Protein AF-0000000080187054 (afdb_homodimer)

Foldseek 3Di:
DKEKEFALALLSLLLLLLCLVLVDDYDYDYQQVQQPSLLAPVNCVQPVVSHDIKMWDCQDPPGGIDIDGDSLRSQVRSCVVRVPQADPPPVLNVLLVVLSVVCSVQLVPLLVQLVCCVPPDDPPVVSNCVSLVSNVVVLVVQLVQLVQAVANSHPDGHSSLSSRQSSCPCVVVSVDDCVVRVSSVNNNVVQCPDPSNVVSVVVNVVSVVVSVVVCPPHDTDDSPPVVVVVVSSCVSPVD/DKEKEFALALLSLLLLLLCLVLVDDYDYDYQQVQQPSLLAPVNCVQPVVSHDIKMWDCQDPPGGIDIDGDSLRSQVRSCVVRVPQADPPPVLNVLLVVLSVVCSVQLVPLLVQLVCCVPPDDPPVVSNVVSLVSNVVVLVVQLVCLVQAVANSHPDGHSSLSSRQSSCPCVVVSVDDCVVRVSSVSSNVVQCPDPSNVVSVVVNVVSVVVSVVVCPPHDTDDSPPVVVVVVSSCVSPVD

Nearest PDB structures (foldseek):
  4ikh-assembly1_A-2  TM=9.564E-01  e=9.716E-20  Pseudomonas protegens Pf-5
  4mf6-assembly1_A  TM=9.585E-01  e=7.654E-19  Paraburkholderia graminis C4D1M
  4nax-assembly1_B  TM=9.360E-01  e=1.854E-18  Pseudomonas putida F1
  4nhz-assembly2_D  TM=9.329E-01  e=2.370E-18  Bradyrhizobium sp. BTAi1
  4nhz-assembly4_H  TM=9.316E-01  e=6.652E-18  Bradyrhizobium sp. BTAi1

pLDDT: mean 96.65, std 4.58, range [63.12, 99.0]

Solvent-accessible surface area (backbone atoms only — not comparable to full-atom values): 24738 Å² total; per-residue (Å²): 86,34,40,36,38,23,44,74,45,45,54,25,41,26,52,48,28,50,39,53,66,70,64,58,57,65,46,81,38,85,38,53,54,51,62,47,44,32,55,36,68,77,41,30,74,54,22,70,79,44,57,67,24,27,35,40,28,55,66,21,80,94,69,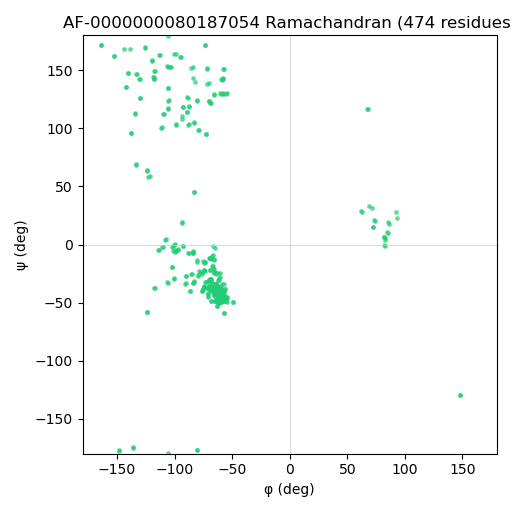35,70,38,71,39,29,42,51,69,33,40,51,52,50,52,21,65,74,70,66,44,49,53,57,83,52,62,63,54,28,52,40,28,44,25,43,35,41,43,33,44,45,42,52,52,49,39,46,51,50,25,54,45,36,71,72,67,50,75,92,40,62,68,60,30,49,42,25,47,32,42,43,52,37,51,51,48,39,49,19,61,50,26,66,79,21,75,25,77,47,29,86,50,81,34,53,30,46,48,59,40,48,51,70,49,72,60,35,62,84,72,71,51,40,58,89,83,30,47,38,37,42,52,42,52,51,55,50,59,67,35,67,36,45,46,49,37,55,52,48,36,52,51,50,48,53,52,51,52,59,70,43,60,95,54,76,69,54,66,82,78,41,31,63,60,51,32,52,47,49,50,64,60,61,69,115,87,35,40,38,40,24,44,74,46,46,55,25,41,27,52,48,28,50,40,52,66,70,62,58,58,65,48,81,40,84,38,53,54,50,62,47,45,33,54,36,67,77,40,31,74,54,21,71,78,44,57,68,24,24,35,40,29,55,66,22,80,95,69,36,71,37,71,38,28,41,50,69,33,38,50,54,50,52,22,64,74,68,66,44,51,53,56,84,54,62,63,56,27,52,40,27,43,26,44,35,40,42,32,43,46,42,53,52,47,38,47,52,50,27,53,46,34,72,71,66,48,74,93,42,61,68,60,32,50,43,25,48,32,44,42,53,35,50,51,47,40,47,19,60,51,27,66,82,23,76,23,76,46,28,86,51,81,33,54,30,45,47,59,41,49,51,70,50,72,58,34,62,86,72,71,50,40,60,89,81,32,46,39,36,42,52,42,51,52,55,49,59,68,33,67,36,45,47,51,36,56,52,49,35,52,52,50,49,52,53,52,52,60,71,43,60,97,55,77,69,56,66,80,77,39,33,63,59,53,32,51,47,49,49,64,58,61,69,115

Structure (mmCIF, N/CA/C/O backbone):
data_AF-0000000080187054-model_v1
#
loop_
_entity.id
_entity.type
_entity.pdbx_description
1 polymer 'GST-like protein'
#
loop_
_atom_site.group_PDB
_atom_site.id
_atom_site.type_symbol
_atom_site.label_atom_id
_atom_site.label_alt_id
_atom_site.label_comp_id
_atom_site.label_asym_id
_atom_site.label_entity_id
_atom_site.label_seq_id
_atom_site.pdbx_PDB_ins_code
_atom_site.Cartn_x
_atom_site.Cartn_y
_atom_site.Cartn_z
_atom_site.occupancy
_atom_site.B_iso_or_equiv
_atom_site.auth_seq_id
_atom_site.auth_comp_id
_atom_site.auth_asym_id
_atom_site.auth_atom_id
_atom_site.pdbx_PDB_model_num
ATOM 1 N N . MET A 1 1 ? 10.812 -12.461 -22.078 1 96.81 1 MET A N 1
ATOM 2 C CA . MET A 1 1 ? 9.828 -13.328 -21.438 1 96.81 1 MET A CA 1
ATOM 3 C C . MET A 1 1 ? 9.727 -13.031 -19.938 1 96.81 1 MET A C 1
ATOM 5 O O . MET A 1 1 ? 10.734 -12.727 -19.297 1 96.81 1 MET A O 1
ATOM 9 N N . ILE A 1 2 ? 8.492 -13.102 -19.375 1 98.88 2 ILE A N 1
ATOM 10 C CA . ILE A 1 2 ? 8.266 -12.867 -17.953 1 98.88 2 ILE A CA 1
ATOM 11 C C . ILE A 1 2 ? 8.023 -14.195 -17.25 1 98.88 2 ILE A C 1
ATOM 13 O O . ILE A 1 2 ? 7.16 -14.977 -17.656 1 98.88 2 ILE A O 1
ATOM 17 N N . GLU A 1 3 ? 8.836 -14.484 -16.203 1 98.88 3 GLU A N 1
ATOM 18 C CA . GLU A 1 3 ? 8.516 -15.523 -15.242 1 98.88 3 GLU A CA 1
ATOM 19 C C . GLU A 1 3 ? 7.766 -14.953 -14.047 1 98.88 3 GLU A C 1
ATOM 21 O O . GLU A 1 3 ? 8.273 -14.078 -13.344 1 98.88 3 GLU A O 1
ATOM 26 N N . LEU A 1 4 ? 6.562 -15.422 -13.859 1 98.94 4 LEU A N 1
ATOM 27 C CA . LEU A 1 4 ? 5.773 -15.008 -12.711 1 98.94 4 LEU A CA 1
ATOM 28 C C . LEU A 1 4 ? 5.836 -16.047 -11.602 1 98.94 4 LEU A C 1
ATOM 30 O O . LEU A 1 4 ? 5.211 -17.109 -11.695 1 98.94 4 LEU A O 1
ATOM 34 N N . HIS A 1 5 ? 6.609 -15.797 -10.531 1 98.94 5 HIS A N 1
ATOM 35 C CA . HIS A 1 5 ? 6.656 -16.609 -9.328 1 98.94 5 HIS A CA 1
ATOM 36 C C . HIS A 1 5 ? 5.527 -16.25 -8.375 1 98.94 5 HIS A C 1
ATOM 38 O O . HIS A 1 5 ? 5.543 -15.188 -7.758 1 98.94 5 HIS A O 1
ATOM 44 N N . SER A 1 6 ? 4.5 -17.172 -8.336 1 98.75 6 SER A N 1
ATOM 45 C CA . SER A 1 6 ? 3.293 -16.703 -7.664 1 98.75 6 SER A CA 1
ATOM 46 C C . SER A 1 6 ? 2.363 -17.859 -7.316 1 98.75 6 SER A C 1
ATOM 48 O O . SER A 1 6 ? 2.725 -19.031 -7.492 1 98.75 6 SER A O 1
ATOM 50 N N . SER A 1 7 ? 1.367 -17.641 -6.609 1 98.56 7 SER A N 1
ATOM 51 C CA . SER A 1 7 ? 0.156 -18.406 -6.359 1 98.56 7 SER A CA 1
ATOM 52 C C . SER A 1 7 ? -1.089 -17.641 -6.789 1 98.56 7 SER A C 1
ATOM 54 O O . SER A 1 7 ? -1.056 -16.422 -6.918 1 98.56 7 SER A O 1
ATOM 56 N N . PRO A 1 8 ? -2.166 -18.359 -7.027 1 98.06 8 PRO A N 1
ATOM 57 C CA . PRO A 1 8 ? -3.328 -17.656 -7.582 1 98.06 8 PRO A CA 1
ATOM 58 C C . PRO A 1 8 ? -4.168 -16.969 -6.508 1 98.06 8 PRO A C 1
ATOM 60 O O . PRO A 1 8 ? -5.395 -17.094 -6.496 1 98.06 8 PRO A O 1
ATOM 63 N N . THR A 1 9 ? -3.512 -16.297 -5.602 1 98.06 9 THR A N 1
ATOM 64 C CA . THR A 1 9 ? -4.148 -15.367 -4.668 1 98.06 9 THR A CA 1
ATOM 65 C C . THR A 1 9 ? -4.566 -14.086 -5.379 1 98.06 9 THR A C 1
ATOM 67 O O . THR A 1 9 ? -4.23 -13.875 -6.547 1 98.06 9 THR A O 1
ATOM 70 N N . PRO A 1 10 ? -5.301 -13.219 -4.738 1 98.69 10 PRO A N 1
ATOM 71 C CA . PRO A 1 10 ? -5.695 -11.969 -5.395 1 98.69 10 PRO A CA 1
ATOM 72 C C . PRO A 1 10 ? -4.496 -11.164 -5.902 1 98.69 10 PRO A C 1
ATOM 74 O O . PRO A 1 10 ? -4.543 -10.602 -7 1 98.69 10 PRO A O 1
ATOM 77 N N . ASN A 1 11 ? -3.391 -11.141 -5.137 1 98.81 11 ASN A N 1
ATOM 78 C CA . ASN A 1 11 ? -2.217 -10.383 -5.555 1 98.81 11 ASN A CA 1
ATOM 79 C C . ASN A 1 11 ? -1.54 -11.023 -6.766 1 98.81 11 ASN A C 1
ATOM 81 O O . ASN A 1 11 ? -1.003 -10.32 -7.625 1 98.81 11 ASN A O 1
ATOM 85 N N . GLY A 1 12 ? -1.508 -12.359 -6.797 1 98.88 12 GLY A N 1
ATOM 86 C CA . GLY A 1 12 ? -0.998 -13.031 -7.98 1 98.88 12 GLY A CA 1
ATOM 87 C C . GLY A 1 12 ? -1.844 -12.781 -9.219 1 98.88 12 GLY A C 1
ATOM 88 O O . GLY A 1 12 ? -1.312 -12.586 -10.312 1 98.88 12 GLY A O 1
ATOM 89 N N . GLN A 1 13 ? -3.098 -12.766 -9.016 1 98.94 13 GLN A N 1
ATOM 90 C CA . GLN A 1 13 ? -4.031 -12.625 -10.133 1 98.94 13 GLN A CA 1
ATOM 91 C C . GLN A 1 13 ? -3.951 -11.234 -10.742 1 98.94 13 GLN A C 1
ATOM 93 O O . GLN A 1 13 ? -4.168 -11.062 -11.945 1 98.94 13 GLN A O 1
ATOM 98 N N . LYS A 1 14 ? -3.602 -10.156 -9.953 1 98.94 14 LYS A N 1
ATOM 99 C CA . LYS A 1 14 ? -3.332 -8.844 -10.531 1 98.94 14 LYS A CA 1
ATOM 100 C C . LYS A 1 14 ? -2.363 -8.953 -11.703 1 98.94 14 LYS A C 1
ATOM 102 O O . LYS A 1 14 ? -2.621 -8.406 -12.781 1 98.94 14 LYS A O 1
ATOM 107 N N . VAL A 1 15 ? -1.315 -9.656 -11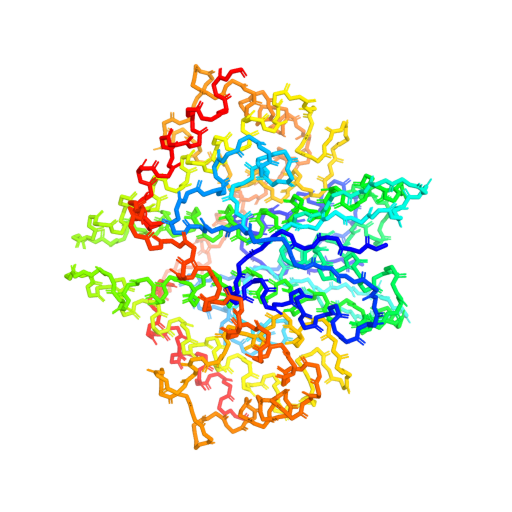.422 1 98.94 15 VAL A N 1
ATOM 108 C CA . VAL A 1 15 ? -0.205 -9.703 -12.367 1 98.94 15 VAL A CA 1
ATOM 109 C C . VAL A 1 15 ? -0.568 -10.602 -13.547 1 98.94 15 VAL A C 1
ATOM 111 O O . VAL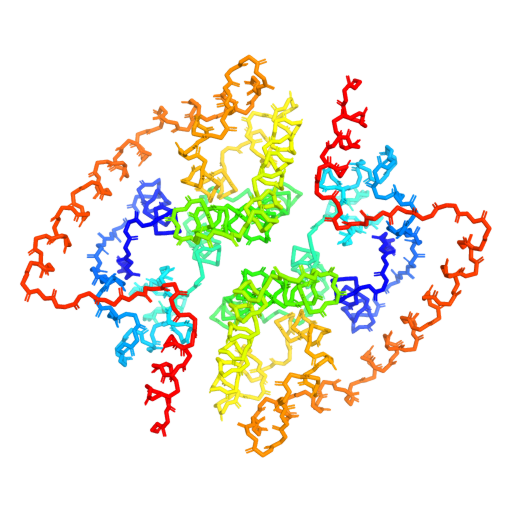 A 1 15 ? -0.251 -10.289 -14.695 1 98.94 15 VAL A O 1
ATOM 114 N N . MET A 1 16 ? -1.262 -11.695 -13.266 1 98.94 16 MET A N 1
ATOM 115 C CA . MET A 1 16 ? -1.705 -12.578 -14.336 1 98.94 16 MET A CA 1
ATOM 116 C C . MET A 1 16 ? -2.621 -11.836 -15.305 1 98.94 16 MET A C 1
ATOM 118 O O . MET A 1 16 ? -2.463 -11.945 -16.516 1 98.94 16 MET A O 1
ATOM 122 N N . ILE A 1 17 ? -3.58 -11.078 -14.789 1 99 17 ILE A N 1
ATOM 123 C CA . ILE A 1 17 ? -4.484 -10.305 -15.633 1 99 17 ILE A CA 1
ATOM 124 C C . ILE A 1 17 ? -3.682 -9.312 -16.469 1 99 17 ILE A C 1
ATOM 126 O O . ILE A 1 17 ? -3.906 -9.188 -17.688 1 99 17 ILE A O 1
ATOM 130 N N . MET A 1 18 ? -2.738 -8.609 -15.852 1 99 18 MET A N 1
ATOM 131 C CA . MET A 1 18 ? -1.904 -7.637 -16.562 1 99 18 MET A CA 1
ATOM 132 C C . MET A 1 18 ? -1.145 -8.305 -17.703 1 99 18 MET A C 1
ATOM 134 O O . MET A 1 18 ? -1.076 -7.758 -18.812 1 99 18 MET A O 1
ATOM 138 N N . LEU A 1 19 ? -0.577 -9.461 -17.406 1 98.94 19 LEU A N 1
ATOM 139 C CA . LEU A 1 19 ? 0.205 -10.164 -18.422 1 98.94 19 LEU A CA 1
ATOM 140 C C . LEU A 1 19 ? -0.68 -10.609 -19.578 1 98.94 19 LEU A C 1
ATOM 142 O O . LEU A 1 19 ? -0.286 -10.508 -20.75 1 98.94 19 LEU A O 1
ATOM 146 N N . GLU A 1 20 ? -1.865 -11.07 -19.266 1 98.88 20 GLU A N 1
ATOM 147 C CA . GLU A 1 20 ? -2.822 -11.43 -20.312 1 98.88 20 GLU A CA 1
ATOM 148 C C . GLU A 1 20 ? -3.242 -10.203 -21.109 1 98.88 20 GLU A C 1
ATOM 150 O O . GLU A 1 20 ? -3.389 -10.273 -22.328 1 98.88 20 GLU A O 1
ATOM 155 N N . GLU A 1 21 ? -3.465 -9.07 -20.453 1 98.88 21 GLU A N 1
ATOM 156 C CA . GLU A 1 21 ? -3.871 -7.836 -21.125 1 98.88 21 GLU A CA 1
ATOM 157 C C . GLU A 1 21 ? -2.791 -7.344 -22.078 1 98.88 21 GLU A C 1
ATOM 159 O O . GLU A 1 21 ? -3.098 -6.848 -23.172 1 98.88 21 GLU A O 1
ATOM 164 N N . THR A 1 22 ? -1.528 -7.453 -21.719 1 98.69 22 THR A N 1
ATOM 165 C CA . THR A 1 22 ? -0.436 -6.836 -22.453 1 98.69 22 THR A CA 1
ATOM 166 C C . THR A 1 22 ? 0.014 -7.73 -23.609 1 98.69 22 THR A C 1
ATOM 168 O O . THR A 1 22 ? 0.664 -7.266 -24.547 1 98.69 22 THR A O 1
ATOM 171 N N . GLY A 1 23 ? -0.211 -9.008 -23.484 1 98 23 GLY A N 1
ATOM 172 C CA . GLY A 1 23 ? 0.21 -9.945 -24.516 1 98 23 GLY A CA 1
ATOM 173 C C . GLY A 1 23 ? 1.674 -10.328 -24.406 1 98 23 GLY A C 1
ATOM 174 O O . GLY A 1 23 ? 2.209 -11 -25.297 1 98 23 GLY A O 1
ATOM 175 N N . LEU A 1 24 ? 2.363 -9.93 -23.391 1 98.44 24 LEU A N 1
ATOM 176 C CA . LEU A 1 24 ? 3.742 -10.352 -23.141 1 98.44 24 LEU A CA 1
ATOM 177 C C . LEU A 1 24 ? 3.834 -11.867 -23.016 1 98.44 24 LEU A C 1
ATOM 179 O O . LEU A 1 24 ? 2.943 -12.492 -22.438 1 98.44 24 LEU A O 1
ATOM 183 N N . GLU A 1 25 ? 4.887 -12.406 -23.547 1 98.62 25 GLU A N 1
ATOM 184 C CA . GLU A 1 25 ? 5.164 -1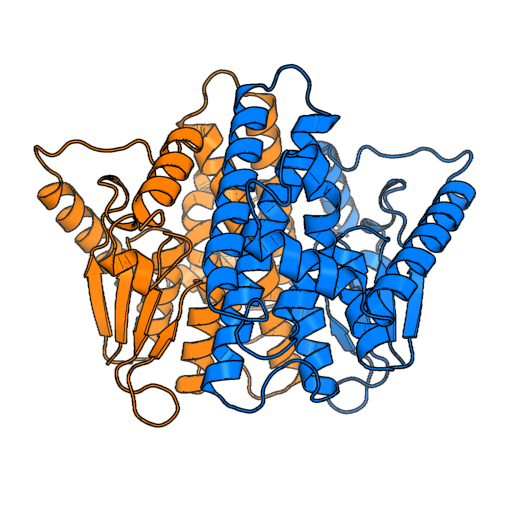3.812 -23.266 1 98.62 25 GLU A CA 1
ATOM 185 C C . GLU A 1 25 ? 5.488 -14.031 -21.781 1 98.62 25 GLU A C 1
ATOM 187 O O . GLU A 1 25 ? 6.305 -13.305 -21.219 1 98.62 25 GLU A O 1
ATOM 192 N N . TRP A 1 26 ? 4.777 -15.016 -21.219 1 98.81 26 TRP A N 1
ATOM 193 C CA . TRP A 1 26 ? 5.012 -15.25 -19.797 1 98.81 26 TRP A CA 1
ATOM 194 C C . TRP A 1 26 ? 4.719 -16.703 -19.422 1 98.81 26 TRP A C 1
ATOM 196 O O . TRP A 1 26 ? 4.113 -17.438 -20.203 1 98.81 26 TRP A O 1
ATOM 206 N N . ARG A 1 27 ? 5.242 -17.125 -18.266 1 98.44 27 ARG A N 1
ATOM 207 C CA . ARG A 1 27 ? 4.91 -18.406 -17.656 1 98.44 27 ARG A CA 1
ATOM 208 C C . ARG A 1 27 ? 4.785 -18.281 -16.141 1 98.44 27 ARG A C 1
ATOM 210 O O . ARG A 1 27 ? 5.457 -17.453 -15.523 1 98.44 27 ARG A O 1
ATOM 217 N N . HIS A 1 28 ? 3.941 -19.062 -15.648 1 98.69 28 HIS A N 1
ATOM 218 C CA . HIS A 1 28 ? 3.744 -19.125 -14.203 1 98.69 28 HIS A CA 1
ATOM 219 C C . HIS A 1 28 ? 4.688 -20.125 -13.562 1 98.69 28 HIS A C 1
ATOM 221 O O . HIS A 1 28 ? 4.801 -21.266 -14.031 1 98.69 28 HIS A O 1
ATOM 227 N N . ILE A 1 29 ? 5.422 -19.719 -12.602 1 98.75 29 ILE A N 1
ATOM 228 C CA . ILE A 1 29 ? 6.211 -20.594 -11.742 1 98.75 29 ILE A CA 1
ATOM 229 C C . ILE A 1 29 ? 5.547 -20.719 -10.375 1 98.75 29 ILE A C 1
ATOM 231 O O . ILE A 1 29 ? 5.48 -19.734 -9.625 1 98.75 29 ILE A O 1
ATOM 235 N N . ASP A 1 30 ? 5.145 -21.922 -10.047 1 98.56 30 ASP A N 1
ATOM 236 C CA . ASP A 1 30 ? 4.34 -22.141 -8.844 1 98.56 30 ASP A CA 1
ATOM 237 C C . ASP A 1 30 ? 5.168 -21.922 -7.582 1 98.56 30 ASP A C 1
ATOM 239 O O . ASP A 1 30 ? 6.242 -22.5 -7.426 1 98.56 30 ASP A O 1
ATOM 243 N N . VAL A 1 31 ? 4.723 -21.047 -6.73 1 98.5 31 VAL A N 1
ATOM 244 C CA . VAL A 1 31 ? 5.18 -20.906 -5.352 1 98.5 31 VAL A CA 1
ATOM 245 C C . VAL A 1 31 ? 4.062 -21.312 -4.395 1 98.5 31 VAL A C 1
ATOM 247 O O . VAL A 1 31 ? 3.143 -20.547 -4.137 1 98.5 31 VAL A O 1
ATOM 250 N N . ASN A 1 32 ? 4.133 -22.531 -3.871 1 97.81 32 ASN A N 1
ATOM 251 C CA . ASN A 1 32 ? 3.094 -23.031 -2.977 1 97.81 32 ASN A CA 1
ATOM 252 C C . ASN A 1 32 ? 3.26 -22.469 -1.562 1 97.81 32 ASN A C 1
ATOM 254 O O . ASN A 1 32 ? 3.969 -23.062 -0.743 1 97.81 32 ASN A O 1
ATOM 258 N N . ILE A 1 33 ? 2.514 -21.453 -1.263 1 96.44 33 ILE A N 1
ATOM 259 C CA . ILE A 1 33 ? 2.697 -20.75 0.002 1 96.44 33 ILE A CA 1
ATOM 260 C C . ILE A 1 33 ? 2.135 -21.594 1.146 1 96.44 33 ILE A C 1
ATOM 262 O O . ILE A 1 33 ? 2.553 -21.453 2.297 1 96.44 33 ILE A O 1
ATOM 266 N N . ALA A 1 34 ? 1.241 -22.5 0.838 1 95.19 34 ALA A N 1
ATOM 267 C CA . ALA A 1 34 ? 0.699 -23.391 1.855 1 95.19 34 ALA A CA 1
ATOM 268 C C . ALA A 1 34 ? 1.757 -24.375 2.334 1 95.19 34 ALA A C 1
ATOM 270 O O . ALA A 1 34 ? 1.635 -24.953 3.42 1 95.19 34 ALA A O 1
ATOM 271 N N . LEU A 1 35 ? 2.742 -24.578 1.523 1 96.44 35 LEU A N 1
ATOM 272 C CA . LEU A 1 35 ? 3.814 -25.5 1.874 1 96.44 35 LEU A CA 1
ATOM 273 C C . LEU A 1 35 ? 5.047 -24.75 2.357 1 96.44 35 LEU A C 1
ATOM 275 O O . LEU A 1 35 ? 6.074 -25.359 2.67 1 96.44 35 LEU A O 1
ATOM 279 N N . GLY A 1 36 ? 5.043 -23.438 2.381 1 95.62 36 GLY A N 1
ATOM 280 C CA . GLY A 1 36 ? 6.133 -22.625 2.896 1 95.62 36 GLY A CA 1
ATOM 281 C C . GLY A 1 36 ? 7.215 -22.344 1.867 1 95.62 36 GLY A C 1
ATOM 282 O O . GLY A 1 36 ? 8.336 -21.969 2.219 1 95.62 36 GLY A O 1
ATOM 283 N N . GLU A 1 37 ? 6.938 -22.516 0.611 1 96.88 37 GLU A N 1
ATOM 284 C CA . GLU A 1 37 ? 7.941 -22.359 -0.437 1 96.88 37 GLU A CA 1
ATOM 285 C C . GLU A 1 37 ? 8.422 -20.906 -0.527 1 96.88 37 GLU A C 1
ATOM 287 O O . GLU A 1 37 ? 9.523 -20.641 -1.014 1 96.88 37 GLU A O 1
ATOM 292 N N . GLN A 1 38 ? 7.645 -19.938 -0.03 1 96.25 38 GLN A N 1
ATOM 293 C CA . GLN A 1 38 ? 8.016 -18.531 -0.052 1 96.25 38 GLN A CA 1
ATOM 294 C C . GLN A 1 38 ? 9.18 -18.25 0.89 1 96.25 38 GLN A C 1
ATOM 296 O O . GLN A 1 38 ? 9.797 -17.188 0.833 1 96.25 38 GLN A O 1
ATOM 301 N N . PHE A 1 39 ? 9.523 -19.203 1.749 1 95.31 39 PHE A N 1
ATOM 302 C CA . PHE A 1 39 ? 10.594 -18.984 2.717 1 95.31 39 PHE A CA 1
ATOM 303 C C . PHE A 1 39 ? 11.898 -19.625 2.229 1 95.31 39 PHE A C 1
ATOM 305 O O . PHE A 1 39 ? 12.938 -19.484 2.873 1 95.31 39 PHE A O 1
ATOM 312 N N . GLN A 1 40 ? 11.875 -20.312 1.152 1 95.25 40 GLN A N 1
ATOM 313 C CA . GLN A 1 40 ? 13.07 -20.953 0.611 1 95.25 40 GLN A CA 1
ATOM 314 C C . GLN A 1 40 ? 14.039 -19.938 0.037 1 95.25 40 GLN A C 1
ATOM 316 O O . GLN A 1 40 ? 13.617 -18.891 -0.467 1 95.25 40 GLN A O 1
ATOM 321 N N . PRO A 1 41 ? 15.32 -20.234 0.05 1 94.75 41 PRO A N 1
ATOM 322 C CA . PRO A 1 41 ? 16.344 -19.281 -0.385 1 94.75 41 PRO A CA 1
ATOM 323 C C . PRO A 1 41 ? 16.125 -18.797 -1.817 1 94.75 41 PRO A C 1
ATOM 325 O O . PRO A 1 41 ? 16.328 -17.609 -2.109 1 94.75 41 PRO A O 1
ATOM 328 N N . ASP A 1 42 ? 15.75 -19.656 -2.674 1 95.69 42 ASP A N 1
ATOM 329 C CA . ASP A 1 42 ? 15.578 -19.281 -4.074 1 95.69 42 ASP A CA 1
ATOM 330 C C . ASP A 1 42 ? 14.484 -18.234 -4.234 1 95.69 42 ASP A C 1
ATOM 332 O O . ASP A 1 42 ? 14.594 -17.328 -5.07 1 95.69 42 ASP A O 1
ATOM 336 N N . HIS A 1 43 ? 13.391 -18.406 -3.451 1 97.69 43 HIS A N 1
ATOM 337 C CA . HIS A 1 43 ? 12.336 -17.406 -3.529 1 97.69 43 HIS A CA 1
ATOM 338 C C . HIS A 1 43 ? 12.742 -16.125 -2.83 1 97.69 43 HIS A C 1
ATOM 340 O O . HIS A 1 43 ? 12.414 -15.023 -3.295 1 97.69 43 HIS A O 1
ATOM 346 N N . LEU A 1 44 ? 13.461 -16.25 -1.758 1 96.75 44 LEU A N 1
ATOM 347 C CA . LEU A 1 44 ? 13.867 -15.078 -0.98 1 96.75 44 LEU A CA 1
ATOM 348 C C . LEU A 1 44 ? 14.82 -14.203 -1.781 1 96.75 44 LEU A C 1
ATOM 350 O O . LEU A 1 44 ? 14.898 -12.992 -1.556 1 96.75 44 LEU A O 1
ATOM 354 N N . LYS A 1 45 ? 15.5 -14.758 -2.738 1 96.56 45 LYS A N 1
ATOM 355 C CA . LYS A 1 45 ? 16.344 -13.984 -3.639 1 96.56 45 LYS A CA 1
ATOM 356 C C . LYS A 1 45 ? 15.508 -13.086 -4.543 1 96.56 45 LYS A C 1
ATOM 358 O O . LYS A 1 45 ? 15.961 -12.016 -4.957 1 96.56 45 LYS A O 1
ATOM 363 N N . LEU A 1 46 ? 14.312 -13.531 -4.852 1 98.12 46 LEU A N 1
ATOM 364 C CA . LEU A 1 46 ? 13.406 -12.797 -5.727 1 98.12 46 LEU A CA 1
ATOM 365 C C . LEU A 1 46 ? 12.586 -11.781 -4.93 1 98.12 46 LEU A C 1
ATOM 367 O O . LEU A 1 46 ? 12.359 -10.664 -5.391 1 98.12 46 LEU A O 1
ATOM 371 N N . ASN A 1 47 ? 12.164 -12.219 -3.752 1 98.31 47 ASN A N 1
ATOM 372 C CA . ASN A 1 47 ? 11.336 -11.414 -2.861 1 98.31 47 ASN A CA 1
ATOM 373 C C . ASN A 1 47 ? 11.789 -11.547 -1.407 1 98.31 47 ASN A C 1
ATOM 375 O O . ASN A 1 47 ? 11.266 -12.383 -0.668 1 98.31 47 ASN A O 1
ATOM 379 N N . PRO A 1 48 ? 12.578 -10.633 -0.959 1 97.38 48 PRO A N 1
ATOM 380 C CA . PRO A 1 48 ? 13.117 -10.727 0.4 1 97.38 48 PRO A CA 1
ATOM 381 C C . PRO A 1 48 ? 12.047 -10.57 1.473 1 97.38 48 PRO A C 1
ATOM 383 O O . PRO A 1 48 ? 12.305 -10.805 2.654 1 97.38 48 PRO A O 1
ATOM 386 N N . ASN A 1 49 ? 10.836 -10.18 1.086 1 97.69 49 ASN A N 1
ATOM 387 C CA . ASN A 1 49 ? 9.703 -10.062 2 1 97.69 49 ASN A CA 1
ATOM 388 C C . ASN A 1 49 ? 9.008 -11.406 2.209 1 97.69 49 ASN A C 1
ATOM 390 O O . ASN A 1 49 ? 8.086 -11.516 3.018 1 97.69 49 ASN A O 1
ATOM 394 N N . ASN A 1 50 ? 9.461 -12.438 1.442 1 96.69 50 ASN A N 1
ATOM 395 C CA . ASN A 1 50 ? 8.93 -13.797 1.503 1 96.69 50 ASN A CA 1
ATOM 396 C C . ASN A 1 50 ? 7.453 -13.844 1.122 1 96.69 50 ASN A C 1
ATOM 398 O O . ASN A 1 50 ? 6.676 -14.594 1.718 1 96.69 50 ASN A O 1
ATOM 402 N N . LYS A 1 51 ? 7.012 -12.93 0.292 1 97.69 51 LYS A N 1
ATOM 403 C CA . LYS A 1 51 ? 5.645 -12.906 -0.221 1 97.69 51 LYS A CA 1
ATOM 404 C C . LYS A 1 51 ? 5.617 -13.172 -1.723 1 97.69 51 LYS A C 1
ATOM 406 O O . LYS A 1 51 ? 6.668 -13.281 -2.359 1 97.69 51 LYS A O 1
ATOM 411 N N . ILE A 1 52 ? 4.5 -13.5 -2.236 1 98.38 52 ILE A N 1
ATOM 412 C CA . ILE A 1 52 ? 4.238 -13.516 -3.67 1 98.38 52 ILE A CA 1
ATOM 413 C C . ILE A 1 52 ? 3.354 -12.328 -4.047 1 98.38 52 ILE A C 1
ATOM 415 O O . ILE A 1 52 ? 2.646 -11.773 -3.197 1 98.38 52 ILE A O 1
ATOM 419 N N . PRO A 1 53 ? 3.422 -11.828 -5.289 1 98.81 53 PRO A N 1
ATOM 420 C CA . PRO A 1 53 ? 4.176 -12.328 -6.438 1 98.81 53 PRO A CA 1
ATOM 421 C C . PRO A 1 53 ? 5.539 -11.656 -6.59 1 98.81 53 PRO A C 1
ATOM 423 O O . PRO A 1 53 ? 5.801 -10.633 -5.961 1 98.81 53 PRO A O 1
ATOM 426 N N . ALA A 1 54 ? 6.441 -12.258 -7.336 1 98.94 54 ALA A N 1
ATOM 427 C CA . ALA A 1 54 ? 7.633 -11.656 -7.926 1 98.94 54 ALA A CA 1
ATOM 428 C C . ALA A 1 54 ? 7.773 -12.047 -9.391 1 98.94 54 ALA A C 1
ATOM 430 O O . ALA A 1 54 ? 7.375 -13.141 -9.789 1 98.94 54 ALA A O 1
ATOM 431 N N . ILE A 1 55 ? 8.32 -11.125 -10.211 1 98.94 55 ILE A N 1
ATOM 432 C CA . ILE A 1 55 ? 8.57 -11.508 -11.594 1 98.94 55 ILE A CA 1
ATOM 433 C C . ILE A 1 55 ? 10.07 -11.438 -11.875 1 98.94 55 ILE A C 1
ATOM 435 O O . ILE A 1 55 ? 10.797 -10.664 -11.25 1 98.94 55 ILE A O 1
ATOM 439 N N . VAL A 1 56 ? 10.516 -12.281 -12.75 1 98.88 56 VAL A N 1
ATOM 440 C CA . VAL A 1 56 ? 11.797 -12.141 -13.438 1 98.88 56 VAL A CA 1
ATOM 441 C C . VAL A 1 56 ? 11.562 -11.789 -14.906 1 98.88 56 VAL A C 1
ATOM 443 O O . VAL A 1 56 ? 10.945 -12.555 -15.648 1 98.88 56 VAL A O 1
ATOM 446 N N . ASP A 1 57 ? 11.922 -10.609 -15.297 1 98.88 57 ASP A N 1
ATOM 447 C CA . ASP A 1 57 ? 11.922 -10.195 -16.703 1 98.88 57 ASP A CA 1
ATOM 448 C C . ASP A 1 57 ? 13.266 -10.516 -17.359 1 98.88 57 ASP A C 1
ATOM 450 O O . ASP A 1 57 ? 14.281 -9.914 -17.031 1 98.88 57 ASP A O 1
ATOM 454 N N . THR A 1 58 ? 13.273 -11.383 -18.281 1 98.12 58 THR A N 1
ATOM 455 C CA . THR A 1 58 ? 14.531 -11.805 -18.906 1 98.12 58 THR A CA 1
ATOM 456 C C . THR A 1 58 ? 15.078 -10.719 -19.828 1 98.12 58 THR A C 1
ATOM 458 O O . THR A 1 58 ? 16.234 -10.766 -20.219 1 98.12 58 THR A O 1
ATOM 461 N N . ASP A 1 59 ? 14.312 -9.781 -20.172 1 97.5 59 ASP A N 1
ATOM 462 C CA . ASP A 1 59 ? 14.688 -8.625 -20.984 1 97.5 59 ASP A CA 1
ATOM 463 C C . ASP A 1 59 ? 14.367 -7.32 -20.266 1 97.5 59 ASP A C 1
ATOM 465 O O . ASP A 1 59 ? 13.555 -6.523 -20.734 1 97.5 59 ASP A O 1
ATOM 469 N N . GLY A 1 60 ? 15.07 -7.16 -19.141 1 97.75 60 GLY A N 1
ATOM 470 C CA . GLY A 1 60 ? 14.82 -6.004 -18.297 1 97.75 60 GLY A CA 1
ATOM 471 C C . GLY A 1 60 ? 15.5 -4.742 -18.797 1 97.75 60 GLY A C 1
ATOM 472 O O . GLY A 1 60 ? 16.062 -4.723 -19.891 1 97.75 60 GLY A O 1
ATOM 473 N N . PRO A 1 61 ? 15.336 -3.66 -18 1 97.19 61 PRO A N 1
ATOM 474 C CA . PRO A 1 61 ? 15.977 -2.402 -18.391 1 97.19 61 PRO A CA 1
ATOM 475 C C . PRO A 1 61 ? 17.484 -2.549 -18.609 1 97.19 61 PRO A C 1
ATOM 477 O O . PRO A 1 61 ? 18.172 -3.143 -17.781 1 97.19 61 PRO A O 1
ATOM 480 N N . GLY A 1 62 ? 18.016 -2.08 -19.734 1 94.19 62 GLY A N 1
ATOM 481 C CA . GLY A 1 62 ? 19.438 -2.174 -20.047 1 94.19 62 GLY A CA 1
ATOM 482 C C . GLY A 1 62 ? 19.828 -3.518 -20.625 1 94.19 62 GLY A C 1
ATOM 483 O O . GLY A 1 62 ? 21 -3.75 -20.922 1 94.19 62 GLY A O 1
ATOM 484 N N . GLY A 1 63 ? 18.953 -4.445 -20.922 1 91.69 63 GLY A N 1
ATOM 485 C CA . GLY A 1 63 ? 19.172 -5.672 -21.656 1 91.69 63 GLY A CA 1
ATOM 486 C C . GLY A 1 63 ? 19.5 -6.855 -20.781 1 91.69 63 GLY A C 1
ATOM 487 O O . GLY A 1 63 ? 19.953 -7.891 -21.266 1 91.69 63 GLY A O 1
ATOM 488 N N . GLY A 1 64 ? 19.188 -7.086 -19.625 1 95.31 64 GLY A N 1
ATOM 489 C CA . GLY A 1 64 ? 19.453 -8.211 -18.734 1 95.31 64 GLY A CA 1
ATOM 490 C C . GLY A 1 64 ? 18.297 -8.523 -17.812 1 95.31 64 GLY A C 1
ATOM 491 O O . GLY A 1 64 ? 17.312 -7.789 -17.766 1 95.31 64 GLY A O 1
ATOM 492 N N . PRO A 1 65 ? 18.438 -9.695 -17.188 1 98.25 65 PRO A N 1
ATOM 493 C CA . PRO A 1 65 ? 17.359 -10.078 -16.281 1 98.25 65 PRO A CA 1
ATOM 494 C C . PRO A 1 65 ? 17.125 -9.055 -15.164 1 98.25 65 PRO A C 1
ATOM 496 O O . PRO A 1 65 ? 18.094 -8.445 -14.68 1 98.25 65 PRO A O 1
ATOM 499 N N . TYR A 1 66 ? 15.914 -8.883 -14.836 1 98.62 66 TYR A N 1
ATOM 500 C CA . TYR A 1 66 ? 15.531 -7.941 -13.789 1 98.62 66 TYR A CA 1
ATOM 501 C C . TYR A 1 66 ? 14.375 -8.484 -12.961 1 98.62 66 TYR A C 1
ATOM 503 O O . TYR A 1 66 ? 13.43 -9.07 -13.508 1 98.62 66 TYR A O 1
ATOM 511 N N . VAL A 1 67 ? 14.484 -8.344 -11.664 1 98.81 67 VAL A N 1
ATOM 512 C CA . VAL A 1 67 ? 13.5 -8.883 -10.727 1 98.81 67 VAL A CA 1
ATOM 513 C C . VAL A 1 67 ? 12.648 -7.754 -10.156 1 98.81 67 VAL A C 1
ATOM 515 O O . VAL A 1 67 ? 13.172 -6.691 -9.805 1 98.81 67 VAL A O 1
ATOM 518 N N . VAL A 1 68 ? 11.352 -7.953 -10.117 1 98.81 68 VAL A N 1
ATOM 519 C CA . VAL A 1 68 ? 10.445 -7 -9.484 1 98.81 68 VAL A CA 1
ATOM 520 C C . VAL A 1 68 ? 9.516 -7.734 -8.516 1 98.81 68 VAL A C 1
ATOM 522 O O . VAL A 1 68 ? 8.875 -8.719 -8.891 1 98.81 68 VAL A O 1
ATOM 525 N N . MET A 1 69 ? 9.492 -7.266 -7.273 1 98.62 69 MET A N 1
ATOM 526 C CA . MET A 1 69 ? 8.5 -7.711 -6.301 1 98.62 69 MET A CA 1
ATOM 527 C C . MET A 1 69 ? 7.445 -6.633 -6.066 1 98.62 69 MET A C 1
ATOM 529 O O . MET A 1 69 ? 7.488 -5.57 -6.688 1 98.62 69 MET A O 1
ATOM 533 N N . GLU A 1 70 ? 6.445 -7.008 -5.145 1 98.75 70 GLU A N 1
ATOM 534 C CA . GLU A 1 70 ? 5.309 -6.137 -4.855 1 98.75 70 GLU A CA 1
ATOM 535 C C . GLU A 1 70 ? 4.387 -6.02 -6.066 1 98.75 70 GLU A C 1
ATOM 537 O O . GLU A 1 70 ? 4.77 -5.445 -7.09 1 98.75 70 GLU A O 1
ATOM 542 N N . SER A 1 71 ? 3.16 -6.488 -5.926 1 98.88 71 SER A N 1
ATOM 543 C CA . SER A 1 71 ? 2.242 -6.594 -7.055 1 98.88 71 SER A CA 1
ATOM 544 C C . SER A 1 71 ? 1.949 -5.227 -7.66 1 98.88 71 SER A C 1
ATOM 546 O O . SER A 1 71 ? 1.836 -5.094 -8.883 1 98.88 71 SER A O 1
ATOM 548 N N . GLY A 1 72 ? 1.839 -4.141 -6.797 1 98.94 72 GLY A N 1
ATOM 549 C CA . GLY A 1 72 ? 1.655 -2.803 -7.336 1 98.94 72 GLY A CA 1
ATOM 550 C C . GLY A 1 72 ? 2.83 -2.328 -8.172 1 98.94 72 GLY A C 1
ATOM 551 O O . GLY A 1 72 ? 2.643 -1.76 -9.25 1 98.94 72 GLY A O 1
ATOM 552 N N . ALA A 1 73 ? 4.051 -2.564 -7.699 1 98.94 73 ALA A N 1
ATOM 553 C CA . ALA A 1 73 ? 5.262 -2.205 -8.43 1 98.94 73 ALA A CA 1
ATOM 554 C C . ALA A 1 73 ? 5.371 -2.986 -9.734 1 98.94 73 ALA A C 1
ATOM 556 O O . ALA A 1 73 ? 5.797 -2.443 -10.758 1 98.94 73 ALA A O 1
ATOM 557 N N . ILE A 1 74 ? 4.992 -4.273 -9.703 1 98.94 74 ILE A N 1
ATOM 558 C CA . ILE A 1 74 ? 5.039 -5.117 -10.891 1 98.94 74 ILE A CA 1
ATOM 559 C C . ILE A 1 74 ? 4.105 -4.551 -11.961 1 98.94 74 ILE A C 1
ATOM 561 O O . ILE A 1 74 ? 4.48 -4.457 -13.133 1 98.94 74 ILE A O 1
ATOM 565 N N . LEU A 1 75 ? 2.881 -4.168 -11.531 1 99 75 LEU A N 1
ATOM 566 C CA . LEU A 1 75 ? 1.937 -3.6 -12.484 1 99 75 LEU A CA 1
ATOM 567 C C . LEU A 1 75 ? 2.488 -2.314 -13.094 1 99 75 LEU A C 1
ATOM 569 O O . LEU A 1 75 ? 2.391 -2.105 -14.305 1 99 75 LEU A O 1
ATOM 573 N N . PHE A 1 76 ? 3.039 -1.461 -12.266 1 98.94 76 PHE A N 1
ATOM 574 C CA . PHE A 1 76 ? 3.631 -0.221 -12.758 1 98.94 76 PHE A CA 1
ATOM 575 C C . PHE A 1 76 ? 4.758 -0.51 -13.742 1 98.94 76 PHE A C 1
ATOM 577 O O . PHE A 1 76 ? 4.816 0.087 -14.82 1 98.94 76 PHE A O 1
ATOM 584 N N . TYR A 1 77 ? 5.621 -1.436 -13.422 1 98.94 77 TYR A N 1
ATOM 585 C CA . TYR A 1 77 ? 6.758 -1.817 -14.25 1 98.94 77 TYR A CA 1
ATOM 586 C C . TYR A 1 77 ? 6.297 -2.318 -15.609 1 98.94 77 TYR A C 1
ATOM 588 O O . TYR A 1 77 ? 6.785 -1.86 -16.641 1 98.94 77 TYR A O 1
ATOM 596 N N . LEU A 1 78 ? 5.367 -3.195 -15.609 1 98.94 78 LEU A N 1
ATOM 597 C CA . LEU A 1 78 ? 4.887 -3.789 -16.859 1 98.94 78 LEU A CA 1
ATOM 598 C C . LEU A 1 78 ? 4.16 -2.754 -17.703 1 98.94 78 LEU A C 1
ATOM 600 O O . LEU A 1 78 ? 4.223 -2.801 -18.938 1 98.94 78 LEU A O 1
ATOM 604 N N . ALA A 1 79 ? 3.424 -1.861 -17.078 1 98.94 79 ALA A N 1
ATOM 605 C CA . ALA A 1 79 ? 2.758 -0.785 -17.797 1 98.94 79 ALA A CA 1
ATOM 606 C C . ALA A 1 7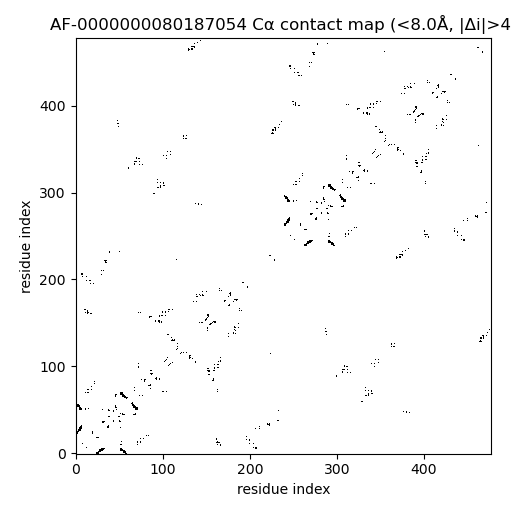9 ? 3.771 0.101 -18.516 1 98.94 79 ALA A C 1
ATOM 608 O O . ALA A 1 79 ? 3.588 0.439 -19.688 1 98.94 79 ALA A O 1
ATOM 609 N N . GLU A 1 80 ? 4.82 0.463 -17.812 1 98.5 80 GLU A N 1
ATOM 610 C CA . GLU A 1 80 ? 5.848 1.295 -18.422 1 98.5 80 GLU A CA 1
ATOM 611 C C . GLU A 1 80 ? 6.59 0.536 -19.531 1 98.5 80 GLU A C 1
ATOM 613 O O . GLU A 1 80 ? 6.875 1.092 -20.594 1 98.5 80 GLU A O 1
ATOM 618 N N . LYS A 1 81 ? 6.863 -0.71 -19.281 1 98.25 81 LYS A N 1
ATOM 619 C CA . LYS A 1 81 ? 7.57 -1.539 -20.25 1 98.25 81 LYS A CA 1
ATOM 620 C C . LYS A 1 81 ? 6.793 -1.635 -21.562 1 98.25 81 LYS A C 1
ATOM 622 O O . LYS A 1 81 ? 7.379 -1.589 -22.641 1 98.25 81 LYS A O 1
ATOM 627 N N . THR A 1 82 ? 5.48 -1.702 -21.484 1 98.56 82 THR A N 1
ATOM 628 C CA . THR A 1 82 ? 4.668 -1.984 -22.672 1 98.56 82 THR A CA 1
ATOM 629 C C . THR A 1 82 ? 4.035 -0.705 -23.203 1 98.56 82 THR A C 1
ATOM 631 O O . THR A 1 82 ? 3.551 -0.676 -24.344 1 98.56 82 THR A O 1
ATOM 634 N N . GLY A 1 83 ? 3.955 0.327 -22.375 1 98.38 83 GLY A N 1
ATOM 635 C CA . GLY A 1 83 ? 3.248 1.544 -22.734 1 98.38 83 GLY A CA 1
ATOM 636 C C . GLY A 1 83 ? 1.739 1.389 -22.719 1 98.38 83 GLY A C 1
ATOM 637 O O . GLY A 1 83 ? 1.019 2.162 -23.344 1 98.38 83 GLY A O 1
ATOM 638 N N . LYS A 1 84 ? 1.243 0.35 -21.969 1 98.75 84 LYS A N 1
ATOM 639 C CA . LYS A 1 84 ? -0.186 0.05 -21.938 1 98.75 84 LYS A CA 1
ATOM 640 C C . LYS A 1 84 ? -0.75 0.203 -20.531 1 98.75 84 LYS A C 1
ATOM 642 O O . LYS A 1 84 ? -0.042 -0.018 -19.547 1 98.75 84 LYS A O 1
ATOM 647 N N . PHE A 1 85 ? -2 0.716 -20.375 1 98.88 85 PHE A N 1
ATOM 648 C CA . PHE A 1 85 ? -2.834 0.71 -19.188 1 98.88 85 PHE A CA 1
ATOM 649 C C . PHE A 1 85 ? -2.301 1.69 -18.141 1 98.88 85 PHE A C 1
ATOM 651 O O . PHE A 1 85 ? -2.557 1.538 -16.953 1 98.88 85 PHE A O 1
ATOM 658 N N . LEU A 1 86 ? -1.491 2.527 -18.469 1 98.81 86 LEU A N 1
ATOM 659 C CA . LEU A 1 86 ? -1.054 3.727 -17.766 1 98.81 86 LEU A CA 1
ATOM 660 C C . LEU A 1 86 ? -1.003 4.926 -18.703 1 98.81 86 LEU A C 1
ATOM 662 O O . LEU A 1 86 ? -0.181 4.965 -19.625 1 98.81 86 LEU A O 1
ATOM 666 N N . PRO A 1 87 ? -1.899 5.895 -18.469 1 98.56 87 PRO A N 1
ATOM 667 C CA . PRO A 1 87 ? -2.025 7 -19.406 1 98.56 87 PRO A CA 1
ATOM 668 C C . PRO A 1 87 ? -0.711 7.754 -19.625 1 98.56 87 PRO A C 1
ATOM 670 O O . PRO A 1 87 ? 0.085 7.883 -18.688 1 98.56 87 PRO A O 1
ATOM 673 N N . ARG A 1 88 ? -0.561 8.352 -20.891 1 96.75 88 ARG A N 1
ATOM 674 C CA . ARG A 1 88 ? 0.59 9.195 -21.203 1 96.75 88 ARG A CA 1
ATOM 675 C C . ARG A 1 88 ? 0.374 10.625 -20.719 1 96.75 88 ARG A C 1
ATOM 677 O O . ARG A 1 88 ? 1.327 11.305 -20.328 1 96.75 88 ARG A O 1
ATOM 684 N N . ASP A 1 89 ? -0.976 10.992 -20.766 1 97.38 89 ASP A N 1
A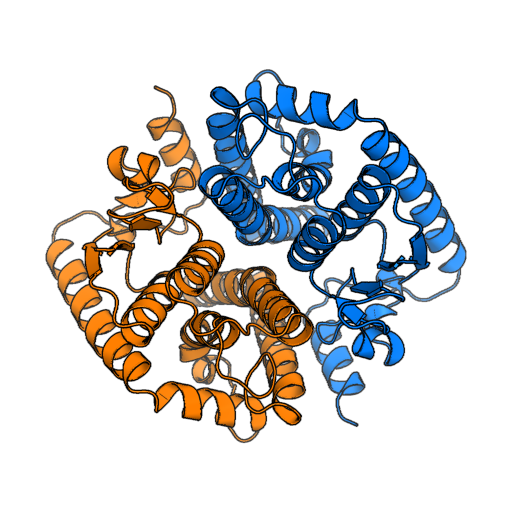TOM 685 C CA . ASP A 1 89 ? -1.313 12.289 -20.188 1 97.38 89 ASP A CA 1
ATOM 686 C C . ASP A 1 89 ? -0.906 12.367 -18.719 1 97.38 89 ASP A C 1
ATOM 688 O O . ASP A 1 89 ? -1.258 11.484 -17.922 1 97.38 89 ASP A O 1
ATOM 692 N N . ALA A 1 90 ? -0.228 13.383 -18.375 1 97.69 90 ALA A N 1
ATOM 693 C CA . ALA A 1 90 ? 0.393 13.461 -17.047 1 97.69 90 ALA A CA 1
ATOM 694 C C . ALA A 1 90 ? -0.658 13.414 -15.945 1 97.69 90 ALA A C 1
ATOM 696 O O . ALA A 1 90 ? -0.521 12.648 -14.984 1 97.69 90 ALA A O 1
ATOM 697 N N . ARG A 1 91 ? -1.684 14.234 -16.031 1 98.06 91 ARG A N 1
ATOM 698 C CA . ARG A 1 91 ? -2.705 14.266 -14.984 1 98.06 91 ARG A CA 1
ATOM 699 C C . ARG A 1 91 ? -3.4 12.922 -14.852 1 98.06 91 ARG A C 1
ATOM 701 O O . ARG A 1 91 ? -3.576 12.414 -13.742 1 98.06 91 ARG A O 1
ATOM 708 N N . LYS A 1 92 ? -3.787 12.297 -15.977 1 98.38 92 LYS A N 1
ATOM 709 C CA . LYS A 1 92 ? -4.445 10.992 -15.953 1 98.38 92 LYS A CA 1
ATOM 710 C C . LYS A 1 92 ? -3.52 9.914 -15.398 1 98.38 92 LYS A C 1
ATOM 712 O O . LYS A 1 92 ? -3.975 8.984 -14.734 1 98.38 92 LYS A O 1
ATOM 717 N N . ARG A 1 93 ? -2.229 10.07 -15.719 1 98.62 93 ARG A N 1
ATOM 718 C CA . ARG A 1 93 ? -1.22 9.148 -15.203 1 98.62 93 ARG A CA 1
ATOM 719 C C . ARG A 1 93 ? -1.155 9.203 -13.68 1 98.62 93 ARG A C 1
ATOM 721 O O . ARG A 1 93 ? -1.212 8.164 -13.016 1 98.62 93 ARG A O 1
ATOM 728 N N . TYR A 1 94 ? -1.099 10.359 -13.109 1 98.75 94 TYR A N 1
ATOM 729 C CA . TYR A 1 94 ? -1.017 10.508 -11.664 1 98.75 94 TYR A CA 1
ATOM 730 C C . TYR A 1 94 ? -2.33 10.109 -11 1 98.75 94 TYR A C 1
ATOM 732 O O . TYR A 1 94 ? -2.332 9.555 -9.898 1 98.75 94 TYR A O 1
ATOM 740 N N . ASP A 1 95 ? -3.482 10.414 -11.672 1 98.62 95 ASP A N 1
ATOM 741 C CA . ASP A 1 95 ? -4.762 9.93 -11.164 1 98.62 95 ASP A CA 1
ATOM 742 C C . ASP A 1 95 ? -4.758 8.406 -11.039 1 98.62 95 ASP A C 1
ATOM 744 O O . ASP A 1 95 ? -5.207 7.863 -10.031 1 98.62 95 ASP A O 1
ATOM 748 N N . THR A 1 96 ? -4.246 7.75 -12.055 1 98.94 96 THR A N 1
ATOM 749 C CA . THR A 1 96 ? -4.156 6.297 -12.039 1 98.94 96 THR A CA 1
ATOM 750 C C . THR A 1 96 ? -3.291 5.82 -10.875 1 98.94 96 THR A C 1
ATOM 752 O O . THR A 1 96 ? -3.67 4.895 -10.156 1 98.94 96 THR A O 1
ATOM 755 N N . LEU A 1 97 ? -2.178 6.48 -10.641 1 98.88 97 LEU A N 1
ATOM 756 C CA . LEU A 1 97 ? -1.241 6.055 -9.609 1 98.88 97 LEU A CA 1
ATOM 757 C C . LEU A 1 97 ? -1.821 6.301 -8.219 1 98.88 97 LEU A C 1
ATOM 759 O O . LEU A 1 97 ? -1.601 5.504 -7.301 1 98.88 97 LEU A O 1
ATOM 763 N N . GLN A 1 98 ? -2.639 7.32 -8.039 1 98.62 98 GLN A N 1
ATOM 764 C CA . GLN A 1 98 ? -3.332 7.555 -6.777 1 98.62 98 GLN A CA 1
ATOM 765 C C . GLN A 1 98 ? -4.234 6.375 -6.418 1 98.62 98 GLN A C 1
ATOM 767 O O . GLN A 1 98 ? -4.199 5.879 -5.289 1 98.62 98 GLN A O 1
ATOM 772 N N . TRP A 1 99 ? -4.906 5.957 -7.375 1 98.94 99 TRP A N 1
ATOM 773 C CA . TRP A 1 99 ? -5.887 4.91 -7.117 1 98.94 99 TRP A CA 1
ATOM 774 C C . TRP A 1 99 ? -5.219 3.541 -7.039 1 98.94 99 TRP A C 1
ATOM 776 O O . TRP A 1 99 ? -5.707 2.643 -6.348 1 98.94 99 TRP A O 1
ATOM 786 N N . LEU A 1 100 ? -4.031 3.365 -7.73 1 98.94 100 LEU A N 1
ATOM 787 C CA . LEU A 1 100 ? -3.221 2.172 -7.508 1 98.94 100 LEU A CA 1
ATOM 788 C C . LEU A 1 100 ? -2.711 2.123 -6.07 1 98.94 100 LEU A C 1
ATOM 790 O O . LEU A 1 100 ? -2.801 1.085 -5.41 1 98.94 100 LEU A O 1
ATOM 794 N N . PHE A 1 101 ? -2.221 3.25 -5.574 1 98.94 101 PHE A N 1
ATOM 795 C CA . PHE A 1 101 ? -1.73 3.316 -4.203 1 98.94 101 PHE A CA 1
ATOM 796 C C . PHE A 1 101 ? -2.873 3.129 -3.213 1 98.94 101 PHE A C 1
ATOM 798 O O . PHE A 1 101 ? -2.688 2.523 -2.154 1 98.94 101 PHE A O 1
ATOM 805 N N . PHE A 1 102 ? -4.102 3.627 -3.557 1 98.94 102 PHE A N 1
ATOM 806 C CA . PHE A 1 102 ? -5.289 3.381 -2.744 1 98.94 102 PHE A CA 1
ATOM 807 C C . PHE A 1 102 ? -5.551 1.886 -2.607 1 98.94 102 PHE A C 1
ATOM 809 O O . PHE A 1 102 ? -5.785 1.39 -1.503 1 98.94 102 PHE A O 1
ATOM 816 N N . GLN A 1 103 ? -5.504 1.228 -3.754 1 98.94 103 GLN A N 1
ATOM 817 C CA . GLN A 1 103 ? -5.703 -0.218 -3.736 1 98.94 103 GLN A CA 1
ATOM 818 C C . GLN A 1 103 ? -4.672 -0.905 -2.846 1 98.94 103 GLN A C 1
ATOM 820 O O . GLN A 1 103 ? -5.02 -1.745 -2.014 1 98.94 103 GLN A O 1
ATOM 825 N N . VAL A 1 104 ? -3.391 -0.554 -2.957 1 98.94 104 VAL A N 1
ATOM 826 C CA . VAL A 1 104 ? -2.271 -1.229 -2.307 1 98.94 104 VAL A CA 1
ATOM 827 C C . VAL A 1 104 ? -2.279 -0.917 -0.811 1 98.94 104 VAL A C 1
ATOM 829 O O . VAL A 1 104 ? -1.943 -1.774 0.009 1 98.94 104 VAL A O 1
ATOM 832 N N . ALA A 1 105 ? -2.721 0.257 -0.459 1 98.81 105 ALA A N 1
ATOM 833 C CA . ALA A 1 105 ? -2.639 0.725 0.922 1 98.81 105 ALA A CA 1
ATOM 834 C C . ALA A 1 105 ? -3.889 0.336 1.707 1 98.81 105 ALA A C 1
ATOM 836 O O . ALA A 1 105 ? -3.846 0.218 2.934 1 98.81 105 ALA A O 1
ATOM 837 N N . HIS A 1 106 ? -5.047 0.172 1.008 1 98.75 106 HIS A N 1
ATOM 838 C CA . HIS A 1 106 ? -6.305 0.051 1.738 1 98.75 106 HIS A CA 1
ATOM 839 C C . HIS A 1 106 ? -7.035 -1.235 1.368 1 98.75 106 HIS A C 1
ATOM 841 O O . HIS A 1 106 ? -7.219 -2.115 2.213 1 98.75 106 HIS A O 1
ATOM 847 N N . ILE A 1 107 ? -7.336 -1.399 0.096 1 98.81 107 ILE A N 1
ATOM 848 C CA . ILE A 1 107 ? -8.148 -2.535 -0.332 1 98.81 107 ILE A CA 1
ATOM 849 C C . ILE A 1 107 ? -7.414 -3.838 -0.023 1 98.81 107 ILE A C 1
ATOM 851 O O . ILE A 1 107 ? -7.93 -4.695 0.7 1 98.81 107 ILE A O 1
ATOM 855 N N . GLY A 1 108 ? -6.152 -3.971 -0.482 1 98.62 108 GLY A N 1
ATOM 856 C CA . GLY A 1 108 ? -5.395 -5.195 -0.29 1 98.62 108 GLY A CA 1
ATOM 857 C C . GLY A 1 108 ? -5.254 -5.59 1.169 1 98.62 108 GLY A C 1
ATOM 858 O O . GLY A 1 108 ? -5.762 -6.629 1.588 1 98.62 108 GLY A O 1
ATOM 859 N N . PRO A 1 109 ? -4.676 -4.711 1.96 1 98.62 109 PRO A N 1
ATOM 860 C CA . PRO A 1 109 ? -4.406 -5.059 3.355 1 98.62 109 PRO A CA 1
ATOM 861 C C . PRO A 1 109 ? -5.68 -5.273 4.168 1 98.62 109 PRO A C 1
ATOM 863 O O . PRO A 1 109 ? -5.781 -6.25 4.918 1 98.62 109 PRO A O 1
ATOM 866 N N . MET A 1 110 ? -6.711 -4.465 4.012 1 98.31 110 MET A N 1
ATOM 867 C CA . MET A 1 110 ? -7.891 -4.555 4.867 1 98.31 110 MET A CA 1
ATOM 868 C C . MET A 1 110 ? -8.766 -5.742 4.477 1 98.31 110 MET A C 1
ATOM 870 O O . MET A 1 110 ? -9.32 -6.422 5.34 1 98.31 110 MET A O 1
ATOM 874 N N . PHE A 1 111 ? -8.898 -5.949 3.17 1 98.5 111 PHE A N 1
ATOM 875 C CA . PHE A 1 111 ? -9.656 -7.121 2.738 1 98.5 111 PHE A CA 1
ATOM 876 C C . PHE A 1 111 ? -8.938 -8.406 3.137 1 98.5 111 PHE A C 1
ATOM 878 O O . PHE A 1 111 ? -9.578 -9.398 3.477 1 98.5 111 PHE A O 1
ATOM 885 N N . GLY A 1 112 ? -7.555 -8.367 3.055 1 97.25 112 GLY A N 1
ATOM 886 C CA . GLY A 1 112 ? -6.785 -9.5 3.539 1 97.25 112 GLY A CA 1
ATOM 887 C C . GLY A 1 112 ? -7.031 -9.812 5.004 1 97.25 112 GLY A C 1
ATOM 888 O O . GLY A 1 112 ? -7.184 -10.969 5.387 1 97.25 112 GLY A O 1
ATOM 889 N N . GLN A 1 113 ? -7.082 -8.797 5.828 1 97.12 113 GLN A N 1
ATOM 890 C CA . GLN A 1 113 ? -7.375 -8.984 7.246 1 97.12 113 GLN A CA 1
ATOM 891 C C . GLN A 1 113 ? -8.797 -9.492 7.449 1 97.12 113 GLN A C 1
ATOM 893 O O . GLN A 1 113 ? -9.031 -10.367 8.289 1 97.12 113 GLN A O 1
ATOM 898 N N . ALA A 1 114 ? -9.742 -8.93 6.734 1 96.75 114 ALA A N 1
ATOM 899 C CA . ALA A 1 114 ? -11.125 -9.398 6.828 1 96.75 114 ALA A CA 1
ATOM 900 C C . ALA A 1 114 ? -11.219 -10.891 6.516 1 96.75 114 ALA A C 1
ATOM 902 O O . ALA A 1 114 ? -11.891 -11.641 7.23 1 96.75 114 ALA A O 1
ATOM 903 N N . ASN A 1 115 ? -10.547 -11.289 5.441 1 95.19 115 ASN A N 1
ATOM 904 C CA . ASN A 1 115 ? -10.539 -12.695 5.078 1 95.19 115 ASN A CA 1
ATOM 905 C C . ASN A 1 115 ? -9.984 -13.562 6.203 1 95.19 115 ASN A C 1
ATOM 907 O O . ASN A 1 115 ? -10.547 -14.609 6.527 1 95.19 115 ASN A O 1
ATOM 911 N N . HIS A 1 116 ? -8.914 -13.125 6.793 1 95.12 116 HIS A N 1
ATOM 912 C CA . HIS A 1 116 ? -8.266 -13.875 7.867 1 95.12 116 HIS A CA 1
ATOM 913 C C . HIS A 1 116 ? -9.188 -14.023 9.07 1 95.12 116 HIS A C 1
ATOM 915 O O . HIS A 1 116 ? -9.414 -15.133 9.555 1 95.12 116 HIS A O 1
ATOM 921 N N . PHE A 1 117 ? -9.75 -12.969 9.531 1 95.31 117 PHE A N 1
ATOM 922 C CA . PHE A 1 117 ? -10.5 -12.992 10.781 1 95.31 117 PHE A CA 1
ATOM 923 C C . PHE A 1 117 ? -11.883 -13.609 10.578 1 95.31 117 PHE A C 1
ATOM 925 O O . PHE A 1 117 ? -12.477 -14.141 11.516 1 95.31 117 PHE A O 1
ATOM 932 N N . ASN A 1 118 ? -12.383 -13.586 9.414 1 93.75 118 ASN A N 1
ATOM 933 C CA . ASN A 1 118 ? -13.656 -14.258 9.133 1 93.75 118 ASN A CA 1
ATOM 934 C C . ASN A 1 118 ? -13.477 -15.766 9.039 1 93.75 118 ASN A C 1
ATOM 936 O O . ASN A 1 118 ? -14.406 -16.516 9.336 1 93.75 118 ASN A O 1
ATOM 940 N N . ARG A 1 119 ? -12.32 -16.266 8.703 1 87.69 119 ARG A N 1
ATOM 941 C CA . ARG A 1 119 ? -12.133 -17.703 8.461 1 87.69 119 ARG A CA 1
ATOM 942 C C . ARG A 1 119 ? -11.391 -18.359 9.617 1 87.69 119 ARG A C 1
ATOM 944 O O . ARG A 1 119 ? -11.578 -19.547 9.883 1 87.69 119 ARG A O 1
ATOM 951 N N . GLN A 1 120 ? -10.516 -17.75 10.281 1 75 120 GLN A N 1
ATOM 952 C CA . GLN A 1 120 ? -9.539 -18.438 11.109 1 75 120 GLN A CA 1
ATOM 953 C C . GLN A 1 120 ? -9.703 -18.078 12.578 1 75 120 GLN A C 1
ATOM 955 O O . GLN A 1 120 ? -9.414 -18.906 13.461 1 75 120 GLN A O 1
ATOM 960 N N . ALA A 1 121 ? -10 -16.938 12.805 1 65.56 121 ALA A N 1
ATOM 961 C CA . ALA A 1 121 ? -9.867 -16.516 14.195 1 65.56 121 ALA A CA 1
ATOM 962 C C . ALA A 1 121 ? -11.195 -16.672 14.938 1 65.56 121 ALA A C 1
ATOM 964 O O . ALA A 1 121 ? -12.227 -16.172 14.492 1 65.56 121 ALA A O 1
ATOM 965 N N . ARG A 1 122 ? -11.086 -17.641 15.812 1 74.75 122 ARG A N 1
ATOM 966 C CA . ARG A 1 122 ? -12.234 -17.781 16.688 1 74.75 122 ARG A CA 1
ATOM 967 C C . ARG A 1 122 ? -12.141 -16.812 17.875 1 74.75 122 ARG A C 1
ATOM 969 O O . ARG A 1 122 ? -11.047 -16.406 18.266 1 74.75 122 ARG A O 1
ATOM 976 N N . ASN A 1 123 ? -13.203 -16.297 18.266 1 77.44 123 ASN A N 1
ATOM 977 C CA . ASN A 1 123 ? -13.32 -15.461 19.453 1 77.44 123 ASN A CA 1
ATOM 978 C C . ASN A 1 123 ? -12.609 -14.125 19.281 1 77.44 123 ASN A C 1
ATOM 980 O O . ASN A 1 123 ? -11.898 -13.672 20.172 1 77.44 123 ASN A O 1
ATOM 984 N N . ASN A 1 124 ? -12.602 -13.617 18.109 1 88.31 124 ASN A N 1
ATOM 985 C CA . ASN A 1 124 ? -12.039 -12.297 17.844 1 88.31 124 ASN A CA 1
ATOM 986 C C . ASN A 1 124 ? -13.07 -11.367 17.203 1 88.31 124 ASN A C 1
ATOM 988 O O . ASN A 1 124 ? -12.82 -10.781 16.141 1 88.31 124 ASN A O 1
ATOM 992 N N . GLU A 1 125 ? -14.078 -11.219 17.891 1 90.44 125 GLU A N 1
ATOM 993 C CA . GLU A 1 125 ? -15.234 -10.5 17.359 1 90.44 125 GLU A CA 1
ATOM 994 C C . GLU A 1 125 ? -14.883 -9.055 17.016 1 90.44 125 GLU A C 1
ATOM 996 O O . GLU A 1 125 ? -15.297 -8.539 15.977 1 90.44 125 GLU A O 1
ATOM 1001 N N . TYR A 1 126 ? -14.141 -8.422 17.922 1 92.56 126 TYR A N 1
ATOM 1002 C CA . TYR A 1 126 ? -13.797 -7.023 17.688 1 92.56 126 TYR A CA 1
ATOM 1003 C C . TYR A 1 126 ? -13.023 -6.863 16.375 1 92.56 126 TYR A C 1
ATOM 1005 O O . TYR A 1 126 ? -13.344 -6 15.562 1 92.56 126 TYR A O 1
ATOM 1013 N N . ALA A 1 127 ? -12.047 -7.676 16.219 1 94.69 127 ALA A N 1
ATOM 1014 C CA . ALA A 1 127 ? -11.234 -7.617 15.008 1 94.69 127 ALA A CA 1
ATOM 1015 C C . ALA A 1 127 ? -12.07 -7.949 13.773 1 94.69 127 ALA A C 1
ATOM 1017 O O . ALA A 1 127 ? -11.938 -7.293 12.734 1 94.69 127 ALA A O 1
ATOM 1018 N N . ARG A 1 128 ? -12.859 -8.984 13.867 1 94.56 128 ARG A N 1
ATOM 1019 C CA . ARG A 1 128 ? -13.734 -9.352 12.766 1 94.56 128 ARG A CA 1
ATOM 1020 C C . ARG A 1 128 ? -14.609 -8.18 12.344 1 94.56 128 ARG A C 1
ATOM 1022 O O . ARG A 1 128 ? -14.688 -7.844 11.156 1 94.56 128 ARG A O 1
ATOM 1029 N N . ASP A 1 129 ? -15.258 -7.555 13.32 1 94.75 129 ASP A N 1
ATOM 1030 C CA . ASP A 1 129 ? -16.125 -6.418 13.031 1 94.75 129 ASP A CA 1
ATOM 1031 C C . ASP A 1 129 ? -15.336 -5.25 12.445 1 94.75 129 ASP A C 1
ATOM 1033 O O . ASP A 1 129 ? -15.797 -4.59 11.516 1 94.75 129 ASP A O 1
ATOM 1037 N N . ARG A 1 130 ? -14.188 -4.988 12.992 1 95.88 130 ARG A N 1
ATOM 1038 C CA . ARG A 1 130 ? -13.336 -3.893 12.539 1 95.88 130 ARG A CA 1
ATOM 1039 C C . ARG A 1 130 ? -13.047 -4.012 11.047 1 95.88 130 ARG A C 1
ATOM 1041 O O . ARG A 1 130 ? -13.25 -3.061 10.289 1 95.88 130 ARG A O 1
ATOM 1048 N N . TYR A 1 131 ? -12.695 -5.172 10.633 1 97.06 131 TYR A N 1
ATOM 1049 C CA . TYR A 1 131 ? -12.234 -5.316 9.25 1 97.06 131 TYR A CA 1
ATOM 1050 C C . TYR A 1 131 ? -13.406 -5.473 8.297 1 97.06 131 TYR A C 1
ATOM 1052 O O . TYR A 1 131 ? -13.352 -5.031 7.148 1 97.06 131 TYR A O 1
ATOM 1060 N N . ASN A 1 132 ? -14.461 -6.102 8.727 1 96.62 132 ASN A N 1
ATOM 1061 C CA . ASN A 1 132 ? -15.656 -6.145 7.891 1 96.62 132 ASN A CA 1
ATOM 1062 C C . ASN A 1 132 ? -16.234 -4.746 7.668 1 96.62 132 ASN A C 1
ATOM 1064 O O . ASN A 1 132 ? -16.609 -4.398 6.547 1 96.62 132 ASN A O 1
ATOM 1068 N N . ASN A 1 133 ? -16.312 -3.939 8.75 1 97.25 133 ASN A N 1
ATOM 1069 C CA . ASN A 1 133 ? -16.797 -2.566 8.625 1 97.25 133 ASN A CA 1
ATOM 1070 C C . ASN A 1 133 ? -15.883 -1.741 7.715 1 97.25 133 ASN A C 1
ATOM 1072 O O . ASN A 1 133 ? -16.359 -0.964 6.891 1 97.25 133 ASN A O 1
ATOM 1076 N N . GLU A 1 134 ? -14.594 -1.895 7.895 1 97.75 134 GLU A N 1
ATOM 1077 C CA . GLU A 1 134 ? -13.656 -1.158 7.047 1 97.75 134 GLU A CA 1
ATOM 1078 C C . GLU A 1 134 ? -13.773 -1.592 5.59 1 97.75 134 GLU A C 1
ATOM 1080 O O . GLU A 1 134 ? -13.672 -0.766 4.68 1 97.75 134 GLU A O 1
ATOM 1085 N N . SER A 1 135 ? -13.922 -2.898 5.324 1 97.88 135 SER A N 1
ATOM 1086 C CA . SER A 1 135 ? -14.117 -3.377 3.959 1 97.88 135 SER A CA 1
ATOM 1087 C C . SER A 1 135 ? -15.352 -2.746 3.324 1 97.88 135 SER A C 1
ATOM 1089 O O . SER A 1 135 ? -15.305 -2.293 2.18 1 97.88 135 SER A O 1
ATOM 1091 N N . LEU A 1 136 ? -16.422 -2.65 4.082 1 97.44 136 LEU A N 1
ATOM 1092 C CA . LEU A 1 136 ? -17.656 -2.041 3.57 1 97.44 136 LEU A CA 1
ATOM 1093 C C . LEU A 1 136 ? -17.438 -0.562 3.268 1 97.44 136 LEU A C 1
ATOM 1095 O O . LEU A 1 136 ? -17.938 -0.05 2.264 1 97.44 136 LEU A O 1
ATOM 1099 N N . ARG A 1 137 ? -16.75 0.112 4.125 1 97.56 137 ARG A N 1
ATOM 1100 C CA . ARG A 1 137 ? -16.406 1.513 3.893 1 97.56 137 ARG A CA 1
ATOM 1101 C C . ARG A 1 137 ? -15.625 1.68 2.598 1 97.56 137 ARG A C 1
ATOM 1103 O O . ARG A 1 137 ? -15.883 2.6 1.82 1 97.56 137 ARG A O 1
ATOM 1110 N N . LEU 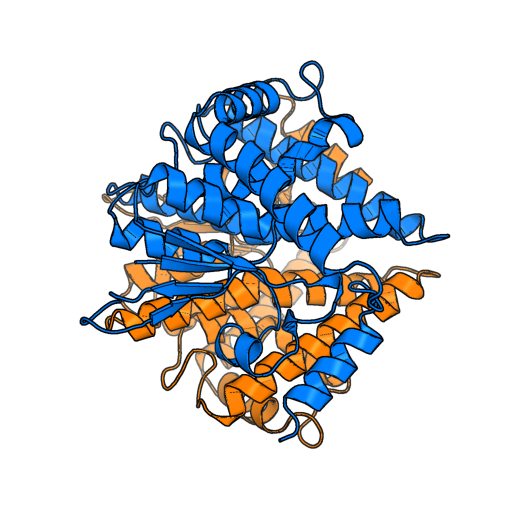A 1 138 ? -14.711 0.803 2.342 1 98.62 138 LEU A N 1
ATOM 1111 C CA . LEU A 1 138 ? -13.875 0.884 1.147 1 98.62 138 LEU A CA 1
ATOM 1112 C C . LEU A 1 138 ? -14.695 0.583 -0.107 1 98.62 138 LEU A C 1
ATOM 1114 O O . LEU A 1 138 ? -14.469 1.188 -1.158 1 98.62 138 LEU A O 1
ATOM 1118 N N . TYR A 1 139 ? -15.641 -0.33 -0.012 1 98.44 139 TYR A N 1
ATOM 1119 C CA . TYR A 1 139 ? -16.578 -0.527 -1.112 1 98.44 139 TYR A CA 1
ATOM 1120 C C . TYR A 1 139 ? -17.375 0.744 -1.386 1 98.44 139 TYR A C 1
ATOM 1122 O O . TYR A 1 139 ? -17.672 1.056 -2.539 1 98.44 139 TYR A O 1
ATOM 1130 N N . GLN A 1 140 ? -17.719 1.447 -0.329 1 97.88 140 GLN A N 1
ATOM 1131 C CA . GLN A 1 140 ? -18.438 2.707 -0.496 1 97.88 140 GLN A CA 1
ATOM 1132 C C . GLN A 1 140 ? -17.578 3.746 -1.201 1 97.88 140 GLN A C 1
ATOM 1134 O O . GLN A 1 140 ? -18.062 4.496 -2.051 1 97.88 140 GLN A O 1
ATOM 1139 N N . VAL A 1 141 ? -16.281 3.812 -0.862 1 98.56 141 VAL A N 1
ATOM 1140 C CA . VAL A 1 141 ? -15.367 4.711 -1.553 1 98.56 141 VAL A CA 1
ATOM 1141 C C . VAL A 1 141 ? -15.359 4.395 -3.047 1 98.56 141 VAL A C 1
ATOM 1143 O O . VAL A 1 141 ? -15.453 5.301 -3.879 1 98.56 141 VAL A O 1
ATOM 1146 N N . LEU A 1 142 ? -15.25 3.113 -3.391 1 98.81 142 LEU A N 1
ATOM 1147 C CA . LEU A 1 142 ? -15.227 2.693 -4.785 1 98.81 142 LEU A CA 1
ATOM 1148 C C . LEU A 1 142 ? -16.531 3.049 -5.48 1 98.81 142 LEU A C 1
ATOM 1150 O O . LEU A 1 142 ? -16.531 3.553 -6.605 1 98.81 142 LEU A O 1
ATOM 1154 N N . ASP A 1 143 ? -17.641 2.795 -4.809 1 98.56 143 ASP A N 1
ATOM 1155 C CA . ASP A 1 143 ? -18.938 3.086 -5.406 1 98.56 143 ASP A CA 1
ATOM 1156 C C . ASP A 1 143 ? -19.094 4.578 -5.676 1 98.56 143 ASP A C 1
ATOM 1158 O O . ASP A 1 143 ? -19.578 4.977 -6.742 1 98.56 143 ASP A O 1
ATOM 1162 N N . ASN A 1 144 ? -18.734 5.398 -4.707 1 97.94 144 ASN A N 1
ATOM 1163 C CA . ASN A 1 144 ? -18.781 6.848 -4.879 1 97.94 144 ASN A CA 1
ATOM 1164 C C . ASN A 1 144 ? -17.922 7.305 -6.051 1 97.94 144 ASN A C 1
ATOM 1166 O O . ASN A 1 144 ? -18.359 8.133 -6.859 1 97.94 144 ASN A O 1
ATOM 1170 N N . ARG A 1 145 ? -16.719 6.754 -6.164 1 98.06 145 ARG A N 1
ATOM 1171 C CA . ARG A 1 145 ? -15.789 7.09 -7.238 1 98.06 145 ARG A CA 1
ATOM 1172 C C . ARG A 1 145 ? -16.375 6.711 -8.602 1 98.06 145 ARG A C 1
ATOM 1174 O O . ARG A 1 145 ? -16.297 7.488 -9.555 1 98.06 145 ARG A O 1
ATOM 1181 N N . LEU A 1 146 ? -16.969 5.609 -8.664 1 98.62 146 LEU A N 1
ATOM 1182 C CA . LEU A 1 146 ? -17.406 5.016 -9.922 1 98.62 146 LEU A CA 1
ATOM 1183 C C . LEU A 1 146 ? -18.766 5.578 -10.336 1 98.62 146 LEU A C 1
ATOM 1185 O O . LEU A 1 146 ? -19.25 5.281 -11.43 1 98.62 146 LEU A O 1
ATOM 1189 N N . ARG A 1 147 ? -19.359 6.363 -9.445 1 97.06 147 ARG A N 1
ATOM 1190 C CA . ARG A 1 147 ? -20.547 7.109 -9.828 1 97.06 147 ARG A CA 1
ATOM 1191 C C . ARG A 1 147 ? -20.25 8.07 -10.977 1 97.06 147 ARG A C 1
ATOM 1193 O O . ARG A 1 147 ? -21.078 8.266 -11.867 1 97.06 147 ARG A O 1
ATOM 1200 N N . GLY A 1 148 ? -19.094 8.641 -10.961 1 95.31 148 GLY A N 1
ATOM 1201 C CA . GLY A 1 148 ? -18.766 9.672 -11.93 1 95.31 148 GLY A CA 1
ATOM 1202 C C . GLY A 1 148 ? -17.734 9.227 -12.945 1 95.31 148 GLY A C 1
ATOM 1203 O O . GLY A 1 148 ? -17.375 9.992 -13.852 1 95.31 148 GLY A O 1
ATOM 1204 N N . CYS A 1 149 ? -17.234 8.062 -12.836 1 97.38 149 CYS A N 1
ATOM 1205 C CA . CYS A 1 149 ? -16.172 7.57 -13.695 1 97.38 149 CYS A CA 1
ATOM 1206 C C . CYS A 1 149 ? -16.5 6.191 -14.25 1 97.38 149 CYS A C 1
ATOM 1208 O O . CYS A 1 149 ? -17.062 5.352 -13.539 1 97.38 149 CYS A O 1
ATOM 1210 N N . ALA A 1 150 ? -16.141 5.934 -15.484 1 98.38 150 ALA A N 1
ATOM 1211 C CA . ALA A 1 150 ? -16.344 4.613 -16.078 1 98.38 150 ALA A CA 1
ATOM 1212 C C . ALA A 1 150 ? -15.422 3.58 -15.43 1 98.38 150 ALA A C 1
ATOM 1214 O O . ALA A 1 150 ? -15.797 2.418 -15.266 1 98.38 150 ALA A O 1
ATOM 1215 N N . TRP A 1 151 ? -14.25 3.986 -15.156 1 98.94 151 TRP A N 1
ATOM 1216 C CA . TRP A 1 151 ? -13.234 3.172 -14.508 1 98.94 151 TRP A CA 1
ATOM 1217 C C . TRP A 1 151 ? -12.695 3.867 -13.258 1 98.94 151 TRP A C 1
ATOM 1219 O O . TRP A 1 151 ? -12.992 5.039 -13.016 1 98.94 151 TRP A O 1
ATOM 1229 N N . ILE A 1 152 ? -11.93 3.211 -12.461 1 98.88 152 ILE A N 1
ATOM 1230 C CA . ILE A 1 152 ? -11.57 3.676 -11.125 1 98.88 152 ILE A CA 1
ATOM 1231 C C . ILE A 1 152 ? -10.789 4.984 -11.227 1 98.88 152 ILE A C 1
ATOM 1233 O O . ILE A 1 152 ? -11.039 5.926 -10.477 1 98.88 152 ILE A O 1
ATOM 1237 N N . ALA A 1 153 ? -9.875 5.051 -12.18 1 98.56 153 ALA A N 1
ATOM 1238 C CA . ALA A 1 153 ? -9.016 6.23 -12.258 1 98.56 153 ALA A CA 1
ATOM 1239 C C . ALA A 1 153 ? -9.602 7.273 -13.203 1 98.56 153 ALA A C 1
ATOM 1241 O O . ALA A 1 153 ? -8.992 8.328 -13.43 1 98.56 153 ALA A O 1
ATOM 1242 N N . GLY A 1 154 ? -10.719 7.012 -13.828 1 97.88 154 GLY A N 1
ATOM 1243 C CA . GLY A 1 154 ? -11.32 7.965 -14.75 1 97.88 154 GLY A CA 1
ATOM 1244 C C . GLY A 1 154 ? -12.062 7.297 -15.891 1 97.88 154 GLY A C 1
ATOM 1245 O O . GLY A 1 154 ? -12.906 6.426 -15.672 1 97.88 154 GLY A O 1
ATOM 1246 N N . ASP A 1 155 ? -11.727 7.754 -17.094 1 97.69 155 ASP A N 1
ATOM 1247 C CA . ASP A 1 155 ? -12.492 7.316 -18.25 1 97.69 155 ASP A CA 1
ATOM 1248 C C . ASP A 1 155 ? -11.797 6.16 -18.969 1 97.69 155 ASP A C 1
ATOM 1250 O O . ASP A 1 155 ? -12.344 5.578 -19.906 1 97.69 155 ASP A O 1
ATOM 1254 N N . GLU A 1 156 ? -10.633 5.816 -18.5 1 97.88 156 GLU A N 1
ATOM 1255 C CA . GLU A 1 156 ? -9.859 4.758 -19.141 1 97.88 156 GLU A CA 1
ATOM 1256 C C . GLU A 1 156 ? -9.625 3.586 -18.188 1 97.88 156 GLU A C 1
ATOM 1258 O O . GLU A 1 156 ? -9.453 3.783 -16.984 1 97.88 156 GLU A O 1
ATOM 1263 N N . TYR A 1 157 ? -9.648 2.365 -18.812 1 98.81 157 TYR A N 1
ATOM 1264 C CA . TYR A 1 157 ? -9.227 1.151 -18.125 1 98.81 157 TYR A CA 1
ATOM 1265 C C . TYR A 1 157 ? -7.719 1.163 -17.891 1 98.81 157 TYR A C 1
ATOM 1267 O O . TYR A 1 157 ? -6.934 1.351 -18.812 1 98.81 157 TYR A O 1
ATOM 1275 N N . THR A 1 158 ? -7.293 1.053 -16.594 1 98.94 158 THR A N 1
ATOM 1276 C CA . THR A 1 158 ? -5.879 1.195 -16.266 1 98.94 158 THR A CA 1
ATOM 1277 C C . THR A 1 158 ? -5.445 0.122 -15.266 1 98.94 158 THR A C 1
ATOM 1279 O O . THR A 1 158 ? -6.238 -0.746 -14.898 1 98.94 158 THR A O 1
ATOM 1282 N N . ILE A 1 159 ? -4.211 0.197 -14.781 1 98.94 159 ILE A N 1
ATOM 1283 C CA . ILE A 1 159 ? -3.646 -0.72 -13.797 1 98.94 159 ILE A CA 1
ATOM 1284 C C . ILE A 1 159 ? -4.355 -0.541 -12.461 1 98.94 159 ILE A C 1
ATOM 1286 O O . ILE A 1 159 ? -4.285 -1.412 -11.594 1 98.94 159 ILE A O 1
ATOM 1290 N N . ALA A 1 160 ? -5.059 0.575 -12.234 1 99 160 ALA A N 1
ATOM 1291 C CA . ALA A 1 160 ? -5.848 0.724 -11.016 1 99 160 ALA A CA 1
ATOM 1292 C C . ALA A 1 160 ? -7.008 -0.267 -10.984 1 99 160 ALA A C 1
ATOM 1294 O O . ALA A 1 160 ? -7.336 -0.82 -9.938 1 99 160 ALA A O 1
ATOM 1295 N N . ASP A 1 161 ? -7.629 -0.51 -12.117 1 99 161 ASP A N 1
ATOM 1296 C CA . ASP A 1 161 ? -8.719 -1.472 -12.227 1 99 161 ASP A CA 1
ATOM 1297 C C . ASP A 1 161 ? -8.203 -2.904 -12.086 1 99 161 ASP A C 1
ATOM 1299 O O . ASP A 1 161 ? -8.781 -3.707 -11.352 1 99 161 ASP A O 1
ATOM 1303 N N . ILE A 1 162 ? -7.121 -3.145 -12.781 1 99 162 ILE A N 1
ATOM 1304 C CA . ILE A 1 162 ? -6.516 -4.473 -12.789 1 99 162 ILE A CA 1
ATOM 1305 C C . ILE A 1 162 ? -6.133 -4.871 -11.359 1 99 162 ILE A C 1
ATOM 1307 O O . ILE A 1 162 ? -6.363 -6.008 -10.945 1 99 162 ILE A O 1
ATOM 1311 N N . ALA A 1 163 ? -5.598 -3.945 -10.641 1 99 163 ALA A N 1
ATOM 1312 C CA . ALA A 1 163 ? -5.109 -4.195 -9.281 1 99 163 ALA A CA 1
ATOM 1313 C C . ALA A 1 163 ? -6.266 -4.473 -8.328 1 99 163 ALA A C 1
ATOM 1315 O O . ALA A 1 163 ? -6.117 -5.234 -7.367 1 99 163 ALA A O 1
ATOM 1316 N N . THR A 1 164 ? -7.387 -3.896 -8.562 1 99 164 THR A N 1
ATOM 1317 C CA . THR A 1 164 ? -8.461 -3.859 -7.582 1 99 164 THR A CA 1
ATOM 1318 C C . THR A 1 164 ? -9.391 -5.055 -7.75 1 99 164 THR A C 1
ATOM 1320 O O . THR A 1 164 ? -9.844 -5.645 -6.766 1 99 164 THR A O 1
ATOM 1323 N N . TYR A 1 165 ? -9.602 -5.523 -8.922 1 98.94 165 TYR A N 1
ATOM 1324 C CA . TYR A 1 165 ? -10.641 -6.473 -9.297 1 98.94 165 TYR A CA 1
ATOM 1325 C C . TYR A 1 165 ? -10.492 -7.777 -8.523 1 98.94 165 TYR A C 1
ATOM 1327 O O . TYR A 1 165 ? -11.453 -8.266 -7.93 1 98.94 165 TYR A O 1
ATOM 1335 N N . PRO A 1 166 ? -9.305 -8.352 -8.484 1 98.88 166 PRO A N 1
ATOM 1336 C CA . PRO A 1 166 ? -9.227 -9.672 -7.871 1 98.88 166 PRO A CA 1
ATOM 1337 C C . PRO A 1 166 ? -9.633 -9.664 -6.398 1 98.88 166 PRO A C 1
ATOM 1339 O O . PRO A 1 166 ? -10.172 -10.656 -5.898 1 98.88 166 PRO A O 1
ATOM 1342 N N . TRP A 1 167 ? -9.414 -8.586 -5.719 1 98.81 167 TRP A N 1
ATOM 1343 C CA . TRP A 1 167 ? -9.742 -8.484 -4.301 1 98.81 167 TRP A CA 1
ATOM 1344 C C . TRP A 1 167 ? -11.25 -8.344 -4.098 1 98.81 167 TRP A C 1
ATOM 1346 O O . TRP A 1 167 ? -11.75 -8.531 -2.99 1 98.81 167 TRP A O 1
ATOM 1356 N N . CYS A 1 168 ? -11.953 -8.016 -5.152 1 98.75 168 CYS A N 1
ATOM 1357 C CA . CYS A 1 168 ? -13.375 -7.711 -5.031 1 98.75 168 CYS A CA 1
ATOM 1358 C C . CYS A 1 168 ? -14.234 -8.906 -5.43 1 98.75 168 CYS A C 1
ATOM 1360 O O . CYS A 1 168 ? -15.461 -8.844 -5.379 1 98.75 168 CYS A O 1
ATOM 1362 N N . LYS A 1 169 ? -13.617 -10.023 -5.816 1 97.62 169 LYS A N 1
ATOM 1363 C CA . LYS A 1 169 ? -14.352 -11.203 -6.27 1 97.62 169 LYS A CA 1
ATOM 1364 C C . LYS A 1 169 ? -15.242 -11.75 -5.164 1 97.62 169 LYS A C 1
ATOM 1366 O O . LYS A 1 169 ? -16.266 -12.383 -5.441 1 97.62 169 LYS A O 1
ATOM 1371 N N . GLY A 1 170 ? -14.945 -11.5 -3.924 1 95.38 170 GLY A N 1
ATOM 1372 C CA . GLY A 1 170 ? -15.734 -11.992 -2.803 1 95.38 170 GLY A CA 1
ATOM 1373 C C . GLY A 1 170 ? -16.781 -11 -2.326 1 95.38 170 GLY A C 1
ATOM 1374 O O . GLY A 1 170 ? -17.25 -11.094 -1.192 1 95.38 170 GLY A O 1
ATOM 1375 N N . HIS A 1 171 ? -17.156 -10.016 -3.119 1 97.69 171 HIS A N 1
ATOM 1376 C CA . HIS A 1 171 ? -18.031 -8.914 -2.719 1 97.69 171 HIS A CA 1
ATOM 1377 C C . HIS A 1 171 ? -19.359 -9.422 -2.199 1 97.69 171 HIS A C 1
ATOM 1379 O O . HIS A 1 171 ? -19.906 -8.883 -1.229 1 97.69 171 HIS A O 1
ATOM 1385 N N . ALA A 1 172 ? -19.875 -10.523 -2.748 1 96.5 172 ALA A N 1
ATOM 1386 C CA . ALA A 1 172 ? -21.203 -11.031 -2.379 1 96.5 172 ALA A CA 1
ATOM 1387 C C . ALA A 1 172 ? -21.203 -11.531 -0.938 1 96.5 172 ALA A C 1
ATOM 1389 O O . ALA A 1 172 ? -22.188 -11.352 -0.218 1 96.5 172 ALA A O 1
ATOM 1390 N N . ASP A 1 173 ? -20.141 -12.125 -0.525 1 93.44 173 ASP A N 1
ATOM 1391 C CA . ASP A 1 173 ? -20.016 -12.648 0.831 1 93.44 173 ASP A CA 1
ATOM 1392 C C . ASP A 1 173 ? -20.031 -11.523 1.86 1 93.44 173 ASP A C 1
ATOM 1394 O O . ASP A 1 173 ? -20.234 -11.766 3.051 1 93.44 173 ASP A O 1
ATOM 1398 N N . ARG A 1 174 ? -19.891 -10.273 1.406 1 93.44 174 ARG A N 1
ATOM 1399 C CA . ARG A 1 174 ? -19.812 -9.125 2.301 1 93.44 174 ARG A CA 1
ATOM 1400 C C . ARG A 1 174 ? -21.094 -8.297 2.227 1 93.44 174 ARG A C 1
ATOM 1402 O O . ARG A 1 174 ? -21.156 -7.184 2.752 1 93.44 174 ARG A O 1
ATOM 1409 N N . GLY A 1 175 ? -22.016 -8.836 1.443 1 94.38 175 GLY A N 1
ATOM 1410 C CA . GLY A 1 175 ? -23.297 -8.141 1.325 1 94.38 175 GLY A CA 1
ATOM 1411 C C . GLY A 1 175 ? -23.281 -7.043 0.274 1 94.38 175 GLY A C 1
ATOM 1412 O O . GLY A 1 175 ? -24.188 -6.215 0.224 1 94.38 175 GLY A O 1
ATOM 1413 N N . VAL A 1 176 ? -22.297 -6.977 -0.504 1 97.5 176 VAL A N 1
ATOM 1414 C CA . VAL A 1 176 ? -22.172 -5.98 -1.565 1 97.5 176 VAL A CA 1
ATOM 1415 C C . VAL A 1 176 ? -22.844 -6.496 -2.84 1 97.5 176 VAL A C 1
ATOM 1417 O O . VAL A 1 176 ? -22.438 -7.52 -3.391 1 97.5 176 VAL A O 1
ATOM 1420 N N . ASN A 1 177 ? -23.859 -5.77 -3.291 1 97.56 177 ASN A N 1
ATOM 1421 C CA . ASN A 1 177 ? -24.641 -6.168 -4.461 1 97.56 177 ASN A CA 1
ATOM 1422 C C . ASN A 1 177 ? -25.156 -4.957 -5.227 1 97.56 177 ASN A C 1
ATOM 1424 O O . ASN A 1 177 ? -24.844 -3.816 -4.883 1 97.56 177 ASN A O 1
ATOM 1428 N N . ARG A 1 178 ? -25.906 -5.262 -6.27 1 97.25 178 ARG A N 1
ATOM 1429 C CA . ARG A 1 178 ? -26.344 -4.223 -7.195 1 97.25 178 ARG A CA 1
ATOM 1430 C C . ARG A 1 178 ? -27.266 -3.227 -6.5 1 97.25 178 ARG A C 1
ATOM 1432 O O . ARG A 1 178 ? -27.25 -2.033 -6.812 1 97.25 178 ARG A O 1
ATOM 1439 N N . ALA A 1 179 ? -28.062 -3.602 -5.559 1 96.69 179 ALA A N 1
ATOM 1440 C CA . ALA A 1 179 ? -29.016 -2.75 -4.863 1 96.69 179 ALA A CA 1
ATOM 1441 C C . ALA A 1 179 ? -28.312 -1.726 -3.984 1 96.69 179 ALA A C 1
ATOM 1443 O O . ALA A 1 179 ? -28.734 -0.572 -3.896 1 96.69 179 ALA A O 1
ATOM 1444 N N . THR A 1 180 ? -27.25 -2.137 -3.383 1 95.5 180 THR A N 1
ATOM 1445 C CA . THR A 1 180 ? -26.609 -1.286 -2.383 1 95.5 180 THR A CA 1
ATOM 1446 C C . THR A 1 180 ? -25.406 -0.565 -2.973 1 95.5 180 THR A C 1
ATOM 1448 O O . THR A 1 180 ? -25.047 0.531 -2.531 1 95.5 180 THR A O 1
ATOM 1451 N N . PHE A 1 181 ? -24.75 -1.184 -3.955 1 97.94 181 PHE A N 1
ATOM 1452 C CA . PHE A 1 181 ? -23.547 -0.63 -4.566 1 97.94 181 PHE A CA 1
ATOM 1453 C C . PHE A 1 181 ? -23.625 -0.706 -6.086 1 97.94 181 PHE A C 1
ATOM 1455 O O . PHE A 1 181 ? -22.812 -1.385 -6.727 1 97.94 181 PHE A O 1
ATOM 1462 N N . PRO A 1 182 ? -24.5 0.069 -6.648 1 98.31 182 PRO A N 1
ATOM 1463 C CA . PRO A 1 182 ? -24.812 -0.112 -8.07 1 98.31 182 PRO A CA 1
ATOM 1464 C C . PRO A 1 182 ? -23.641 0.276 -8.977 1 98.31 182 PRO A C 1
ATOM 1466 O O . PRO A 1 182 ? -23.422 -0.367 -10.008 1 98.31 182 PRO A O 1
ATOM 1469 N N . HIS A 1 183 ? -22.906 1.331 -8.648 1 98.75 183 HIS A N 1
ATOM 1470 C CA . HIS A 1 183 ? -21.828 1.791 -9.516 1 98.75 183 HIS A CA 1
ATOM 1471 C C . HIS A 1 183 ? -20.625 0.863 -9.438 1 98.75 183 HIS A C 1
ATOM 1473 O O . HIS A 1 183 ? -19.969 0.605 -10.445 1 98.75 183 HIS A O 1
ATOM 1479 N N . PHE A 1 184 ? -20.406 0.378 -8.242 1 98.81 184 PHE A N 1
ATOM 1480 C CA . PHE A 1 184 ? -19.375 -0.641 -8.078 1 98.81 184 PHE A CA 1
ATOM 1481 C C . PHE A 1 184 ? -19.719 -1.888 -8.891 1 98.81 184 PHE A C 1
ATOM 1483 O O . PHE A 1 184 ? -18.844 -2.447 -9.57 1 98.81 184 PHE A O 1
ATOM 1490 N N . MET A 1 185 ? -20.922 -2.332 -8.797 1 98.81 185 MET A N 1
ATOM 1491 C CA . MET A 1 185 ? -21.328 -3.561 -9.477 1 98.81 185 MET A CA 1
ATOM 1492 C C . MET A 1 185 ? -21.234 -3.4 -10.992 1 98.81 185 MET A C 1
ATOM 1494 O O . MET A 1 185 ? -20.875 -4.34 -11.703 1 98.81 185 MET A O 1
ATOM 1498 N N . ARG A 1 186 ? -21.594 -2.238 -11.461 1 98.81 186 ARG A N 1
ATOM 1499 C CA . ARG A 1 186 ? -21.422 -1.963 -12.883 1 98.81 186 ARG A CA 1
ATOM 1500 C C . ARG A 1 186 ? -19.953 -2.143 -13.297 1 98.81 186 ARG A C 1
ATOM 1502 O O . ARG A 1 186 ? -19.672 -2.799 -14.297 1 98.81 186 ARG A O 1
ATOM 1509 N N . TRP A 1 187 ? -19.094 -1.57 -12.57 1 98.94 187 TRP A N 1
ATOM 1510 C CA . TRP A 1 187 ? -17.672 -1.685 -12.828 1 98.94 187 TRP A CA 1
ATOM 1511 C C . TRP A 1 187 ? -17.203 -3.137 -12.727 1 98.94 187 TRP A C 1
ATOM 1513 O O . TRP A 1 187 ? -16.484 -3.623 -13.594 1 98.94 187 TRP A O 1
ATOM 1523 N N . PHE A 1 188 ? -17.656 -3.846 -11.688 1 98.94 188 PHE A N 1
ATOM 1524 C CA . PHE A 1 188 ? -17.25 -5.227 -11.453 1 98.94 188 PHE A CA 1
ATOM 1525 C C . PHE A 1 188 ? -17.672 -6.117 -12.609 1 98.94 188 PHE A C 1
ATOM 1527 O O . PHE A 1 188 ? -16.891 -6.949 -13.078 1 98.94 188 PHE A O 1
ATOM 1534 N N . GLU A 1 189 ? -18.844 -5.934 -13.086 1 98.75 189 GLU A N 1
ATOM 1535 C CA . GLU A 1 189 ? -19.375 -6.707 -14.211 1 98.75 189 GLU A CA 1
ATOM 1536 C C . GLU A 1 189 ? -18.609 -6.402 -15.5 1 98.75 189 GLU A C 1
ATOM 1538 O O . GLU A 1 189 ? -18.375 -7.293 -16.312 1 98.75 189 GLU A O 1
ATOM 1543 N N . ALA A 1 190 ? -18.266 -5.141 -15.672 1 98.88 190 ALA A N 1
ATOM 1544 C CA . ALA A 1 190 ? -17.453 -4.773 -16.812 1 98.88 190 ALA A CA 1
ATOM 1545 C C . ALA A 1 190 ? -16.094 -5.473 -16.766 1 98.88 190 ALA A C 1
ATOM 1547 O O . ALA A 1 190 ? -15.578 -5.922 -17.797 1 98.88 190 ALA A O 1
ATOM 1548 N N . MET A 1 191 ? -15.531 -5.562 -15.594 1 98.88 191 MET A N 1
ATOM 1549 C CA . MET A 1 191 ? -14.273 -6.289 -15.414 1 98.88 191 MET A CA 1
ATOM 1550 C C . MET A 1 191 ? -14.445 -7.766 -15.75 1 98.88 191 MET A C 1
ATOM 1552 O O . MET A 1 191 ? -13.648 -8.336 -16.5 1 98.88 191 MET A O 1
ATOM 1556 N N . GLU A 1 192 ? -15.469 -8.367 -15.281 1 98.75 192 GLU A N 1
ATOM 1557 C CA . GLU A 1 192 ? -15.727 -9.789 -15.484 1 98.75 192 GLU A CA 1
ATOM 1558 C C . GLU A 1 192 ? -15.875 -10.117 -16.969 1 98.75 192 GLU A C 1
ATOM 1560 O O . GLU A 1 192 ? -15.547 -11.219 -17.406 1 98.75 192 GLU A O 1
ATOM 1565 N N . ALA A 1 193 ? -16.312 -9.172 -17.703 1 98.75 193 ALA A N 1
ATOM 1566 C CA . ALA A 1 193 ? -16.609 -9.383 -19.109 1 98.75 193 ALA A CA 1
ATOM 1567 C C . ALA A 1 193 ? -15.336 -9.328 -19.953 1 98.75 193 ALA A C 1
ATOM 1569 O O . ALA A 1 193 ? -15.336 -9.734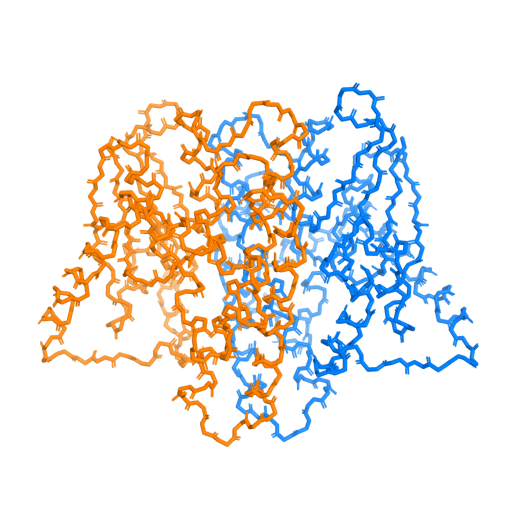 -21.109 1 98.75 193 ALA A O 1
ATOM 1570 N N . ARG A 1 194 ? -14.266 -8.867 -19.438 1 98.81 194 ARG A N 1
ATOM 1571 C CA . ARG A 1 194 ? -13.031 -8.742 -20.203 1 98.81 194 ARG A CA 1
ATOM 1572 C C . ARG A 1 194 ? -12.414 -10.109 -20.484 1 98.81 194 ARG A C 1
ATOM 1574 O O . ARG A 1 194 ? -12.297 -10.938 -19.578 1 98.81 194 ARG A O 1
ATOM 1581 N N . PRO A 1 195 ? -11.898 -10.352 -21.688 1 98.75 195 PRO A N 1
ATOM 1582 C CA . PRO A 1 195 ? -11.305 -11.641 -22.031 1 98.75 195 PRO A CA 1
ATOM 1583 C C . PRO A 1 195 ? -10.109 -12 -21.156 1 98.75 195 PRO A C 1
ATOM 1585 O O . PRO A 1 195 ? -9.938 -13.164 -20.766 1 98.75 195 PRO A O 1
ATOM 1588 N N . SER A 1 196 ? -9.289 -11.062 -20.859 1 98.88 196 SER A N 1
ATOM 1589 C CA . SER A 1 196 ? -8.117 -11.312 -20.031 1 98.88 196 SER A CA 1
ATOM 1590 C C . SER A 1 196 ? -8.516 -11.75 -18.625 1 98.88 196 SER A C 1
ATOM 1592 O O . SER A 1 196 ? -7.84 -12.578 -18 1 98.88 196 SER A O 1
ATOM 1594 N N . VAL A 1 197 ? -9.602 -11.211 -18.078 1 98.88 197 VAL A N 1
ATOM 1595 C CA . VAL A 1 197 ? -10.102 -11.57 -16.75 1 98.88 197 VAL A CA 1
ATOM 1596 C C . VAL A 1 197 ? -10.688 -12.977 -16.781 1 98.88 197 VAL A C 1
ATOM 1598 O O . VAL A 1 197 ? -10.445 -13.781 -15.875 1 98.88 197 VAL A O 1
ATOM 1601 N N . GLN A 1 198 ? -11.406 -13.289 -17.797 1 98.81 198 GLN A N 1
ATOM 1602 C CA . GLN A 1 198 ? -11.945 -14.641 -17.953 1 98.81 198 GLN A CA 1
ATOM 1603 C C . GLN A 1 198 ? -10.828 -15.672 -18.062 1 98.81 198 GLN A C 1
ATOM 1605 O O . GLN A 1 198 ? -10.883 -16.719 -17.406 1 98.81 198 GLN A O 1
ATOM 1610 N N . ARG A 1 199 ? -9.875 -15.359 -18.844 1 98.62 199 ARG A N 1
ATOM 1611 C CA . ARG A 1 199 ? -8.727 -16.25 -18.969 1 98.62 199 ARG A CA 1
ATOM 1612 C C . ARG A 1 199 ? -8.008 -16.406 -17.641 1 98.62 199 ARG A C 1
ATOM 1614 O O . ARG A 1 199 ? -7.617 -17.516 -17.266 1 98.62 199 ARG A O 1
ATOM 1621 N N . ASN A 1 200 ? -7.805 -15.312 -16.938 1 98.69 200 ASN A N 1
ATOM 1622 C CA . ASN A 1 200 ? -7.215 -15.352 -15.602 1 98.69 200 ASN A CA 1
ATOM 1623 C C . ASN A 1 200 ? -7.988 -16.281 -14.68 1 98.69 200 ASN A C 1
ATOM 1625 O O . ASN A 1 200 ? -7.387 -17.062 -13.93 1 98.69 200 ASN A O 1
ATOM 1629 N N . ASN A 1 201 ? -9.312 -16.172 -14.711 1 98.38 201 ASN A N 1
ATOM 1630 C CA . ASN A 1 201 ? -10.133 -17 -13.828 1 98.38 201 ASN A CA 1
ATOM 1631 C C . ASN A 1 201 ? -9.961 -18.484 -14.133 1 98.38 201 ASN A C 1
ATOM 1633 O O . ASN A 1 201 ? -9.906 -19.297 -13.219 1 98.38 201 ASN A O 1
ATOM 1637 N N . GLU A 1 202 ? -9.812 -18.781 -15.391 1 98.56 202 GLU A N 1
ATOM 1638 C CA . GLU A 1 202 ? -9.555 -20.156 -15.797 1 98.56 202 GLU A CA 1
ATOM 1639 C C . GLU A 1 202 ? -8.172 -20.625 -15.344 1 98.56 202 GLU A C 1
ATOM 1641 O O . GLU A 1 202 ? -8.031 -21.703 -14.758 1 98.56 202 GLU A O 1
ATOM 1646 N N . LEU A 1 203 ? -7.211 -19.812 -15.617 1 98.62 203 LEU A N 1
ATOM 1647 C CA . LEU A 1 203 ? -5.836 -20.156 -15.266 1 98.62 203 LEU A CA 1
ATOM 1648 C C . LEU A 1 203 ? -5.68 -20.297 -13.758 1 98.62 203 LEU A C 1
ATOM 1650 O O . LEU A 1 203 ? -4.965 -21.188 -13.281 1 98.62 203 LEU A O 1
ATOM 1654 N N . ALA A 1 204 ? -6.305 -19.359 -13.047 1 98.56 204 ALA A N 1
ATOM 1655 C CA . ALA A 1 204 ? -6.23 -19.406 -11.586 1 98.56 204 ALA A CA 1
ATOM 1656 C C . ALA A 1 204 ? -6.766 -20.734 -11.047 1 98.56 204 ALA A C 1
ATOM 1658 O O . ALA A 1 204 ? -6.188 -21.328 -10.133 1 98.56 204 ALA A O 1
ATOM 1659 N N . ALA A 1 205 ? -7.875 -21.203 -11.609 1 98.25 205 ALA A N 1
ATOM 1660 C CA . ALA A 1 205 ? -8.461 -22.484 -11.203 1 98.25 205 ALA A CA 1
ATOM 1661 C C . ALA A 1 205 ? -7.52 -23.641 -11.531 1 98.25 205 ALA A C 1
ATOM 1663 O O . ALA A 1 205 ? -7.359 -24.562 -10.727 1 98.25 205 ALA A O 1
ATOM 1664 N N . GLU A 1 206 ? -6.93 -23.578 -12.68 1 98.38 206 GLU A N 1
ATOM 1665 C CA . GLU A 1 206 ? -5.996 -24.625 -13.109 1 98.38 206 GLU A CA 1
ATOM 1666 C C . GLU A 1 206 ? -4.77 -24.672 -12.203 1 98.38 206 GLU A C 1
ATOM 1668 O O . GLU A 1 206 ? -4.316 -25.75 -11.812 1 98.38 206 GLU A O 1
ATOM 1673 N N . ILE A 1 207 ? -4.242 -23.531 -11.891 1 98.5 207 ILE A N 1
ATOM 1674 C CA . ILE A 1 207 ? -3.053 -23.422 -11.047 1 98.5 207 ILE A CA 1
ATOM 1675 C C . ILE A 1 207 ? -3.365 -23.938 -9.648 1 98.5 207 ILE A C 1
ATOM 1677 O O . ILE A 1 207 ? -2.568 -24.672 -9.062 1 98.5 207 ILE A O 1
ATOM 1681 N N . ARG A 1 208 ? -4.512 -23.531 -9.141 1 97.62 208 ARG A N 1
ATOM 1682 C CA . ARG A 1 208 ? -4.926 -24 -7.824 1 97.62 208 ARG A CA 1
ATOM 1683 C C . ARG A 1 208 ? -5.012 -25.531 -7.789 1 97.62 208 ARG A C 1
ATOM 1685 O O . ARG A 1 208 ? -4.539 -26.156 -6.84 1 97.62 208 ARG A O 1
ATOM 1692 N N . ALA A 1 209 ? -5.633 -26.109 -8.789 1 97.62 209 ALA A N 1
ATOM 1693 C CA . ALA A 1 209 ? -5.785 -27.562 -8.859 1 97.62 209 ALA A CA 1
ATOM 1694 C C . ALA A 1 209 ? -4.426 -28.25 -8.93 1 97.62 209 ALA A C 1
ATOM 1696 O O . ALA A 1 209 ? -4.211 -29.281 -8.273 1 97.62 209 ALA A O 1
ATOM 1697 N N . ARG A 1 210 ? -3.594 -27.672 -9.766 1 97.31 210 ARG A N 1
ATOM 1698 C CA . ARG A 1 210 ? -2.25 -28.219 -9.914 1 97.31 210 ARG A CA 1
ATOM 1699 C C . ARG A 1 210 ? -1.479 -28.156 -8.602 1 97.31 210 ARG A C 1
ATOM 1701 O O . ARG A 1 210 ? -0.815 -29.109 -8.211 1 97.31 210 ARG A O 1
ATOM 1708 N N . MET A 1 211 ? -1.596 -27.078 -7.883 1 97.06 211 MET A N 1
ATOM 1709 C CA . MET A 1 211 ? -0.879 -26.875 -6.625 1 97.06 211 MET A CA 1
ATOM 1710 C C . MET A 1 211 ? -1.455 -27.766 -5.527 1 97.06 211 MET A C 1
ATOM 1712 O O . MET A 1 211 ? -0.714 -28.281 -4.691 1 97.06 211 MET A O 1
ATOM 1716 N N . ASP A 1 212 ? -2.766 -27.938 -5.531 1 96 212 ASP A N 1
ATOM 1717 C CA . ASP A 1 212 ? -3.412 -28.828 -4.574 1 96 212 ASP A CA 1
ATOM 1718 C C . ASP A 1 212 ? -2.943 -30.266 -4.77 1 96 212 ASP A C 1
ATOM 1720 O O . ASP A 1 212 ? -2.654 -30.969 -3.797 1 96 212 ASP A O 1
ATOM 1724 N N . LYS A 1 213 ? -2.891 -30.672 -5.984 1 96.81 213 LYS A N 1
ATOM 1725 C CA . LYS A 1 213 ? -2.428 -32.031 -6.297 1 96.81 213 LYS A CA 1
ATOM 1726 C C . LYS A 1 213 ? -0.977 -32.219 -5.867 1 96.81 213 LYS A C 1
ATOM 1728 O O . LYS A 1 213 ? -0.625 -33.25 -5.305 1 96.81 213 LYS A O 1
ATOM 1733 N N . ALA A 1 214 ? -0.162 -31.219 -6.156 1 95.75 214 ALA A N 1
ATOM 1734 C CA . ALA A 1 214 ? 1.256 -31.281 -5.812 1 95.75 214 ALA A CA 1
ATOM 1735 C C . ALA A 1 214 ? 1.454 -31.328 -4.301 1 95.75 214 ALA A C 1
ATOM 1737 O O . ALA A 1 214 ? 2.463 -31.828 -3.811 1 95.75 214 ALA A O 1
ATOM 1738 N N . ALA A 1 215 ? 0.493 -30.812 -3.6 1 95.75 215 ALA A N 1
ATOM 1739 C CA . ALA A 1 215 ? 0.6 -30.688 -2.148 1 95.75 215 ALA A CA 1
ATOM 1740 C C . ALA A 1 215 ? 0.106 -31.953 -1.456 1 95.75 215 ALA A C 1
ATOM 1742 O O . ALA A 1 215 ? 0.27 -32.125 -0.244 1 95.75 215 ALA A O 1
ATOM 1743 N N . GLU A 1 216 ? -0.448 -32.844 -2.217 1 95.19 216 GLU A N 1
ATOM 1744 C CA . GLU A 1 216 ? -0.994 -34.062 -1.626 1 95.19 216 GLU A CA 1
ATOM 1745 C C . GLU A 1 216 ? 0.087 -34.844 -0.892 1 95.19 216 GLU A C 1
ATOM 1747 O O . GLU A 1 216 ? 1.166 -35.094 -1.438 1 95.19 216 GLU A O 1
ATOM 1752 N N . GLY A 1 217 ? -0.236 -35.219 0.398 1 94.31 217 GLY A N 1
ATOM 1753 C CA . GLY A 1 217 ? 0.678 -36.031 1.188 1 94.31 217 GLY A CA 1
ATOM 1754 C C . GLY A 1 217 ? 1.763 -35.219 1.866 1 94.31 217 GLY A C 1
ATOM 1755 O O . GLY A 1 217 ? 2.604 -35.781 2.58 1 94.31 217 GLY A O 1
ATOM 1756 N N . ARG A 1 218 ? 1.714 -33.938 1.605 1 94.88 218 ARG A N 1
ATOM 1757 C CA . ARG A 1 218 ? 2.721 -33.062 2.211 1 94.88 218 ARG A CA 1
ATOM 1758 C C . ARG A 1 218 ? 2.143 -32.281 3.391 1 94.88 218 ARG A C 1
ATOM 1760 O O . ARG A 1 218 ? 0.93 -32.094 3.469 1 94.88 218 ARG A O 1
ATOM 1767 N N . GLN A 1 219 ? 3.02 -31.953 4.285 1 93.75 219 GLN A N 1
ATOM 1768 C CA . GLN A 1 219 ? 2.592 -31.203 5.461 1 93.75 219 GLN A CA 1
ATOM 1769 C C . GLN A 1 219 ? 2.455 -29.719 5.145 1 93.75 219 GLN A C 1
ATOM 1771 O O . GLN A 1 219 ? 3.412 -29.094 4.699 1 93.75 219 GLN A O 1
ATOM 1776 N N . ALA A 1 220 ? 1.247 -29.188 5.398 1 93.94 220 ALA A N 1
ATOM 1777 C CA . ALA A 1 220 ? 0.979 -27.766 5.18 1 93.94 220 ALA A CA 1
ATOM 1778 C C . ALA A 1 220 ? 1.421 -26.938 6.383 1 93.94 220 ALA A C 1
ATOM 1780 O O . ALA A 1 220 ? 1.454 -27.438 7.512 1 93.94 220 ALA A O 1
ATOM 1781 N N . ILE A 1 221 ? 1.763 -25.703 6.148 1 93.5 221 ILE A N 1
ATOM 1782 C CA . ILE A 1 221 ? 2.006 -24.781 7.246 1 93.5 221 ILE A CA 1
ATOM 1783 C C . ILE A 1 221 ? 0.778 -23.891 7.449 1 93.5 221 ILE A C 1
ATOM 1785 O O . ILE A 1 221 ? -0.097 -23.828 6.582 1 93.5 221 ILE A O 1
ATOM 1789 N N . ASP A 1 222 ? 0.727 -23.25 8.609 1 92.12 222 ASP A N 1
ATOM 1790 C CA . ASP A 1 222 ? -0.249 -22.188 8.82 1 92.12 222 ASP A CA 1
ATOM 1791 C C . ASP A 1 222 ? 0.304 -20.828 8.367 1 92.12 222 ASP A C 1
ATOM 1793 O O . ASP A 1 222 ? 1.055 -20.188 9.094 1 92.12 222 ASP A O 1
ATOM 1797 N N . ILE A 1 223 ? -0.123 -20.422 7.277 1 89.94 223 ILE A N 1
ATOM 1798 C CA . ILE A 1 223 ? 0.442 -19.219 6.648 1 89.94 223 ILE A CA 1
ATOM 1799 C C . ILE A 1 223 ? 0.057 -17.984 7.449 1 89.94 223 ILE A C 1
ATOM 1801 O O . ILE A 1 223 ? 0.606 -16.906 7.23 1 89.94 223 ILE A O 1
ATOM 1805 N N . TYR A 1 224 ? -0.843 -18.125 8.367 1 88.56 224 TYR A N 1
ATOM 1806 C CA . TYR A 1 224 ? -1.313 -16.969 9.141 1 88.56 224 TYR A CA 1
ATOM 1807 C C . TYR A 1 224 ? -0.651 -16.938 10.508 1 88.56 224 TYR A C 1
ATOM 1809 O O . TYR A 1 224 ? -0.865 -15.992 11.281 1 88.56 224 TYR A O 1
ATOM 1817 N N . ASP A 1 225 ? 0.108 -17.984 10.805 1 92.19 225 ASP A N 1
ATOM 1818 C CA . ASP A 1 225 ? 0.875 -17.984 12.047 1 92.19 225 ASP A CA 1
ATOM 1819 C C . ASP A 1 225 ? 2.062 -17.016 11.961 1 92.19 225 ASP A C 1
ATOM 1821 O O . ASP A 1 225 ? 3.146 -17.406 11.516 1 92.19 225 ASP A O 1
ATOM 1825 N N . THR A 1 226 ? 1.831 -15.812 12.461 1 93.25 226 THR A N 1
ATOM 1826 C CA . THR A 1 226 ? 2.807 -14.742 12.289 1 93.25 226 THR A CA 1
ATOM 1827 C C . THR A 1 226 ? 4.059 -15.016 13.125 1 93.25 226 THR A C 1
ATOM 1829 O O . THR A 1 226 ? 5.145 -14.547 12.789 1 93.25 226 THR A O 1
ATOM 1832 N N . LYS A 1 227 ? 3.918 -15.688 14.242 1 93.25 227 LYS A N 1
ATOM 1833 C CA . LYS A 1 227 ? 5.09 -16.078 15.023 1 93.25 227 LYS A CA 1
ATOM 1834 C C . LYS A 1 227 ? 5.953 -17.078 14.25 1 93.25 227 LYS A C 1
ATOM 1836 O O . LYS A 1 227 ? 7.168 -16.891 14.141 1 93.25 227 LYS A O 1
ATOM 1841 N N . ASP A 1 228 ? 5.309 -18.078 13.727 1 93.75 228 ASP A N 1
ATOM 1842 C CA . ASP A 1 228 ? 6.02 -19.078 12.93 1 93.75 228 ASP A CA 1
ATOM 1843 C C . ASP A 1 228 ? 6.652 -18.438 11.695 1 93.75 228 ASP A C 1
ATOM 1845 O O . ASP A 1 228 ? 7.785 -18.766 11.336 1 93.75 228 ASP A O 1
ATOM 1849 N N . ASN A 1 229 ? 5.945 -17.547 11.008 1 92.69 229 ASN A N 1
ATOM 1850 C CA . ASN A 1 229 ? 6.461 -16.875 9.828 1 92.69 229 ASN A CA 1
ATOM 1851 C C . ASN A 1 229 ? 7.719 -16.062 10.141 1 92.69 229 ASN A C 1
ATOM 1853 O O . ASN A 1 229 ? 8.68 -16.078 9.367 1 92.69 229 ASN A O 1
ATOM 1857 N N . SER A 1 230 ? 7.668 -15.414 11.25 1 92.88 230 SER A N 1
ATOM 1858 C CA . SER A 1 230 ? 8.82 -14.633 11.68 1 92.88 230 SER A CA 1
ATOM 1859 C C . SER A 1 230 ? 10.031 -15.531 11.945 1 92.88 230 SER A C 1
ATOM 1861 O O . SER A 1 230 ? 11.148 -15.195 11.555 1 92.88 230 SER A O 1
ATOM 1863 N N . GLN A 1 231 ? 9.812 -16.625 12.578 1 93.5 231 GLN A N 1
ATOM 1864 C CA . GLN A 1 231 ? 10.883 -17.562 12.883 1 93.5 231 GLN A CA 1
ATOM 1865 C C . GLN A 1 231 ? 11.461 -18.172 11.602 1 93.5 231 GLN A C 1
ATOM 1867 O O . GLN A 1 231 ? 12.672 -18.344 11.484 1 93.5 231 GLN A O 1
ATOM 1872 N N . ARG A 1 232 ? 10.609 -18.438 10.711 1 92.75 232 ARG A N 1
ATOM 1873 C CA . ARG A 1 232 ? 11.055 -19 9.445 1 92.75 232 ARG A CA 1
ATOM 1874 C C . ARG A 1 232 ? 11.922 -18.016 8.68 1 92.75 232 ARG A C 1
ATOM 1876 O O . ARG A 1 232 ? 12.945 -18.391 8.102 1 92.75 232 ARG A O 1
ATOM 1883 N N . LEU A 1 233 ? 11.5 -16.766 8.656 1 91.88 233 LEU A N 1
ATOM 1884 C CA . LEU A 1 233 ? 12.305 -15.75 7.992 1 91.88 233 LEU A CA 1
ATOM 1885 C C . LEU A 1 233 ? 13.664 -15.617 8.672 1 91.88 233 LEU A C 1
ATOM 1887 O O . LEU A 1 233 ? 14.695 -15.547 7.996 1 91.88 233 LEU A O 1
ATOM 1891 N N . ALA A 1 234 ? 13.672 -15.555 9.969 1 90.38 234 ALA A N 1
ATOM 1892 C CA . ALA A 1 234 ? 14.914 -15.438 10.719 1 90.38 234 ALA A CA 1
ATOM 1893 C C . ALA A 1 234 ? 15.867 -16.594 10.414 1 90.38 234 ALA A C 1
ATOM 1895 O O . ALA A 1 234 ? 17.062 -16.375 10.18 1 90.38 234 ALA A O 1
ATOM 1896 N N . ARG A 1 235 ? 15.352 -17.75 10.336 1 90.88 235 ARG A N 1
ATOM 1897 C CA . ARG A 1 235 ? 16.156 -18.922 10.047 1 90.88 235 ARG A CA 1
ATOM 1898 C C . ARG A 1 235 ? 16.703 -18.875 8.625 1 90.88 235 ARG A C 1
ATOM 1900 O O . ARG A 1 235 ? 17.859 -19.234 8.383 1 90.88 235 ARG A O 1
ATOM 1907 N N . ALA A 1 236 ? 15.859 -18.375 7.777 1 90.88 236 ALA A N 1
ATOM 1908 C CA . ALA A 1 236 ? 16.219 -18.375 6.359 1 90.88 236 ALA A CA 1
ATOM 1909 C C . ALA A 1 236 ? 17.281 -17.328 6.062 1 90.88 236 ALA A C 1
ATOM 1911 O O . ALA A 1 236 ? 18 -17.422 5.07 1 90.88 236 ALA A O 1
ATOM 1912 N N . THR A 1 237 ? 17.391 -16.328 6.891 1 89.12 237 THR A N 1
ATOM 1913 C CA . THR A 1 237 ? 18.25 -15.195 6.566 1 89.12 237 THR A CA 1
ATOM 1914 C C . THR A 1 237 ? 19.422 -15.117 7.543 1 89.12 237 THR A C 1
ATOM 1916 O O . THR A 1 237 ? 20.188 -14.156 7.516 1 89.12 237 THR A O 1
ATOM 1919 N N . SER A 1 238 ? 19.516 -15.953 8.594 1 81.25 238 SER A N 1
ATOM 1920 C CA . SER A 1 238 ? 20.609 -15.977 9.562 1 81.25 238 SER A CA 1
ATOM 1921 C C . SER A 1 238 ? 21.922 -16.391 8.906 1 81.25 238 SER A C 1
ATOM 1923 O O . SER A 1 238 ? 23 -16.188 9.477 1 81.25 238 SER A O 1
ATOM 1925 N N . ARG A 1 239 ? 22 -16.734 7.672 1 63.12 239 ARG A N 1
ATOM 1926 C CA . ARG A 1 239 ? 23.281 -17.234 7.156 1 63.12 239 ARG A CA 1
ATOM 1927 C C . ARG A 1 239 ? 24.078 -16.109 6.504 1 63.12 239 ARG A C 1
ATOM 1929 O O . ARG A 1 239 ? 23.5 -15.141 5.992 1 63.12 239 ARG A O 1
ATOM 1936 N N . MET B 1 1 ? 3.305 26.484 -5.527 1 96.81 1 MET B N 1
ATOM 1937 C CA . MET B 1 1 ? 3.215 26.281 -4.082 1 96.81 1 MET B CA 1
ATOM 1938 C C . MET B 1 1 ? 2.396 25.031 -3.766 1 96.81 1 MET B C 1
ATOM 1940 O O . MET B 1 1 ? 1.413 24.734 -4.449 1 96.81 1 MET B O 1
ATOM 1944 N N . ILE B 1 2 ? 2.814 24.266 -2.711 1 98.81 2 ILE B N 1
ATOM 1945 C CA . ILE B 1 2 ? 2.109 23.062 -2.285 1 98.81 2 ILE B CA 1
ATOM 1946 C C . ILE B 1 2 ? 1.337 23.344 -0.999 1 98.81 2 ILE B C 1
ATOM 1948 O O . ILE B 1 2 ? 1.908 23.828 -0.017 1 98.81 2 ILE B O 1
ATOM 1952 N N . GLU B 1 3 ? 0.008 23.094 -1.031 1 98.88 3 GLU B N 1
ATOM 1953 C CA . GLU B 1 3 ? -0.778 23 0.195 1 98.88 3 GLU B CA 1
ATOM 1954 C C . GLU B 1 3 ? -0.871 21.547 0.669 1 98.88 3 GLU B C 1
ATOM 1956 O O . GLU B 1 3 ? -1.355 20.672 -0.06 1 98.88 3 GLU B O 1
ATOM 1961 N N . LEU B 1 4 ? -0.356 21.312 1.84 1 98.94 4 LEU B N 1
ATOM 1962 C CA . LEU B 1 4 ? -0.443 19.984 2.434 1 98.94 4 LEU B CA 1
ATOM 1963 C C . LEU B 1 4 ? -1.583 19.906 3.443 1 98.94 4 LEU B C 1
ATOM 1965 O O . LEU B 1 4 ? -1.47 20.438 4.555 1 98.94 4 LEU B O 1
ATOM 1969 N N . HIS B 1 5 ? -2.713 19.297 3.1 1 98.94 5 HIS B N 1
ATOM 1970 C CA . HIS B 1 5 ? -3.828 19.016 3.998 1 98.94 5 HIS B CA 1
ATOM 1971 C C . HIS B 1 5 ? -3.586 17.734 4.793 1 98.94 5 HIS B C 1
ATOM 1973 O O . HIS B 1 5 ? -3.645 16.625 4.242 1 98.94 5 HIS B O 1
ATOM 1979 N N . SER B 1 6 ? -3.234 17.938 6.109 1 98.75 6 SER B N 1
ATOM 1980 C CA . SER B 1 6 ? -2.715 16.766 6.789 1 98.75 6 SER B CA 1
ATOM 1981 C C . SER B 1 6 ? -2.721 16.953 8.305 1 98.75 6 SER B C 1
ATOM 1983 O O . SER B 1 6 ? -3.246 17.938 8.812 1 98.75 6 SER B O 1
ATOM 1985 N N . SER B 1 7 ? -2.447 15.969 9.031 1 98.62 7 SER B N 1
ATOM 1986 C CA . SER B 1 7 ? -2.076 15.875 10.438 1 98.62 7 SER B CA 1
ATOM 1987 C C . SER B 1 7 ? -0.697 15.242 10.602 1 98.62 7 SER B C 1
ATOM 1989 O O . SER B 1 7 ? -0.206 14.562 9.703 1 98.62 7 SER B O 1
ATOM 1991 N N . PRO B 1 8 ? -0.079 15.492 11.734 1 98.12 8 PRO B N 1
ATOM 1992 C CA . PRO B 1 8 ? 1.302 15.016 11.859 1 98.12 8 PRO B CA 1
ATOM 1993 C C . PRO B 1 8 ? 1.388 13.555 12.273 1 98.12 8 PRO B C 1
ATOM 1995 O O . PRO B 1 8 ? 2.15 13.203 13.18 1 98.12 8 PRO B O 1
ATOM 1998 N N . THR B 1 9 ? 0.586 12.727 11.656 1 98.06 9 THR B N 1
ATOM 1999 C CA . THR B 1 9 ? 0.712 11.273 11.734 1 98.06 9 THR B CA 1
ATOM 2000 C C . THR B 1 9 ? 1.905 10.797 10.914 1 98.06 9 THR B C 1
ATOM 2002 O O . THR B 1 9 ? 2.521 11.57 10.188 1 98.06 9 THR B O 1
ATOM 2005 N N . PRO B 1 10 ? 2.271 9.539 11 1 98.69 10 PRO B N 1
ATOM 2006 C CA . PRO B 1 10 ? 3.4 9.055 10.203 1 98.69 10 PRO B CA 1
ATOM 2007 C C . PRO B 1 10 ? 3.217 9.297 8.711 1 98.69 10 PRO B C 1
ATOM 2009 O O . PRO B 1 10 ? 4.168 9.672 8.016 1 98.69 10 PRO B O 1
ATOM 2012 N N . ASN B 1 11 ? 1.987 9.141 8.195 1 98.81 11 ASN B N 1
ATOM 2013 C CA . ASN B 1 11 ? 1.745 9.352 6.773 1 98.81 11 ASN B CA 1
ATOM 2014 C C . ASN B 1 11 ? 1.872 10.82 6.391 1 98.81 11 ASN B C 1
ATOM 2016 O O . ASN B 1 11 ? 2.322 11.148 5.289 1 98.81 11 ASN B O 1
ATOM 2020 N N . GLY B 1 12 ? 1.398 11.719 7.281 1 98.88 12 GLY B N 1
ATOM 2021 C CA . GLY B 1 12 ? 1.61 13.133 7.035 1 98.88 12 GLY B CA 1
ATOM 2022 C C . GLY B 1 12 ? 3.074 13.531 7.047 1 98.88 12 GLY B C 1
ATOM 2023 O O . GLY B 1 12 ? 3.51 14.344 6.227 1 98.88 12 GLY B O 1
ATOM 2024 N N . GLN B 1 13 ? 3.791 12.945 7.922 1 98.94 13 GLN B N 1
ATOM 2025 C CA . GLN B 1 13 ? 5.199 13.297 8.102 1 98.94 13 GLN B CA 1
ATOM 2026 C C . GLN B 1 13 ? 6.031 12.844 6.902 1 98.94 13 GLN B C 1
ATOM 2028 O O . GLN B 1 13 ? 7.027 13.484 6.559 1 98.94 13 GLN B O 1
ATOM 2033 N N . LYS B 1 14 ? 5.645 11.742 6.184 1 98.94 14 LYS B N 1
ATOM 2034 C CA . LYS B 1 14 ? 6.301 11.383 4.926 1 98.94 14 LYS B CA 1
ATOM 2035 C C . LYS B 1 14 ? 6.395 12.586 3.996 1 98.94 14 LYS B C 1
ATOM 2037 O O . LYS B 1 14 ? 7.465 12.883 3.461 1 98.94 14 LYS B O 1
ATOM 2042 N N . VAL B 1 15 ? 5.262 13.211 3.869 1 98.94 15 VAL B N 1
ATOM 2043 C CA . VAL B 1 15 ? 5.133 14.273 2.875 1 98.94 15 VAL B CA 1
ATOM 2044 C C . VAL B 1 15 ? 5.844 15.531 3.369 1 98.94 15 VAL B C 1
ATOM 2046 O O . VAL B 1 15 ? 6.5 16.219 2.592 1 98.94 15 VAL B O 1
ATOM 2049 N N . MET B 1 16 ? 5.746 15.797 4.664 1 98.94 16 MET B N 1
ATOM 2050 C CA . MET B 1 16 ? 6.445 16.953 5.23 1 98.94 16 MET B CA 1
ATOM 2051 C C . MET B 1 16 ? 7.953 16.812 5.031 1 98.94 16 MET B C 1
ATOM 2053 O O . MET B 1 16 ? 8.617 17.766 4.625 1 98.94 16 MET B O 1
ATOM 2057 N N . ILE B 1 17 ? 8.516 15.648 5.312 1 99 17 ILE B N 1
ATOM 2058 C CA . ILE B 1 17 ? 9.938 15.414 5.117 1 99 17 ILE B CA 1
ATOM 2059 C C . ILE B 1 17 ? 10.305 15.625 3.652 1 99 17 ILE B C 1
ATOM 2061 O O . ILE B 1 17 ? 11.297 16.297 3.344 1 99 17 ILE B O 1
ATOM 2065 N N . MET B 1 18 ? 9.508 15.078 2.734 1 99 18 MET B N 1
ATOM 2066 C CA . MET B 1 18 ? 9.758 15.219 1.304 1 99 18 MET B CA 1
ATOM 2067 C C . MET B 1 18 ? 9.781 16.688 0.904 1 99 18 MET B C 1
ATOM 2069 O O . MET B 1 18 ? 10.648 17.125 0.147 1 99 18 MET B O 1
ATOM 2073 N N . LEU B 1 19 ? 8.797 17.438 1.404 1 98.94 19 LEU B N 1
ATOM 2074 C CA . LEU B 1 19 ? 8.703 18.844 1.057 1 98.94 19 LEU B CA 1
ATOM 2075 C C . LEU B 1 19 ? 9.906 19.625 1.591 1 98.94 19 LEU B C 1
ATOM 2077 O O . LEU B 1 19 ? 10.445 20.484 0.902 1 98.94 19 LEU B O 1
ATOM 2081 N N . GLU B 1 20 ? 10.336 19.297 2.785 1 98.88 20 GLU B N 1
ATOM 2082 C CA . GLU B 1 20 ? 11.539 19.906 3.34 1 98.88 20 GLU B CA 1
ATOM 2083 C C . GLU B 1 20 ? 12.773 19.531 2.533 1 98.88 20 GLU B C 1
ATOM 2085 O O . GLU B 1 20 ? 13.656 20.359 2.299 1 98.88 20 GLU B O 1
ATOM 2090 N N . GLU B 1 21 ? 12.883 18.281 2.111 1 98.88 21 GLU B N 1
ATOM 2091 C CA . GLU B 1 21 ? 14.016 17.797 1.331 1 98.88 21 GLU B CA 1
ATOM 2092 C C . GLU B 1 21 ? 14.102 18.5 -0.015 1 98.88 21 GLU B C 1
ATOM 2094 O O . GLU B 1 21 ? 15.195 18.828 -0.483 1 98.88 21 GLU B O 1
ATOM 2099 N N . THR B 1 22 ? 12.984 18.766 -0.661 1 98.69 22 THR B N 1
ATOM 2100 C CA . THR B 1 22 ? 12.961 19.25 -2.035 1 98.69 22 THR B CA 1
ATOM 2101 C C . THR B 1 22 ? 13.109 20.766 -2.07 1 98.69 22 THR B C 1
ATOM 2103 O O . THR B 1 22 ? 13.461 21.344 -3.107 1 98.69 22 THR B O 1
ATOM 2106 N N . GLY B 1 23 ? 12.734 21.422 -1.008 1 98 23 GLY B N 1
ATOM 2107 C CA . GLY B 1 23 ? 12.812 22.875 -0.96 1 98 23 GLY B CA 1
ATOM 2108 C C . GLY B 1 23 ? 11.633 23.562 -1.634 1 98 23 GLY B C 1
ATOM 2109 O O . GLY B 1 23 ? 11.633 24.781 -1.802 1 98 23 GLY B O 1
ATOM 2110 N N . LEU B 1 24 ? 10.641 22.828 -2.057 1 98.44 24 LEU B N 1
ATOM 2111 C CA . LEU B 1 24 ? 9.422 23.422 -2.611 1 98.44 24 LEU B CA 1
ATOM 2112 C C . LEU B 1 24 ? 8.742 24.328 -1.593 1 98.44 24 LEU B C 1
ATOM 2114 O O . LEU B 1 24 ? 8.734 24.031 -0.396 1 98.44 24 LEU B O 1
ATOM 2118 N N . GLU B 1 25 ? 8.211 25.406 -2.08 1 98.62 25 GLU B N 1
ATOM 2119 C CA . GLU B 1 25 ? 7.355 26.219 -1.218 1 98.62 25 GLU B CA 1
ATOM 2120 C C . GLU B 1 25 ? 6.086 25.469 -0.831 1 98.62 25 GLU B C 1
ATOM 2122 O O . GLU B 1 25 ? 5.414 24.891 -1.689 1 98.62 25 GLU B O 1
ATOM 2127 N N . TRP B 1 26 ? 5.832 25.453 0.491 1 98.81 26 TRP B N 1
ATOM 2128 C CA . TRP B 1 26 ? 4.656 24.719 0.93 1 98.81 26 TRP B CA 1
ATOM 2129 C C . TRP B 1 26 ? 4.102 25.297 2.227 1 98.81 26 TRP B C 1
ATOM 2131 O O . TRP B 1 26 ? 4.762 26.094 2.891 1 98.81 26 TRP B O 1
ATOM 2141 N N . ARG B 1 27 ? 2.838 24.953 2.523 1 98.44 27 ARG B N 1
ATOM 2142 C CA . ARG B 1 27 ? 2.213 25.25 3.809 1 98.44 27 ARG B CA 1
ATOM 2143 C C . ARG B 1 27 ? 1.34 24.094 4.273 1 98.44 27 ARG B C 1
ATOM 2145 O O . ARG B 1 27 ? 0.766 23.375 3.455 1 98.44 27 ARG B O 1
ATOM 2152 N N . HIS B 1 28 ? 1.303 23.969 5.512 1 98.69 28 HIS B N 1
ATOM 2153 C CA . HIS B 1 28 ? 0.459 22.938 6.129 1 98.69 28 HIS B CA 1
ATOM 2154 C C . HIS B 1 28 ? -0.944 23.484 6.395 1 98.69 28 HIS B C 1
ATOM 2156 O O . HIS B 1 28 ? -1.104 24.562 6.945 1 98.69 28 HIS B O 1
ATOM 2162 N N . ILE B 1 29 ? -1.93 22.812 5.926 1 98.75 29 ILE B N 1
ATOM 2163 C CA . ILE B 1 29 ? -3.326 23.062 6.266 1 98.75 29 ILE B CA 1
ATOM 2164 C C . ILE B 1 29 ? -3.826 21.969 7.211 1 98.75 29 ILE B C 1
ATOM 2166 O O . ILE B 1 29 ? -3.936 20.797 6.82 1 98.75 29 ILE B O 1
ATOM 2170 N N . ASP B 1 30 ? -4.191 22.391 8.398 1 98.62 30 ASP B N 1
ATOM 2171 C CA . ASP B 1 30 ? -4.523 21.422 9.453 1 98.62 30 ASP B CA 1
ATOM 2172 C C . ASP B 1 30 ? -5.832 20.703 9.141 1 98.62 30 ASP B C 1
ATOM 2174 O O . ASP B 1 30 ? -6.852 21.344 8.867 1 98.62 30 ASP B O 1
ATOM 2178 N N . VAL B 1 31 ? -5.793 19.391 9.094 1 98.5 31 VAL B N 1
ATOM 2179 C CA . VAL B 1 31 ? -6.961 18.516 9.125 1 98.5 31 VAL B CA 1
ATOM 2180 C C . VAL B 1 31 ? -6.996 17.75 10.438 1 98.5 31 VAL B C 1
ATOM 2182 O O . VAL B 1 31 ? -6.277 16.75 10.602 1 98.5 31 VAL B O 1
ATOM 2185 N N . ASN B 1 32 ? -7.812 18.188 11.375 1 97.88 32 ASN B N 1
ATOM 2186 C CA . ASN B 1 32 ? -7.887 17.547 12.68 1 97.88 32 ASN B CA 1
ATOM 2187 C C . ASN B 1 32 ? -8.742 16.281 12.633 1 97.88 32 ASN B C 1
ATOM 2189 O O . ASN B 1 32 ? -9.961 16.344 12.82 1 97.88 32 ASN B O 1
ATOM 2193 N N . ILE B 1 33 ? -8.086 15.156 12.531 1 96.56 33 ILE B N 1
ATOM 2194 C CA . ILE B 1 33 ? -8.797 13.898 12.32 1 96.56 33 ILE B CA 1
ATOM 2195 C C . ILE B 1 33 ? -9.477 13.469 13.617 1 96.56 33 ILE B C 1
ATOM 2197 O O . ILE B 1 33 ? -10.469 12.727 13.594 1 96.56 33 ILE B O 1
ATOM 2201 N N . ALA B 1 34 ? -8.992 13.953 14.727 1 95.31 34 ALA B N 1
ATOM 2202 C CA . ALA B 1 34 ? -9.617 13.648 16.016 1 95.31 34 ALA B CA 1
ATOM 2203 C C . ALA B 1 34 ? -10.984 14.32 16.141 1 95.31 34 ALA B C 1
ATOM 2205 O O . ALA B 1 34 ? -11.82 13.906 16.938 1 95.31 34 ALA B O 1
ATOM 2206 N N . LEU B 1 35 ? -11.172 15.336 15.367 1 96.56 35 LEU B N 1
ATOM 2207 C CA . LEU B 1 35 ? -12.438 16.062 15.391 1 96.56 35 LEU B CA 1
ATOM 2208 C C . LEU B 1 35 ? -13.312 15.672 14.211 1 96.56 35 LEU B C 1
ATOM 2210 O O . LEU B 1 35 ? -14.414 16.203 14.047 1 96.56 35 LEU B O 1
ATOM 2214 N N . GLY B 1 36 ? -12.875 14.812 13.32 1 95.88 36 GLY B N 1
ATOM 2215 C CA . GLY B 1 36 ? -13.656 14.312 12.203 1 95.88 36 GLY B CA 1
ATOM 2216 C C . GLY B 1 36 ? -13.602 15.219 10.984 1 95.88 36 GLY B C 1
ATOM 2217 O O . GLY B 1 36 ? -14.445 15.117 10.094 1 95.88 36 GLY B O 1
ATOM 2218 N N . GLU B 1 37 ? -12.641 16.078 10.891 1 97 37 GLU B N 1
ATOM 2219 C CA . GLU B 1 37 ? -12.562 17.047 9.797 1 97 37 GLU B CA 1
ATOM 2220 C C . GLU B 1 37 ? -12.32 16.344 8.461 1 97 37 GLU B C 1
ATOM 2222 O O . GLU B 1 37 ? -12.641 16.891 7.402 1 97 37 GLU B O 1
ATOM 2227 N N . GLN B 1 38 ? -11.789 15.109 8.469 1 96.44 38 GLN B N 1
ATOM 2228 C CA . GLN B 1 38 ? -11.531 14.352 7.254 1 96.44 38 GLN B CA 1
ATOM 2229 C C . GLN B 1 38 ? -12.836 13.93 6.578 1 96.44 38 GLN B C 1
ATOM 2231 O O . GLN B 1 38 ? -12.828 13.492 5.422 1 96.44 38 GLN B O 1
ATOM 2236 N N . PHE B 1 39 ? -13.953 14.07 7.27 1 95.62 39 PHE B N 1
ATOM 2237 C CA . PHE B 1 39 ? -15.234 13.641 6.715 1 95.62 39 PHE B CA 1
ATOM 2238 C C . PHE B 1 39 ? -16 14.82 6.133 1 95.62 39 PHE B C 1
ATOM 2240 O O . PHE B 1 39 ? -17.062 14.648 5.547 1 95.62 39 PHE B O 1
ATOM 2247 N N . GLN B 1 40 ? -15.516 16 6.285 1 95.44 40 GLN B N 1
ATOM 2248 C CA . GLN B 1 40 ? -16.172 17.188 5.773 1 95.44 40 GLN B CA 1
ATOM 2249 C C . GLN B 1 40 ? -16.078 17.266 4.254 1 95.44 40 GLN B C 1
ATOM 2251 O O . GLN B 1 40 ? -15.109 16.797 3.664 1 95.44 40 GLN B O 1
ATOM 2256 N N . PRO B 1 41 ? -17.047 17.906 3.615 1 94.88 41 PRO B N 1
ATOM 2257 C CA . PRO B 1 41 ? -17.094 17.953 2.152 1 94.88 41 PRO B CA 1
ATOM 2258 C C . PRO B 1 41 ? -15.836 18.547 1.528 1 94.88 41 PRO B C 1
ATOM 2260 O O . PRO B 1 41 ? -15.367 18.047 0.5 1 94.88 41 PRO B O 1
ATOM 2263 N N . ASP B 1 42 ? -15.32 19.547 2.117 1 95.81 42 ASP B N 1
ATOM 2264 C CA . ASP B 1 42 ? -14.148 20.219 1.549 1 95.81 42 ASP B CA 1
ATOM 2265 C C . ASP B 1 42 ? -12.945 19.266 1.504 1 95.81 42 ASP B C 1
ATOM 2267 O O . ASP B 1 42 ? -12.156 19.297 0.557 1 95.81 42 ASP B O 1
ATOM 2271 N N . HIS B 1 43 ? -12.805 18.453 2.582 1 97.75 43 HIS B N 1
ATOM 2272 C CA . HIS B 1 43 ? -11.703 17.5 2.57 1 97.75 43 HIS B CA 1
ATOM 2273 C C . HIS B 1 43 ? -11.992 16.344 1.631 1 97.75 43 HIS B C 1
ATOM 2275 O O . HIS B 1 43 ? -11.094 15.836 0.954 1 97.75 43 HIS B O 1
ATOM 2281 N N . LEU B 1 44 ? -13.219 15.938 1.575 1 96.88 44 LEU B N 1
ATOM 2282 C CA . LEU B 1 44 ? -13.602 14.805 0.744 1 96.88 44 LEU B CA 1
ATOM 2283 C C . LEU B 1 44 ? -13.406 15.117 -0.734 1 96.88 44 LEU B C 1
ATOM 2285 O O . LEU B 1 44 ? -13.188 14.211 -1.544 1 96.88 44 LEU B O 1
ATOM 2289 N N . LYS B 1 45 ? -13.422 16.375 -1.092 1 96.69 45 LYS B N 1
ATOM 2290 C CA . LYS B 1 45 ? -13.117 16.781 -2.461 1 96.69 45 LYS B CA 1
ATOM 2291 C C . LYS B 1 45 ? -11.648 16.531 -2.801 1 96.69 45 LYS B C 1
ATOM 2293 O O . LYS B 1 45 ? -11.312 16.297 -3.961 1 96.69 45 LYS B O 1
ATOM 2298 N N . LEU B 1 46 ? -10.812 16.609 -1.802 1 98.12 46 LEU B N 1
ATOM 2299 C CA . LEU B 1 46 ? -9.375 16.422 -1.983 1 98.12 46 LEU B CA 1
ATOM 2300 C C . LEU B 1 46 ? -9.008 14.945 -1.887 1 98.12 46 LEU B C 1
ATOM 2302 O O . LEU B 1 46 ? -8.164 14.453 -2.645 1 98.12 46 LEU B O 1
ATOM 2306 N N . ASN B 1 47 ? -9.648 14.266 -0.948 1 98.38 47 ASN B N 1
ATOM 2307 C CA . ASN B 1 47 ? -9.414 12.852 -0.679 1 98.38 47 ASN B CA 1
ATOM 2308 C C . ASN B 1 47 ? -10.719 12.102 -0.436 1 98.38 47 ASN B C 1
ATOM 2310 O O . ASN B 1 47 ? -11.148 11.945 0.709 1 98.38 47 ASN B O 1
ATOM 2314 N N . PRO B 1 48 ? -11.227 11.492 -1.443 1 97.44 48 PRO B N 1
ATOM 2315 C CA . PRO B 1 48 ? -12.516 10.805 -1.321 1 97.44 48 PRO B CA 1
ATOM 2316 C C . PRO B 1 48 ? -12.453 9.594 -0.387 1 97.44 48 PRO B C 1
ATOM 2318 O O . PRO B 1 48 ? -13.492 9.031 -0.035 1 97.44 48 PRO B O 1
ATOM 2321 N N . ASN B 1 49 ? -11.266 9.195 0.038 1 97.75 49 ASN B N 1
ATOM 2322 C CA . ASN B 1 49 ? -11.078 8.102 0.986 1 97.75 49 ASN B CA 1
ATOM 2323 C C . ASN B 1 49 ? -11.219 8.586 2.428 1 97.75 49 ASN B C 1
ATOM 2325 O O . ASN B 1 49 ? -11.172 7.777 3.361 1 97.75 49 ASN B O 1
ATOM 2329 N N . ASN B 1 50 ? -11.359 9.93 2.605 1 96.75 50 ASN B N 1
ATOM 2330 C CA . ASN B 1 50 ? -11.516 10.578 3.9 1 96.75 50 ASN B CA 1
ATOM 2331 C C . ASN B 1 50 ? -10.297 10.359 4.789 1 96.75 50 ASN B C 1
ATOM 2333 O O . ASN B 1 50 ? -10.43 10.18 6 1 96.75 50 ASN B O 1
ATOM 2337 N N . LYS B 1 51 ? -9.141 10.172 4.188 1 97.81 51 LYS B N 1
ATOM 2338 C CA . LYS B 1 51 ? -7.883 10.031 4.918 1 97.81 51 LYS B CA 1
ATOM 2339 C C . LYS B 1 51 ? -6.965 11.227 4.664 1 97.81 51 LYS B C 1
ATOM 2341 O O . LYS B 1 51 ? -7.281 12.094 3.844 1 97.81 51 LYS B O 1
ATOM 2346 N N . ILE B 1 52 ? -6 11.406 5.469 1 98.38 52 ILE B N 1
ATOM 2347 C CA . ILE B 1 52 ? -4.879 12.305 5.215 1 98.38 52 ILE B CA 1
ATOM 2348 C C . ILE B 1 52 ? -3.633 11.492 4.871 1 98.38 52 ILE B C 1
ATOM 2350 O O . ILE B 1 52 ? -3.537 10.312 5.219 1 98.38 52 ILE B O 1
ATOM 2354 N N . PRO B 1 53 ? -2.686 12.047 4.094 1 98.81 53 PRO B N 1
ATOM 2355 C CA . PRO B 1 53 ? -2.602 13.414 3.586 1 98.81 53 PRO B CA 1
ATOM 2356 C C . PRO B 1 53 ? -3.176 13.562 2.178 1 98.81 53 PRO B C 1
ATOM 2358 O O . PRO B 1 53 ? -3.406 12.555 1.497 1 98.81 53 PRO B O 1
ATOM 2361 N N . ALA B 1 54 ? -3.49 14.758 1.768 1 98.94 54 ALA B N 1
ATOM 2362 C CA . ALA B 1 54 ? -3.686 15.195 0.386 1 98.94 54 ALA B CA 1
ATOM 2363 C C . ALA B 1 54 ? -2.945 16.5 0.108 1 98.94 54 ALA B C 1
ATOM 2365 O O . ALA B 1 54 ? -2.793 17.328 1 1 98.94 54 ALA B O 1
ATOM 2366 N N . ILE B 1 55 ? -2.451 16.656 -1.126 1 98.94 55 ILE B N 1
ATOM 2367 C CA . ILE B 1 55 ? -1.836 17.938 -1.462 1 98.94 55 ILE B CA 1
ATOM 2368 C C . ILE B 1 55 ? -2.621 18.609 -2.588 1 98.94 55 ILE B C 1
ATOM 2370 O O . ILE B 1 55 ? -3.246 17.922 -3.404 1 98.94 55 ILE B O 1
ATOM 2374 N N . VAL B 1 56 ? -2.625 19.891 -2.582 1 98.88 56 VAL B N 1
ATOM 2375 C CA . VAL B 1 56 ? -2.977 20.719 -3.732 1 98.88 56 VAL B CA 1
ATOM 2376 C C . VAL B 1 56 ? -1.727 21.422 -4.27 1 98.88 56 VAL B C 1
ATOM 2378 O O . VAL B 1 56 ? -1.093 22.203 -3.561 1 98.88 56 VAL B O 1
ATOM 2381 N N . ASP B 1 57 ? -1.302 21.047 -5.441 1 98.88 57 ASP B N 1
ATOM 2382 C CA . ASP B 1 57 ? -0.235 21.75 -6.152 1 98.88 57 ASP B CA 1
ATOM 2383 C C . ASP B 1 57 ? -0.798 22.875 -7.027 1 98.88 57 ASP B C 1
ATOM 2385 O O . ASP B 1 57 ? -1.486 22.609 -8.016 1 98.88 57 ASP B O 1
ATOM 2389 N N . THR B 1 58 ? -0.497 24.062 -6.723 1 98.12 58 THR B N 1
ATOM 2390 C CA . THR B 1 58 ? -1.07 25.188 -7.453 1 98.12 58 THR B CA 1
ATOM 2391 C C . THR B 1 58 ? -0.45 25.312 -8.844 1 98.12 58 THR B C 1
ATOM 2393 O O . THR B 1 58 ? -0.973 26.016 -9.703 1 98.12 58 THR B O 1
ATOM 2396 N N . ASP B 1 59 ? 0.607 24.688 -9.086 1 97.5 59 ASP B N 1
ATOM 2397 C CA . ASP B 1 59 ? 1.302 24.641 -10.367 1 97.5 59 ASP B CA 1
ATOM 2398 C C . ASP B 1 59 ? 1.489 23.188 -10.828 1 97.5 59 ASP B C 1
ATOM 2400 O O . ASP B 1 59 ? 2.621 22.719 -10.977 1 97.5 59 ASP B O 1
ATOM 2404 N N . GLY B 1 60 ? 0.341 22.562 -11.047 1 97.75 60 GLY B N 1
ATOM 2405 C CA . GLY B 1 60 ? 0.356 21.156 -11.414 1 97.75 60 GLY B CA 1
ATOM 2406 C C . GLY B 1 60 ? 0.657 20.922 -12.883 1 97.75 60 GLY B C 1
ATOM 2407 O O . GLY B 1 60 ? 1.017 21.859 -13.602 1 97.75 60 GLY B O 1
ATOM 2408 N N . PRO B 1 61 ? 0.613 19.625 -13.266 1 97.19 61 PRO B N 1
ATOM 2409 C CA . PRO B 1 61 ? 0.866 19.312 -14.672 1 97.19 61 PRO B CA 1
ATOM 2410 C C . PRO B 1 61 ? -0.048 20.078 -15.625 1 97.19 61 PRO B C 1
ATOM 2412 O O . PRO B 1 61 ? -1.261 20.125 -15.414 1 97.19 61 PRO B O 1
ATOM 2415 N N . GLY B 1 62 ? 0.506 20.719 -16.641 1 94.25 62 GLY B N 1
ATOM 2416 C CA . GLY B 1 62 ? -0.27 21.469 -17.594 1 94.25 62 GLY B CA 1
ATOM 2417 C C . GLY B 1 62 ? -0.605 22.875 -17.125 1 94.25 62 GLY B C 1
ATOM 2418 O O . GLY B 1 62 ? -1.281 23.625 -17.828 1 94.25 62 GLY B O 1
ATOM 2419 N N . GLY B 1 63 ? -0.141 23.359 -15.992 1 91.75 63 GLY B N 1
ATOM 2420 C CA . GLY B 1 63 ? -0.2 24.734 -15.531 1 91.75 63 GLY B CA 1
ATOM 2421 C C . GLY B 1 63 ? -1.407 25.031 -14.664 1 91.75 63 GLY B C 1
ATOM 2422 O O . GLY B 1 63 ? -1.729 26.188 -14.406 1 91.75 63 GLY B O 1
ATOM 2423 N N . GLY B 1 64 ? -2.088 24.234 -14 1 95.25 64 GLY B N 1
ATOM 2424 C CA . GLY B 1 64 ? -3.232 24.453 -13.133 1 95.25 64 GLY B CA 1
ATOM 2425 C C . GLY B 1 64 ? -3.18 23.625 -11.859 1 95.25 64 GLY B C 1
ATOM 2426 O O . GLY B 1 64 ? -2.295 22.781 -11.703 1 95.25 64 GLY B O 1
ATOM 2427 N N . PRO B 1 65 ? -4.082 24 -10.953 1 98.19 65 PRO B N 1
ATOM 2428 C CA . PRO B 1 65 ? -4.098 23.25 -9.695 1 98.19 65 PRO B CA 1
ATOM 2429 C C . PRO B 1 65 ? -4.324 21.75 -9.898 1 98.19 65 PRO B C 1
ATOM 2431 O O . PRO B 1 65 ? -5.074 21.359 -10.797 1 98.19 65 PRO B O 1
ATOM 2434 N N . TYR B 1 66 ? -3.666 21 -9.109 1 98.62 66 TYR B N 1
ATOM 2435 C CA . TYR B 1 66 ? -3.771 19.547 -9.18 1 98.62 66 TYR B CA 1
ATOM 2436 C C . TYR B 1 66 ? -3.738 18.922 -7.785 1 98.62 66 TYR B C 1
ATOM 2438 O O . TYR B 1 66 ? -2.955 19.344 -6.93 1 98.62 66 TYR B O 1
ATOM 2446 N N . VAL B 1 67 ? -4.625 17.984 -7.559 1 98.81 67 VAL B N 1
ATOM 2447 C CA . VAL B 1 67 ? -4.781 17.359 -6.25 1 98.81 67 VAL B CA 1
ATOM 2448 C C . VAL B 1 67 ? -4.199 15.945 -6.285 1 98.81 67 VAL B C 1
ATOM 2450 O O . VAL B 1 67 ? -4.41 15.203 -7.246 1 98.81 67 VAL B O 1
ATOM 2453 N N . VAL B 1 68 ? -3.43 15.594 -5.277 1 98.81 68 VAL B N 1
ATOM 2454 C CA . VAL B 1 68 ? -2.91 14.242 -5.129 1 98.81 68 VAL B CA 1
ATOM 2455 C C . VAL B 1 68 ? -3.184 13.734 -3.717 1 98.81 68 VAL B C 1
ATOM 2457 O O . VAL B 1 68 ? -2.855 14.398 -2.734 1 98.81 68 VAL B O 1
ATOM 2460 N N . MET B 1 69 ? -3.832 12.57 -3.639 1 98.62 69 MET B N 1
ATOM 2461 C CA . MET B 1 69 ? -3.965 11.844 -2.375 1 98.62 69 MET B CA 1
ATOM 2462 C C . MET B 1 69 ? -3.045 10.633 -2.344 1 98.62 69 MET B C 1
ATOM 2464 O O . MET B 1 69 ? -2.291 10.391 -3.287 1 98.62 69 MET B O 1
ATOM 2468 N N . GLU B 1 70 ? -3.131 9.883 -1.154 1 98.81 70 GLU B N 1
ATOM 2469 C CA . GLU B 1 70 ? -2.26 8.742 -0.914 1 98.81 70 GLU B CA 1
ATOM 2470 C C . GLU B 1 70 ? -0.805 9.172 -0.76 1 98.81 70 GLU B C 1
ATOM 2472 O O . GLU B 1 70 ? -0.185 9.633 -1.72 1 98.81 70 GLU B O 1
ATOM 2477 N N . SER B 1 71 ? -0.24 8.945 0.424 1 98.94 71 SER B N 1
ATOM 2478 C CA . SER B 1 71 ? 1.081 9.469 0.755 1 98.94 71 SER B CA 1
ATOM 2479 C C . SER B 1 71 ? 2.148 8.906 -0.174 1 98.94 71 SER B C 1
ATOM 2481 O O . SER B 1 71 ? 3.08 9.617 -0.564 1 98.94 71 SER B O 1
ATOM 2483 N N . GLY B 1 72 ? 2.033 7.582 -0.575 1 98.94 72 GLY B N 1
ATOM 2484 C CA . GLY B 1 72 ? 2.973 7.027 -1.536 1 98.94 72 GLY B CA 1
ATOM 2485 C C . GLY B 1 72 ? 2.906 7.699 -2.893 1 98.94 72 GLY B C 1
ATOM 2486 O O . GLY B 1 72 ? 3.939 8.008 -3.492 1 98.94 72 GLY B O 1
ATOM 2487 N N . ALA B 1 73 ? 1.699 7.957 -3.391 1 98.94 73 ALA B N 1
ATOM 2488 C CA . ALA B 1 73 ? 1.496 8.648 -4.664 1 98.94 73 ALA B CA 1
ATOM 2489 C C . ALA B 1 73 ? 2.02 10.078 -4.602 1 98.94 73 ALA B C 1
ATOM 2491 O O . ALA B 1 73 ? 2.602 10.578 -5.566 1 98.94 73 ALA B O 1
ATOM 2492 N N . ILE B 1 74 ? 1.812 10.758 -3.463 1 99 74 ILE B N 1
ATOM 2493 C CA . ILE B 1 74 ? 2.275 12.125 -3.281 1 99 74 ILE B CA 1
ATOM 2494 C C . ILE B 1 74 ? 3.799 12.172 -3.379 1 99 74 ILE B C 1
ATOM 2496 O O . ILE B 1 74 ? 4.359 13.039 -4.051 1 99 74 ILE B O 1
ATOM 2500 N N . LEU B 1 75 ? 4.465 11.203 -2.689 1 99 75 LEU B N 1
ATOM 2501 C CA . LEU B 1 75 ? 5.922 11.164 -2.748 1 99 75 LEU B CA 1
ATOM 2502 C C . LEU B 1 75 ? 6.402 10.945 -4.18 1 99 75 LEU B C 1
ATOM 2504 O O . LEU B 1 75 ? 7.34 11.609 -4.629 1 99 75 LEU B O 1
ATOM 2508 N N . PHE B 1 76 ? 5.781 10.031 -4.891 1 98.94 76 PHE B N 1
ATOM 2509 C CA . PHE B 1 76 ? 6.141 9.773 -6.281 1 98.94 76 PHE B CA 1
ATOM 2510 C C . PHE B 1 76 ? 5.941 11.016 -7.133 1 98.94 76 PHE B C 1
ATOM 2512 O O . PHE B 1 76 ? 6.824 11.391 -7.91 1 98.94 76 PHE B O 1
ATOM 2519 N N . TYR B 1 77 ? 4.828 11.688 -6.973 1 98.94 77 TYR B N 1
ATOM 2520 C CA . TYR B 1 77 ? 4.484 12.891 -7.719 1 98.94 77 TYR B CA 1
ATOM 2521 C C . TYR B 1 77 ? 5.52 13.984 -7.488 1 98.94 77 TYR B C 1
ATOM 2523 O O . TYR B 1 77 ? 6.039 14.57 -8.445 1 98.94 77 TYR B O 1
ATOM 2531 N N . LEU B 1 78 ? 5.84 14.234 -6.273 1 98.94 78 LEU B N 1
ATOM 2532 C CA . LEU B 1 78 ? 6.773 15.297 -5.93 1 98.94 78 LEU B CA 1
ATOM 2533 C C . LEU B 1 78 ? 8.18 14.969 -6.418 1 98.94 78 LEU B C 1
ATOM 2535 O O . LEU B 1 78 ? 8.938 15.859 -6.805 1 98.94 78 LEU B O 1
ATOM 2539 N N . ALA B 1 79 ? 8.555 13.711 -6.344 1 98.94 79 ALA B N 1
ATOM 2540 C CA . ALA B 1 79 ? 9.859 13.289 -6.859 1 98.94 79 ALA B CA 1
ATOM 2541 C C . ALA B 1 79 ? 9.969 13.555 -8.359 1 98.94 79 ALA B C 1
ATOM 2543 O O . ALA B 1 79 ? 10.977 14.086 -8.828 1 98.94 79 ALA B O 1
ATOM 2544 N N . GLU B 1 80 ? 8.93 13.203 -9.078 1 98.5 80 GLU B N 1
ATOM 2545 C CA . GLU B 1 80 ? 8.945 13.445 -10.523 1 98.5 80 GLU B CA 1
ATOM 2546 C C . GLU B 1 80 ? 8.914 14.938 -10.828 1 98.5 80 GLU B C 1
ATOM 2548 O O . GLU B 1 80 ? 9.625 15.406 -11.727 1 98.5 80 GLU B O 1
ATOM 2553 N N . LYS B 1 81 ? 8.133 15.664 -10.086 1 98.25 81 LYS B N 1
ATOM 2554 C CA . LYS B 1 81 ? 8.023 17.109 -10.289 1 98.25 81 LYS B CA 1
ATOM 2555 C C . LYS B 1 81 ? 9.367 17.797 -10.109 1 98.25 81 LYS B C 1
ATOM 2557 O O . LYS B 1 81 ? 9.711 18.719 -10.859 1 98.25 81 LYS B O 1
ATOM 2562 N N . THR B 1 82 ? 10.172 17.344 -9.172 1 98.56 82 THR B N 1
ATOM 2563 C CA . THR B 1 82 ? 11.391 18.047 -8.805 1 98.56 82 THR B CA 1
ATOM 2564 C C . THR B 1 82 ? 12.617 17.375 -9.422 1 98.56 82 THR B C 1
ATOM 2566 O O . THR B 1 82 ? 13.695 17.969 -9.469 1 98.56 82 THR B O 1
ATOM 2569 N N . GLY B 1 83 ? 12.469 16.125 -9.812 1 98.38 83 GLY B N 1
ATOM 2570 C CA . GLY B 1 83 ? 13.609 15.344 -10.289 1 98.38 83 GLY B CA 1
ATOM 2571 C C . GLY B 1 83 ? 14.539 14.906 -9.172 1 98.38 83 GLY B C 1
ATOM 2572 O O . GLY B 1 83 ? 15.703 14.594 -9.422 1 98.38 83 GLY B O 1
ATOM 2573 N N . LYS B 1 84 ? 14.016 14.891 -7.906 1 98.75 84 LYS B N 1
ATOM 2574 C CA . LYS B 1 84 ? 14.844 14.57 -6.746 1 98.75 84 LYS B CA 1
ATOM 2575 C C . LYS B 1 84 ? 14.344 13.312 -6.043 1 98.75 84 LYS B C 1
ATOM 2577 O O . LYS B 1 84 ? 13.148 13.023 -6.055 1 98.75 84 LYS B O 1
ATOM 2582 N N . PHE B 1 85 ? 15.25 12.453 -5.523 1 98.88 85 PHE B N 1
ATOM 2583 C CA . PHE B 1 85 ? 15.016 11.352 -4.602 1 98.88 85 PHE B CA 1
ATOM 2584 C C . PHE B 1 85 ? 14.32 10.195 -5.305 1 98.88 85 PHE B C 1
ATOM 2586 O O . PHE B 1 85 ? 13.648 9.383 -4.66 1 98.88 85 PHE B O 1
ATOM 2593 N N . LEU B 1 86 ? 14.289 10.156 -6.512 1 98.81 86 LEU B N 1
ATOM 2594 C CA . LEU B 1 86 ? 13.945 9.055 -7.402 1 98.81 86 LEU B CA 1
ATOM 2595 C C . LEU B 1 86 ? 14.953 8.945 -8.547 1 98.81 86 LEU B C 1
ATOM 2597 O O . LEU B 1 86 ? 15.031 9.836 -9.391 1 98.81 86 LEU B O 1
ATOM 2601 N N . PRO B 1 87 ? 15.703 7.852 -8.539 1 98.56 87 PRO B N 1
ATOM 2602 C CA . PRO B 1 87 ? 16.797 7.746 -9.508 1 98.56 87 PRO B CA 1
ATOM 2603 C C . PRO B 1 87 ? 16.328 7.863 -10.953 1 98.56 87 PRO B C 1
ATOM 2605 O O . PRO B 1 87 ? 15.219 7.422 -11.281 1 98.56 87 PRO B O 1
ATOM 2608 N N . ARG B 1 88 ? 17.266 8.391 -11.844 1 96.75 88 ARG B N 1
ATOM 2609 C CA . ARG B 1 88 ? 17 8.469 -13.273 1 96.75 88 ARG B CA 1
ATOM 2610 C C . ARG B 1 88 ? 17.312 7.148 -13.961 1 96.75 88 ARG B C 1
ATOM 2612 O O . ARG B 1 88 ? 16.672 6.781 -14.945 1 96.75 88 ARG B O 1
ATOM 2619 N N . ASP B 1 89 ? 18.375 6.469 -13.336 1 97.31 89 ASP B N 1
ATOM 2620 C CA . ASP B 1 89 ? 18.656 5.125 -13.828 1 97.31 89 ASP B CA 1
ATOM 2621 C C . ASP B 1 89 ? 17.438 4.215 -13.695 1 97.31 89 ASP B C 1
ATOM 2623 O O . ASP B 1 89 ? 16.859 4.117 -12.617 1 97.31 89 ASP B O 1
ATOM 2627 N N . ALA B 1 90 ? 17.109 3.549 -14.734 1 97.69 90 ALA B N 1
ATOM 2628 C CA . ALA B 1 90 ? 15.852 2.809 -14.789 1 97.69 90 ALA B CA 1
ATOM 2629 C C . ALA B 1 90 ? 15.805 1.722 -13.719 1 97.69 90 ALA B C 1
ATOM 2631 O O . ALA B 1 90 ? 14.82 1.596 -12.992 1 97.69 90 ALA B O 1
ATOM 2632 N N . ARG B 1 91 ? 16.828 0.898 -13.633 1 98.06 91 ARG B N 1
ATOM 2633 C CA . ARG B 1 91 ? 16.844 -0.193 -12.664 1 98.06 91 ARG B CA 1
ATOM 2634 C C . ARG B 1 91 ? 16.75 0.341 -11.242 1 98.06 91 ARG B C 1
ATOM 2636 O O . ARG B 1 91 ? 15.961 -0.156 -10.438 1 98.06 91 ARG B O 1
ATOM 2643 N N . LYS B 1 92 ? 17.547 1.375 -10.914 1 98.38 92 LYS B N 1
ATOM 2644 C CA . LYS B 1 92 ? 17.516 1.969 -9.578 1 98.38 92 LYS B CA 1
ATOM 2645 C C . LYS B 1 92 ? 16.156 2.598 -9.281 1 98.38 92 LYS B C 1
ATOM 2647 O O . LYS B 1 92 ? 15.695 2.582 -8.141 1 98.38 92 LYS B O 1
ATOM 2652 N N . ARG B 1 93 ? 15.547 3.17 -10.328 1 98.62 93 ARG B N 1
ATOM 2653 C CA . ARG B 1 93 ? 14.219 3.758 -10.203 1 98.62 93 ARG B CA 1
ATOM 2654 C C . ARG B 1 93 ? 13.188 2.701 -9.82 1 98.62 93 ARG B C 1
ATOM 2656 O O . ARG B 1 93 ? 12.43 2.891 -8.867 1 98.62 93 ARG B O 1
ATOM 2663 N N . TYR B 1 94 ? 13.172 1.589 -10.469 1 98.75 94 TYR B N 1
ATOM 2664 C CA . TYR B 1 94 ? 12.219 0.53 -10.18 1 98.75 94 TYR B CA 1
ATOM 2665 C C . TYR B 1 94 ? 12.516 -0.125 -8.836 1 98.75 94 TYR B C 1
ATOM 2667 O O . TYR B 1 94 ? 11.594 -0.527 -8.117 1 98.75 94 TYR B O 1
ATOM 2675 N N . ASP B 1 95 ? 13.836 -0.267 -8.492 1 98.56 95 ASP B N 1
ATOM 2676 C CA . ASP B 1 95 ? 14.188 -0.744 -7.16 1 98.56 95 ASP B CA 1
ATOM 2677 C C . ASP B 1 95 ? 13.57 0.147 -6.082 1 98.56 95 ASP B C 1
ATOM 2679 O O . ASP B 1 95 ? 13.008 -0.351 -5.102 1 98.56 95 ASP B O 1
ATOM 2683 N N . THR B 1 96 ? 13.664 1.443 -6.277 1 98.94 96 THR B N 1
ATOM 2684 C CA . THR B 1 96 ? 13.094 2.4 -5.34 1 98.94 96 THR B CA 1
ATOM 2685 C C . THR B 1 96 ? 11.586 2.207 -5.223 1 98.94 96 THR B C 1
ATOM 2687 O O . THR B 1 96 ? 11.039 2.174 -4.121 1 98.94 96 THR B O 1
ATOM 2690 N N . LEU B 1 97 ? 10.922 2.006 -6.352 1 98.88 97 LEU B N 1
ATOM 2691 C CA . LEU B 1 97 ? 9.469 1.896 -6.359 1 98.88 97 LEU B CA 1
ATOM 2692 C C . LEU B 1 97 ? 9.016 0.589 -5.719 1 98.88 97 LEU B C 1
ATOM 2694 O O . LEU B 1 97 ? 7.988 0.549 -5.035 1 98.88 97 LEU B O 1
ATOM 2698 N N . GLN B 1 98 ? 9.789 -0.469 -5.816 1 98.62 98 GLN B N 1
ATOM 2699 C CA . GLN B 1 98 ? 9.5 -1.723 -5.133 1 98.62 98 GLN B CA 1
ATOM 2700 C C . GLN B 1 98 ? 9.453 -1.526 -3.619 1 98.62 98 GLN B C 1
ATOM 2702 O O . GLN B 1 98 ? 8.516 -1.968 -2.955 1 98.62 98 GLN B O 1
ATOM 2707 N N . TRP B 1 99 ? 10.391 -0.84 -3.184 1 98.94 99 TRP B N 1
ATOM 2708 C CA . TRP B 1 99 ? 10.516 -0.682 -1.738 1 98.94 99 TRP B CA 1
ATOM 2709 C C . TRP B 1 99 ? 9.539 0.374 -1.224 1 98.94 99 TRP B C 1
ATOM 2711 O O . TRP B 1 99 ? 9.094 0.309 -0.075 1 98.94 99 TRP B O 1
ATOM 2721 N N . LEU B 1 100 ? 9.141 1.374 -2.1 1 98.94 100 LEU B N 1
ATOM 2722 C CA . LEU B 1 100 ? 8.047 2.27 -1.751 1 98.94 100 LEU B CA 1
ATOM 2723 C C . LEU B 1 100 ? 6.734 1.497 -1.616 1 98.94 100 LEU B C 1
ATOM 2725 O O . LEU B 1 100 ? 6 1.682 -0.645 1 98.94 100 LEU B O 1
ATOM 2729 N N . PHE B 1 101 ? 6.48 0.602 -2.557 1 98.94 101 PHE B N 1
ATOM 2730 C CA . PHE B 1 101 ? 5.27 -0.21 -2.506 1 98.94 101 PHE B CA 1
ATOM 2731 C C . PHE B 1 101 ? 5.305 -1.162 -1.315 1 98.94 101 PHE B C 1
ATOM 2733 O O . PHE B 1 101 ? 4.273 -1.43 -0.696 1 98.94 101 PHE B O 1
ATOM 2740 N N . PHE B 1 102 ? 6.527 -1.673 -0.94 1 98.94 102 PHE B N 1
ATOM 2741 C CA . PHE B 1 102 ? 6.695 -2.48 0.262 1 98.94 102 PHE B CA 1
ATOM 2742 C C . PHE B 1 102 ? 6.262 -1.705 1.5 1 98.94 102 PHE B C 1
ATOM 2744 O O . PHE B 1 102 ? 5.52 -2.225 2.336 1 98.94 102 PHE B O 1
ATOM 2751 N N . GLN B 1 103 ? 6.754 -0.481 1.556 1 98.94 103 GLN B N 1
ATOM 2752 C CA . GLN B 1 103 ? 6.375 0.363 2.686 1 98.94 103 GLN B CA 1
ATOM 2753 C C . GLN B 1 103 ? 4.863 0.556 2.748 1 98.94 103 GLN B C 1
ATOM 2755 O O . GLN B 1 103 ? 4.258 0.406 3.811 1 98.94 103 GLN B O 1
ATOM 2760 N N . VAL B 1 104 ? 4.203 0.846 1.63 1 98.94 104 VAL B N 1
ATOM 2761 C CA . VAL B 1 104 ? 2.799 1.226 1.555 1 98.94 104 VAL B CA 1
ATOM 2762 C C . VAL B 1 104 ? 1.919 0.002 1.804 1 98.94 104 VAL B C 1
ATOM 2764 O O . VAL B 1 104 ? 0.856 0.109 2.422 1 98.94 104 VAL B O 1
ATOM 2767 N N . ALA B 1 105 ? 2.391 -1.138 1.396 1 98.81 105 ALA B N 1
ATOM 2768 C CA . ALA B 1 105 ? 1.583 -2.354 1.446 1 98.81 105 ALA B CA 1
ATOM 2769 C C . ALA B 1 105 ? 1.76 -3.076 2.779 1 98.81 105 ALA B C 1
ATOM 2771 O O . ALA B 1 105 ? 0.879 -3.824 3.207 1 98.81 105 ALA B O 1
ATOM 2772 N N . HIS B 1 106 ? 2.941 -2.902 3.438 1 98.75 106 HIS B N 1
ATOM 2773 C CA . HIS B 1 106 ? 3.254 -3.764 4.574 1 98.75 106 HIS B CA 1
ATOM 2774 C C . HIS B 1 106 ? 3.541 -2.941 5.824 1 98.75 106 HIS B C 1
ATOM 2776 O O . HIS B 1 106 ? 2.801 -3.021 6.809 1 98.75 106 HIS B O 1
ATOM 2782 N N . ILE B 1 107 ? 4.523 -2.068 5.75 1 98.81 107 ILE B N 1
ATOM 2783 C CA . ILE B 1 107 ? 4.953 -1.331 6.934 1 98.81 107 ILE B CA 1
ATOM 2784 C C . ILE B 1 107 ? 3.811 -0.452 7.438 1 98.81 107 ILE B C 1
ATOM 2786 O O . ILE B 1 107 ? 3.379 -0.58 8.586 1 98.81 107 ILE B O 1
ATOM 2790 N N . GLY B 1 108 ? 3.227 0.383 6.551 1 98.62 108 GLY B N 1
ATOM 2791 C CA . GLY B 1 108 ? 2.17 1.301 6.949 1 98.62 108 GLY B CA 1
ATOM 2792 C C . GLY B 1 108 ? 0.978 0.603 7.574 1 98.62 108 GLY B C 1
ATOM 2793 O O . GLY B 1 108 ? 0.68 0.807 8.75 1 98.62 108 GLY B O 1
ATOM 2794 N N . PRO B 1 109 ? 0.381 -0.296 6.836 1 98.62 109 PRO B N 1
ATOM 2795 C CA . PRO B 1 109 ? -0.844 -0.935 7.324 1 98.62 109 PRO B CA 1
ATOM 2796 C C . PRO B 1 109 ? -0.607 -1.794 8.562 1 98.62 109 PRO B C 1
ATOM 2798 O O . PRO B 1 109 ? -1.369 -1.712 9.531 1 98.62 109 PRO B O 1
ATOM 2801 N N . MET B 1 110 ? 0.462 -2.566 8.641 1 98.31 110 MET B N 1
ATOM 2802 C CA . MET B 1 110 ? 0.648 -3.504 9.742 1 98.31 110 MET B CA 1
ATOM 2803 C C . MET B 1 110 ? 1.08 -2.773 11.016 1 98.31 110 MET B C 1
ATOM 2805 O O . MET B 1 110 ? 0.644 -3.117 12.109 1 98.31 110 MET B O 1
ATOM 2809 N N . PHE B 1 111 ? 1.954 -1.791 10.836 1 98.5 111 PHE B N 1
ATOM 2810 C CA . PHE B 1 111 ? 2.338 -1.004 12.008 1 98.5 111 PHE B CA 1
ATOM 2811 C C . PHE B 1 111 ? 1.152 -0.203 12.531 1 98.5 111 PHE B C 1
ATOM 2813 O O . PHE B 1 111 ? 1.011 -0.017 13.742 1 98.5 111 PHE B O 1
ATOM 2820 N N . GLY B 1 112 ? 0.299 0.302 11.578 1 97.31 112 GLY B N 1
ATOM 2821 C CA . GLY B 1 112 ? -0.924 0.967 12 1 97.31 112 GLY B CA 1
ATOM 2822 C C . GLY B 1 112 ? -1.837 0.075 12.82 1 97.31 112 GLY B C 1
ATOM 2823 O O . GLY B 1 112 ? -2.393 0.507 13.828 1 97.31 112 GLY B O 1
ATOM 2824 N N . GLN B 1 113 ? -1.994 -1.15 12.406 1 97.19 113 GLN B N 1
ATOM 2825 C CA . GLN B 1 113 ? -2.803 -2.104 13.164 1 97.19 113 GLN B CA 1
ATOM 2826 C C . GLN B 1 113 ? -2.17 -2.414 14.516 1 97.19 113 GLN B C 1
ATOM 2828 O O . GLN B 1 113 ? -2.869 -2.508 15.523 1 97.19 113 GLN B O 1
ATOM 2833 N N . ALA B 1 114 ? -0.876 -2.611 14.539 1 96.81 114 ALA B N 1
ATOM 2834 C CA . ALA B 1 114 ? -0.184 -2.855 15.805 1 96.81 114 ALA B CA 1
ATOM 2835 C C . ALA B 1 114 ? -0.429 -1.721 16.797 1 96.81 114 ALA B C 1
ATOM 2837 O O . ALA B 1 114 ? -0.715 -1.963 17.969 1 96.81 114 ALA B O 1
ATOM 2838 N N . ASN B 1 115 ? -0.305 -0.497 16.297 1 95.31 115 ASN B N 1
ATOM 2839 C CA . ASN B 1 115 ? -0.557 0.659 17.141 1 95.31 115 ASN B CA 1
ATOM 2840 C C . ASN B 1 115 ? -1.972 0.636 17.719 1 95.31 115 ASN B C 1
ATOM 2842 O O . ASN B 1 115 ? -2.17 0.881 18.906 1 95.31 115 ASN B O 1
ATOM 2846 N N . HIS B 1 116 ? -2.922 0.318 16.891 1 95.25 116 HIS B N 1
ATOM 2847 C CA . HIS B 1 116 ? -4.32 0.291 17.312 1 95.25 116 HIS B CA 1
ATOM 2848 C C . HIS B 1 116 ? -4.555 -0.765 18.375 1 95.25 116 HIS B C 1
ATOM 2850 O O . HIS B 1 116 ? -5.109 -0.465 19.438 1 95.25 116 HIS B O 1
ATOM 2856 N N . PHE B 1 117 ? -4.102 -1.945 18.172 1 95.38 117 PHE B N 1
ATOM 2857 C CA . PHE B 1 117 ? -4.441 -3.047 19.078 1 95.38 117 PHE B CA 1
ATOM 2858 C C . PHE B 1 117 ? -3.596 -2.996 20.344 1 95.38 117 PHE B C 1
ATOM 2860 O O . PHE B 1 117 ? -3.996 -3.518 21.375 1 95.38 117 PHE B O 1
ATOM 2867 N N . ASN B 1 118 ? -2.482 -2.373 20.297 1 93.69 118 ASN B N 1
ATOM 2868 C CA . ASN B 1 118 ? -1.689 -2.197 21.516 1 93.69 118 ASN B CA 1
ATOM 2869 C C . ASN B 1 118 ? -2.264 -1.1 22.406 1 93.69 118 ASN B C 1
ATOM 2871 O O . ASN B 1 118 ? -2.096 -1.135 23.625 1 93.69 118 ASN B O 1
ATOM 2875 N N . ARG B 1 119 ? -3 -0.164 21.875 1 87.19 119 ARG B N 1
ATOM 2876 C CA . ARG B 1 119 ? -3.455 0.988 22.641 1 87.19 119 ARG B CA 1
ATOM 2877 C C . ARG B 1 119 ? -4.945 0.891 22.953 1 87.19 119 ARG B C 1
ATOM 2879 O O . ARG B 1 119 ? -5.41 1.403 23.969 1 87.19 119 ARG B O 1
ATOM 2886 N N . GLN B 1 120 ? -5.738 0.332 22.172 1 74.06 120 GLN B N 1
ATOM 2887 C CA . GLN B 1 120 ? -7.18 0.558 22.234 1 74.06 120 GLN B CA 1
ATOM 2888 C C . GLN B 1 120 ? -7.926 -0.735 22.547 1 74.06 120 GLN B C 1
ATOM 2890 O O . GLN B 1 120 ? -9 -0.707 23.141 1 74.06 120 GLN B O 1
ATOM 2895 N N . ALA B 1 121 ? -7.441 -1.739 22.016 1 65.12 121 ALA B N 1
ATOM 2896 C CA . ALA B 1 121 ? -8.297 -2.922 22.078 1 65.12 121 ALA B CA 1
ATOM 2897 C C . ALA B 1 121 ? -7.973 -3.779 23.297 1 65.12 121 ALA B C 1
ATOM 2899 O O . ALA B 1 121 ? -6.832 -4.219 23.469 1 65.12 121 ALA B O 1
ATOM 2900 N N . ARG B 1 122 ? -8.93 -3.666 24.141 1 74.56 122 ARG B N 1
ATOM 2901 C CA . ARG B 1 122 ? -8.805 -4.562 25.281 1 74.56 122 ARG B CA 1
ATOM 2902 C C . ARG B 1 122 ? -9.328 -5.953 24.953 1 74.56 122 ARG B C 1
ATOM 2904 O O . ARG B 1 122 ? -10.188 -6.105 24.078 1 74.56 122 ARG B O 1
ATOM 2911 N N . ASN B 1 123 ? -8.68 -6.918 25.391 1 77.19 123 ASN B N 1
ATOM 2912 C CA . ASN B 1 123 ? -9.109 -8.312 25.297 1 77.19 123 ASN B CA 1
ATOM 2913 C C . ASN B 1 123 ? -9.023 -8.828 23.859 1 77.19 123 ASN B C 1
ATOM 2915 O O . ASN B 1 123 ? -9.945 -9.484 23.375 1 77.19 123 ASN B O 1
ATOM 2919 N N . ASN B 1 124 ? -8.125 -8.359 23.109 1 88.31 124 ASN B N 1
ATOM 2920 C CA . ASN B 1 124 ? -7.875 -8.867 21.766 1 88.31 124 ASN B CA 1
ATOM 2921 C C . ASN B 1 124 ? -6.445 -9.375 21.609 1 88.31 124 ASN B C 1
ATOM 2923 O O . ASN B 1 124 ? -5.719 -8.938 20.719 1 88.31 124 ASN B O 1
ATOM 2927 N N . GLU B 1 125 ? -6.164 -10.281 22.391 1 90.38 125 GLU B N 1
ATOM 2928 C CA . GLU B 1 125 ? -4.797 -10.773 22.5 1 90.38 125 GLU B CA 1
ATOM 2929 C C . GLU B 1 125 ? -4.305 -11.352 21.172 1 90.38 125 GLU B C 1
ATOM 2931 O O . GLU B 1 125 ? -3.16 -11.117 20.781 1 90.38 125 GLU B O 1
ATOM 2936 N N . TYR B 1 126 ? -5.172 -12.109 20.531 1 92.44 126 TYR B N 1
ATOM 2937 C CA . TYR B 1 126 ? -4.758 -12.727 19.266 1 92.44 126 TYR B CA 1
ATOM 2938 C C . TYR B 1 126 ? -4.348 -11.664 18.25 1 92.44 126 TYR B C 1
ATOM 2940 O O . TYR B 1 126 ? -3.291 -11.773 17.625 1 92.44 126 TYR B O 1
ATOM 2948 N N . ALA B 1 127 ? -5.168 -10.688 18.109 1 94.56 127 ALA B N 1
ATOM 2949 C CA . ALA B 1 127 ? -4.875 -9.617 17.156 1 94.56 127 ALA B CA 1
ATOM 2950 C C . ALA B 1 127 ? -3.619 -8.859 17.562 1 94.56 127 ALA B C 1
ATOM 2952 O O . ALA B 1 127 ? -2.787 -8.523 16.719 1 94.56 127 ALA B O 1
ATOM 2953 N N . ARG B 1 128 ? -3.516 -8.539 18.828 1 94.62 128 ARG B N 1
ATOM 2954 C CA . ARG B 1 128 ? -2.326 -7.852 19.312 1 94.62 128 ARG B CA 1
ATOM 2955 C C . ARG B 1 128 ? -1.062 -8.625 18.969 1 94.62 128 ARG B C 1
ATOM 2957 O O . ARG B 1 128 ? -0.11 -8.062 18.422 1 94.62 128 ARG B O 1
ATOM 2964 N N . ASP B 1 129 ? -1.073 -9.914 19.266 1 94.62 129 ASP B N 1
ATOM 2965 C CA . ASP B 1 129 ? 0.086 -10.75 18.984 1 94.62 129 ASP B CA 1
ATOM 2966 C C . ASP B 1 129 ? 0.353 -10.828 17.484 1 94.62 129 ASP B C 1
ATOM 2968 O O . ASP B 1 129 ? 1.505 -10.773 17.047 1 94.62 129 ASP B O 1
ATOM 2972 N N . ARG B 1 130 ? -0.682 -10.977 16.703 1 95.75 130 ARG B N 1
ATOM 2973 C CA . ARG B 1 130 ? -0.566 -11.07 15.25 1 95.75 130 ARG B CA 1
ATOM 2974 C C . ARG B 1 130 ? 0.181 -9.867 14.68 1 95.75 130 ARG B C 1
ATOM 2976 O O . ARG B 1 130 ? 1.149 -10.031 13.938 1 95.75 130 ARG B O 1
ATOM 2983 N N . TYR B 1 131 ? -0.182 -8.711 15.117 1 97.06 131 TYR B N 1
ATOM 2984 C CA . TYR B 1 131 ? 0.373 -7.52 14.484 1 97.06 131 TYR B CA 1
ATOM 2985 C C . TYR B 1 131 ? 1.732 -7.168 15.078 1 97.06 131 TYR B C 1
ATOM 2987 O O . TYR B 1 131 ? 2.605 -6.648 14.383 1 97.06 131 TYR B O 1
ATOM 2995 N N . ASN B 1 132 ? 1.934 -7.422 16.328 1 96.62 132 ASN B N 1
ATOM 2996 C CA . ASN B 1 132 ? 3.268 -7.238 16.891 1 96.62 132 ASN B CA 1
ATOM 2997 C C . ASN B 1 132 ? 4.281 -8.18 16.25 1 96.62 132 ASN B C 1
ATOM 2999 O O . ASN B 1 132 ? 5.391 -7.766 15.914 1 96.62 132 ASN B O 1
ATOM 3003 N N . ASN B 1 133 ? 3.9 -9.469 16.078 1 97.12 133 ASN B N 1
ATOM 3004 C CA . ASN B 1 133 ? 4.781 -10.43 15.422 1 97.12 133 ASN B CA 1
ATOM 3005 C C . ASN B 1 133 ? 5.059 -10.023 13.977 1 97.12 133 ASN B C 1
ATOM 3007 O O . ASN B 1 133 ? 6.195 -10.125 13.508 1 97.12 133 ASN B O 1
ATOM 3011 N N . GLU B 1 134 ? 4.027 -9.602 13.289 1 97.69 134 GLU B N 1
ATOM 3012 C CA . GLU B 1 134 ? 4.219 -9.172 11.906 1 97.69 134 GLU B CA 1
ATOM 3013 C C . GLU B 1 134 ? 5.109 -7.934 11.836 1 97.69 134 GLU B C 1
ATOM 3015 O O . GLU B 1 134 ? 5.926 -7.801 10.922 1 97.69 134 GLU B O 1
ATOM 3020 N N . SER B 1 135 ? 4.926 -6.957 12.742 1 97.88 135 SER B N 1
ATOM 3021 C CA . SER B 1 135 ? 5.793 -5.785 12.781 1 97.88 135 SER B CA 1
ATOM 3022 C C . SER B 1 135 ? 7.254 -6.18 12.969 1 97.88 135 SER B C 1
ATOM 3024 O O . SER B 1 135 ? 8.141 -5.668 12.281 1 97.88 135 SER B O 1
ATOM 3026 N N . LEU B 1 136 ? 7.504 -7.133 13.844 1 97.38 136 LEU B N 1
ATOM 3027 C CA . LEU B 1 136 ? 8.867 -7.594 14.078 1 97.38 136 LEU B CA 1
ATOM 3028 C C . LEU B 1 136 ? 9.438 -8.266 12.836 1 97.38 136 LEU B C 1
ATOM 3030 O O . LEU B 1 136 ? 10.609 -8.078 12.5 1 97.38 136 LEU B O 1
ATOM 3034 N N . ARG B 1 137 ? 8.648 -9.039 12.18 1 97.44 137 ARG B N 1
ATOM 3035 C CA . ARG B 1 137 ? 9.07 -9.664 10.93 1 97.44 137 ARG B CA 1
ATOM 3036 C C . ARG B 1 137 ? 9.453 -8.617 9.898 1 97.44 137 ARG B C 1
ATOM 3038 O O . ARG B 1 137 ? 10.461 -8.766 9.195 1 97.44 137 ARG B O 1
ATOM 3045 N N . LEU B 1 138 ? 8.711 -7.559 9.812 1 98.56 138 LEU B N 1
ATOM 3046 C CA . LEU B 1 138 ? 8.969 -6.508 8.836 1 98.56 138 LEU B CA 1
ATOM 3047 C C . LEU B 1 138 ? 10.242 -5.738 9.195 1 98.56 138 LEU B C 1
ATOM 3049 O O . LEU B 1 138 ? 10.992 -5.328 8.312 1 98.56 138 LEU B O 1
ATOM 3053 N N . TYR B 1 139 ? 10.484 -5.547 10.477 1 98.38 139 TYR B N 1
ATOM 3054 C CA . TYR B 1 139 ? 11.773 -4.992 10.891 1 98.38 139 TYR B CA 1
ATOM 3055 C C . TYR B 1 139 ? 12.922 -5.898 10.469 1 98.38 139 TYR B C 1
ATOM 3057 O O . TYR B 1 139 ? 13.992 -5.414 10.094 1 98.38 139 TYR B O 1
ATOM 3065 N N . GLN B 1 140 ? 12.703 -7.188 10.539 1 97.81 140 GLN B N 1
ATOM 3066 C CA . GLN B 1 140 ? 13.727 -8.133 10.109 1 97.81 140 GLN B CA 1
ATOM 3067 C C . GLN B 1 140 ? 13.977 -8.016 8.602 1 97.81 140 GLN B C 1
ATOM 3069 O O . GLN B 1 140 ? 15.117 -8.094 8.148 1 97.81 140 GLN B O 1
ATOM 3074 N N . VAL B 1 141 ? 12.914 -7.852 7.812 1 98.56 141 VAL B N 1
ATOM 3075 C CA . VAL B 1 141 ? 13.07 -7.641 6.379 1 98.56 141 VAL B CA 1
ATOM 3076 C C . VAL B 1 141 ? 13.945 -6.414 6.129 1 98.56 141 VAL B C 1
ATOM 3078 O O . VAL B 1 141 ? 14.875 -6.465 5.316 1 98.56 141 VAL B O 1
ATOM 3081 N N . LEU B 1 142 ? 13.656 -5.316 6.832 1 98.75 142 LEU B N 1
ATOM 3082 C CA . LEU B 1 142 ? 14.422 -4.086 6.672 1 98.75 142 LEU B CA 1
ATOM 3083 C C . LEU B 1 142 ? 15.875 -4.293 7.082 1 98.75 142 LEU B C 1
ATOM 3085 O O . LEU B 1 142 ? 16.797 -3.85 6.387 1 98.75 142 LEU B O 1
ATOM 3089 N N . ASP B 1 143 ? 16.078 -4.969 8.195 1 98.56 143 ASP B N 1
ATOM 3090 C CA . ASP B 1 143 ? 17.438 -5.199 8.672 1 98.56 143 ASP B CA 1
ATOM 3091 C C . ASP B 1 143 ? 18.234 -6.031 7.672 1 98.56 143 ASP B C 1
ATOM 3093 O O . ASP B 1 143 ? 19.391 -5.723 7.387 1 98.56 143 ASP B O 1
ATOM 3097 N N . ASN B 1 144 ? 17.625 -7.086 7.164 1 97.94 144 ASN B N 1
ATOM 3098 C CA . ASN B 1 144 ? 18.281 -7.922 6.16 1 97.94 144 ASN B CA 1
ATOM 3099 C C . ASN B 1 144 ? 18.641 -7.121 4.914 1 97.94 144 ASN B C 1
ATOM 3101 O O . ASN B 1 144 ? 19.75 -7.246 4.391 1 97.94 144 ASN B O 1
ATOM 3105 N N . ARG B 1 145 ? 17.719 -6.273 4.453 1 98.06 145 ARG B N 1
ATOM 3106 C CA . ARG B 1 145 ? 17.938 -5.438 3.279 1 98.06 145 ARG B CA 1
ATOM 3107 C C . ARG B 1 145 ? 19.094 -4.465 3.504 1 98.06 145 ARG B C 1
ATOM 3109 O O . ARG B 1 145 ? 19.938 -4.289 2.627 1 98.06 145 ARG B O 1
ATOM 3116 N N . LEU B 1 146 ? 19.156 -3.904 4.629 1 98.62 146 LEU B N 1
ATOM 3117 C CA . LEU B 1 146 ? 20.078 -2.818 4.941 1 98.62 146 LEU B CA 1
ATOM 3118 C C . LEU B 1 146 ? 21.438 -3.365 5.328 1 98.62 146 LEU B C 1
ATOM 3120 O O . LEU B 1 146 ? 22.391 -2.598 5.512 1 98.62 146 LEU B O 1
ATOM 3124 N N . ARG B 1 147 ? 21.516 -4.688 5.461 1 97.06 147 ARG B N 1
ATOM 3125 C CA . ARG B 1 147 ? 22.828 -5.316 5.625 1 97.06 147 ARG B CA 1
ATOM 3126 C C . ARG B 1 147 ? 23.719 -5.051 4.418 1 97.06 147 ARG B C 1
ATOM 3128 O O . ARG B 1 147 ? 24.922 -4.852 4.562 1 97.06 147 ARG B O 1
ATOM 3135 N N . GLY B 1 148 ? 23.125 -5.02 3.262 1 95.38 148 GLY B N 1
ATOM 3136 C CA . GLY B 1 148 ? 23.906 -4.906 2.039 1 95.38 148 GLY B CA 1
ATOM 3137 C C . GLY B 1 148 ? 23.734 -3.568 1.345 1 95.38 148 GLY B C 1
ATOM 3138 O O . GLY B 1 148 ? 24.359 -3.318 0.31 1 95.38 148 GLY B O 1
ATOM 3139 N N . CYS B 1 149 ? 22.922 -2.725 1.846 1 97.38 149 CYS B N 1
ATOM 3140 C CA . CYS B 1 149 ? 22.609 -1.45 1.211 1 97.38 149 CYS B CA 1
ATOM 3141 C C . CYS B 1 149 ? 22.734 -0.302 2.205 1 97.38 149 CYS B C 1
ATOM 3143 O O . CYS B 1 149 ? 22.344 -0.439 3.367 1 97.38 149 CYS B O 1
ATOM 3145 N N . ALA B 1 150 ? 23.219 0.835 1.77 1 98.38 150 ALA B N 1
ATOM 3146 C CA . ALA B 1 150 ? 23.297 2.018 2.625 1 98.38 150 ALA B CA 1
ATOM 3147 C C . ALA B 1 150 ? 21.906 2.564 2.918 1 98.38 150 ALA B C 1
ATOM 3149 O O . ALA B 1 150 ? 21.641 3.068 4.012 1 98.38 150 ALA B O 1
ATOM 3150 N N . TRP B 1 151 ? 21.078 2.523 1.947 1 98.94 151 TRP B N 1
ATOM 3151 C CA . TRP B 1 151 ? 19.688 2.953 2.029 1 98.94 151 TRP B CA 1
ATOM 3152 C C . TRP B 1 151 ? 18.75 1.84 1.578 1 98.94 151 TRP B C 1
ATOM 3154 O O . TRP B 1 151 ? 19.188 0.825 1.037 1 98.94 151 TRP B O 1
ATOM 3164 N N . ILE B 1 152 ? 17.484 1.972 1.778 1 98.88 152 ILE B N 1
ATOM 3165 C CA . ILE B 1 152 ? 16.516 0.885 1.628 1 98.88 152 ILE B CA 1
ATOM 3166 C C . ILE B 1 152 ? 16.531 0.388 0.184 1 98.88 152 ILE B C 1
ATOM 3168 O O . ILE B 1 152 ? 16.516 -0.82 -0.063 1 98.88 152 ILE B O 1
ATOM 3172 N N . ALA B 1 153 ? 16.578 1.312 -0.763 1 98.56 153 ALA B N 1
ATOM 3173 C CA . ALA B 1 153 ? 16.469 0.908 -2.162 1 98.56 153 ALA B CA 1
ATOM 3174 C C . ALA B 1 153 ? 17.844 0.688 -2.777 1 98.56 153 ALA B C 1
ATOM 3176 O O . ALA B 1 153 ? 17.953 0.382 -3.967 1 98.56 153 ALA B O 1
ATOM 3177 N N . GLY B 1 154 ? 18.906 0.898 -2.051 1 97.88 154 GLY B N 1
ATOM 3178 C CA . GLY B 1 154 ? 20.25 0.716 -2.59 1 97.88 154 GLY B CA 1
ATOM 3179 C C . GLY B 1 154 ? 21.266 1.669 -1.992 1 97.88 154 GLY B C 1
ATOM 3180 O O . GLY B 1 154 ? 21.375 1.782 -0.77 1 97.88 154 GLY B O 1
ATOM 3181 N N . ASP B 1 155 ? 21.984 2.314 -2.889 1 97.69 155 ASP B N 1
ATOM 3182 C CA . ASP B 1 155 ? 23.109 3.129 -2.443 1 97.69 155 ASP B CA 1
ATOM 3183 C C . ASP B 1 155 ? 22.719 4.598 -2.33 1 97.69 155 ASP B C 1
ATOM 3185 O O . ASP B 1 155 ? 23.5 5.426 -1.859 1 97.69 155 ASP B O 1
ATOM 3189 N N . GLU B 1 156 ? 21.516 4.902 -2.719 1 97.94 156 GLU B N 1
ATOM 3190 C CA . GLU B 1 156 ? 21.062 6.289 -2.701 1 97.94 156 GLU B CA 1
ATOM 3191 C C . GLU B 1 156 ? 19.859 6.469 -1.769 1 97.94 156 GLU B C 1
ATOM 3193 O O . GLU B 1 156 ? 19.016 5.582 -1.665 1 97.94 156 GLU B O 1
ATOM 3198 N N . TYR B 1 157 ? 19.875 7.668 -1.104 1 98.81 157 TYR B N 1
ATOM 3199 C CA . TYR B 1 157 ? 18.719 8.125 -0.347 1 98.81 157 TYR B CA 1
ATOM 3200 C C . TYR B 1 157 ? 17.562 8.469 -1.278 1 98.81 157 TYR B C 1
ATOM 3202 O O . TYR B 1 157 ? 17.719 9.25 -2.217 1 98.81 157 TYR B O 1
ATOM 3210 N N . THR B 1 158 ? 16.391 7.801 -1.087 1 98.94 158 THR B N 1
ATOM 3211 C CA . THR B 1 158 ? 15.273 7.969 -2.018 1 98.94 158 THR B CA 1
ATOM 3212 C C . THR B 1 158 ? 13.953 8.125 -1.265 1 98.94 158 THR B C 1
ATOM 3214 O O . THR B 1 158 ? 13.938 8.148 -0.032 1 98.94 158 THR B O 1
ATOM 3217 N N . ILE B 1 159 ? 12.844 8.18 -1.98 1 98.94 159 ILE B N 1
ATOM 3218 C CA . ILE B 1 159 ? 11.492 8.289 -1.425 1 98.94 159 ILE B CA 1
ATOM 3219 C C . ILE B 1 159 ? 11.148 7.008 -0.667 1 98.94 159 ILE B C 1
ATOM 3221 O O . ILE B 1 159 ? 10.219 7 0.151 1 98.94 159 ILE B O 1
ATOM 3225 N N . ALA B 1 160 ? 11.844 5.898 -0.902 1 99 160 ALA B N 1
ATOM 3226 C CA . ALA B 1 160 ? 11.617 4.691 -0.108 1 99 160 ALA B CA 1
ATOM 3227 C C . ALA B 1 160 ? 12.023 4.91 1.347 1 99 160 ALA B C 1
ATOM 3229 O O . ALA B 1 160 ? 11.352 4.434 2.264 1 99 160 ALA B O 1
ATOM 3230 N N . ASP B 1 161 ? 13.102 5.625 1.573 1 99 161 ASP B N 1
ATOM 3231 C CA . ASP B 1 161 ? 13.562 5.938 2.922 1 99 161 ASP B CA 1
ATOM 3232 C C . ASP B 1 161 ? 12.641 6.941 3.604 1 99 161 ASP B C 1
ATOM 3234 O O . ASP B 1 161 ? 12.25 6.754 4.758 1 99 161 ASP B O 1
ATOM 3238 N N . ILE B 1 162 ? 12.289 7.945 2.834 1 99 162 ILE B N 1
ATOM 3239 C CA . ILE B 1 162 ? 11.43 9.008 3.342 1 99 162 ILE B CA 1
ATOM 3240 C C . ILE B 1 162 ? 10.094 8.422 3.797 1 99 162 ILE B C 1
ATOM 3242 O O . ILE B 1 162 ? 9.578 8.789 4.855 1 99 162 ILE B O 1
ATOM 3246 N N . ALA B 1 163 ? 9.586 7.52 3.035 1 99 163 ALA B N 1
ATOM 3247 C CA . ALA B 1 163 ? 8.281 6.922 3.303 1 99 163 ALA B CA 1
ATOM 3248 C C . ALA B 1 163 ? 8.328 6.051 4.555 1 99 163 ALA B C 1
ATOM 3250 O O . ALA B 1 163 ? 7.332 5.938 5.277 1 99 163 ALA B O 1
ATOM 3251 N N . THR B 1 164 ? 9.43 5.449 4.82 1 99 164 THR B N 1
ATOM 3252 C CA . THR B 1 164 ? 9.516 4.379 5.809 1 99 164 THR B CA 1
ATOM 3253 C C . THR B 1 164 ? 9.836 4.945 7.191 1 99 164 THR B C 1
ATOM 3255 O O . THR B 1 164 ? 9.273 4.496 8.195 1 99 164 THR B O 1
ATOM 3258 N N . TYR B 1 165 ? 10.57 5.969 7.289 1 98.94 165 TYR B N 1
ATOM 3259 C CA . TYR B 1 165 ? 11.188 6.477 8.508 1 98.94 165 TYR B CA 1
ATOM 3260 C C . TYR B 1 165 ? 10.125 6.836 9.547 1 98.94 165 TYR B C 1
ATOM 3262 O O . TYR B 1 165 ? 10.195 6.406 10.695 1 98.94 165 TYR B O 1
ATOM 3270 N N . PRO B 1 166 ? 9.094 7.582 9.156 1 98.94 166 PRO B N 1
ATOM 3271 C CA . PRO B 1 166 ? 8.18 8.039 10.203 1 98.94 166 PRO B CA 1
ATOM 3272 C C . PRO B 1 166 ? 7.484 6.887 10.922 1 98.94 166 PRO B C 1
ATOM 3274 O O . PRO B 1 166 ? 7.168 6.996 12.109 1 98.94 166 PRO B O 1
ATOM 3277 N N . TRP B 1 167 ? 7.258 5.812 10.258 1 98.81 167 TRP B N 1
ATOM 3278 C CA . TRP B 1 167 ? 6.57 4.668 10.844 1 98.81 167 TRP B CA 1
ATOM 3279 C C . TRP B 1 167 ? 7.492 3.912 11.797 1 98.81 167 TRP B C 1
ATOM 3281 O O . TRP B 1 167 ? 7.027 3.096 12.594 1 98.81 167 TRP B O 1
ATOM 3291 N N . CYS B 1 168 ? 8.781 4.18 11.734 1 98.75 168 CYS B N 1
ATOM 3292 C CA . CYS B 1 168 ? 9.75 3.402 12.5 1 98.75 168 CYS B CA 1
ATOM 3293 C C . CYS B 1 168 ? 10.164 4.145 13.758 1 98.75 168 CYS B C 1
ATOM 3295 O O . CYS B 1 168 ? 10.977 3.643 14.539 1 98.75 168 CYS B O 1
ATOM 3297 N N . LYS B 1 169 ? 9.648 5.336 13.992 1 97.62 169 LYS B N 1
ATOM 3298 C CA . LYS B 1 169 ? 10.023 6.152 15.148 1 97.62 169 LYS B CA 1
ATOM 3299 C C . LYS B 1 169 ? 9.695 5.438 16.453 1 97.62 169 LYS B C 1
ATOM 3301 O O . LYS B 1 169 ? 10.328 5.688 17.484 1 97.62 169 LYS B O 1
ATOM 3306 N N . GLY B 1 170 ? 8.75 4.535 16.453 1 95.38 170 GLY B N 1
ATOM 3307 C CA . GLY B 1 170 ? 8.359 3.807 17.656 1 95.38 170 GLY B CA 1
ATOM 3308 C C . GLY B 1 170 ? 9.086 2.484 17.812 1 95.38 170 GLY B C 1
ATOM 3309 O O . GLY B 1 170 ? 8.625 1.602 18.547 1 95.38 170 GLY B O 1
ATOM 3310 N N . HIS B 1 171 ? 10.203 2.268 17.156 1 97.75 171 HIS B N 1
ATOM 3311 C CA . HIS B 1 171 ? 10.898 0.988 17.094 1 97.75 171 HIS B CA 1
ATOM 3312 C C . HIS B 1 171 ? 11.273 0.499 18.484 1 97.75 171 HIS B C 1
ATOM 3314 O O . HIS B 1 171 ? 11.18 -0.696 18.781 1 97.75 171 HIS B O 1
ATOM 3320 N N . ALA B 1 172 ? 11.602 1.406 19.422 1 96.5 172 ALA B N 1
ATOM 3321 C CA . ALA B 1 172 ? 12.062 1.021 20.75 1 96.5 172 ALA B CA 1
ATOM 3322 C C . ALA B 1 172 ? 10.945 0.356 21.547 1 96.5 172 ALA B C 1
ATOM 3324 O O . ALA B 1 172 ? 11.188 -0.593 22.297 1 96.5 172 ALA B O 1
ATOM 3325 N N . ASP B 1 173 ? 9.75 0.815 21.375 1 93.44 173 ASP B N 1
ATOM 3326 C CA . ASP B 1 173 ? 8.586 0.271 22.062 1 93.44 173 ASP B CA 1
ATOM 3327 C C . ASP B 1 173 ? 8.305 -1.162 21.625 1 93.44 173 ASP B C 1
ATOM 3329 O O . ASP B 1 173 ? 7.566 -1.891 22.281 1 93.44 173 ASP B O 1
ATOM 3333 N N . ARG B 1 174 ? 8.938 -1.606 20.531 1 93.5 174 ARG B N 1
ATOM 3334 C CA . ARG B 1 174 ? 8.703 -2.936 19.984 1 93.5 174 ARG B CA 1
ATOM 3335 C C . ARG B 1 174 ? 9.891 -3.855 20.234 1 93.5 174 ARG B C 1
ATOM 3337 O O . ARG B 1 174 ? 9.969 -4.953 19.688 1 93.5 174 ARG B O 1
ATOM 3344 N N . GLY B 1 175 ? 10.844 -3.293 20.969 1 94.5 175 GLY B N 1
ATOM 3345 C CA . GLY B 1 175 ? 12.016 -4.094 21.297 1 94.5 175 GLY B CA 1
ATOM 3346 C C . GLY B 1 175 ? 13.078 -4.07 20.219 1 94.5 175 GLY B C 1
ATOM 3347 O O . GLY B 1 175 ? 14.008 -4.879 20.234 1 94.5 175 GLY B O 1
ATOM 3348 N N . VAL B 1 176 ? 12.953 -3.246 19.281 1 97.5 176 VAL B N 1
ATOM 3349 C CA . VAL B 1 176 ? 13.914 -3.111 18.188 1 97.5 176 VAL B CA 1
ATOM 3350 C C . VAL B 1 176 ? 15.016 -2.135 18.578 1 97.5 176 VAL B C 1
ATOM 3352 O O . VAL B 1 176 ? 14.75 -0.956 18.828 1 97.5 176 VAL B O 1
ATOM 3355 N N . ASN B 1 177 ? 16.25 -2.643 18.625 1 97.5 177 ASN B N 1
ATOM 3356 C CA . ASN B 1 177 ? 17.391 -1.853 19.047 1 97.5 177 ASN B CA 1
ATOM 3357 C C . ASN B 1 177 ? 18.672 -2.287 18.328 1 97.5 177 ASN B C 1
ATOM 3359 O O . ASN B 1 177 ? 18.625 -3.154 17.453 1 97.5 177 ASN B O 1
ATOM 3363 N N . ARG B 1 178 ? 19.75 -1.638 18.719 1 97.19 178 ARG B N 1
ATOM 3364 C CA . ARG B 1 178 ? 21.016 -1.828 18.016 1 97.19 178 ARG B CA 1
ATOM 3365 C C . ARG B 1 178 ? 21.5 -3.262 18.156 1 97.19 178 ARG B C 1
ATOM 3367 O O . ARG B 1 178 ? 22.109 -3.811 17.234 1 97.19 178 ARG B O 1
ATOM 3374 N N . ALA B 1 179 ? 21.281 -3.928 19.234 1 96.62 179 ALA B N 1
ATOM 3375 C CA . ALA B 1 179 ? 21.766 -5.281 19.5 1 96.62 179 ALA B CA 1
ATOM 3376 C C . ALA B 1 179 ? 21.062 -6.301 18.609 1 96.62 179 ALA B C 1
ATOM 3378 O O . ALA B 1 179 ? 21.688 -7.25 18.141 1 96.62 179 ALA B O 1
ATOM 3379 N N . THR B 1 180 ? 19.812 -6.082 18.375 1 95.44 180 THR B N 1
ATOM 3380 C CA . THR B 1 180 ? 19.031 -7.098 17.672 1 95.44 180 THR B CA 1
ATOM 3381 C C . THR B 1 180 ? 18.859 -6.742 16.203 1 95.44 180 THR B C 1
ATOM 3383 O O . THR B 1 180 ? 18.719 -7.629 15.359 1 95.44 180 THR B O 1
ATOM 3386 N N . PHE B 1 181 ? 18.859 -5.445 15.883 1 97.94 181 PHE B N 1
ATOM 3387 C CA . PHE B 1 181 ? 18.656 -4.969 14.516 1 97.94 181 PHE B CA 1
ATOM 3388 C C . PHE B 1 181 ? 19.688 -3.908 14.156 1 97.94 181 PHE B C 1
ATOM 3390 O O . PHE B 1 181 ? 19.328 -2.758 13.891 1 97.94 181 PHE B O 1
ATOM 3397 N N . PRO B 1 182 ? 20.906 -4.32 14.031 1 98.31 182 PRO B N 1
ATOM 3398 C CA . PRO B 1 182 ? 21.984 -3.338 13.914 1 98.31 182 PRO B CA 1
ATOM 3399 C C . PRO B 1 182 ? 21.953 -2.564 12.602 1 98.31 182 PRO B C 1
ATOM 3401 O O . PRO B 1 182 ? 22.25 -1.369 12.57 1 98.31 182 PRO B O 1
ATOM 3404 N N . HIS B 1 183 ? 21.609 -3.221 11.5 1 98.75 183 HIS B N 1
ATOM 3405 C CA . HIS B 1 183 ? 21.625 -2.551 10.203 1 98.75 183 HIS B CA 1
ATOM 3406 C C . HIS B 1 183 ? 20.453 -1.592 10.062 1 98.75 183 HIS B C 1
ATOM 3408 O O . HIS B 1 183 ? 20.594 -0.51 9.484 1 98.75 183 HIS B O 1
ATOM 3414 N N . PHE B 1 184 ? 19.344 -2.004 10.617 1 98.81 184 PHE B N 1
ATOM 3415 C CA . PHE B 1 184 ? 18.203 -1.104 10.68 1 98.81 184 PHE B CA 1
ATOM 3416 C C . PHE B 1 184 ? 18.531 0.133 11.508 1 98.81 184 PHE B C 1
ATOM 3418 O O . PHE B 1 184 ? 18.203 1.255 11.109 1 98.81 184 PHE B O 1
ATOM 3425 N N . MET B 1 185 ? 19.109 -0.058 12.641 1 98.81 185 MET B N 1
ATOM 3426 C CA . MET B 1 185 ? 19.406 1.055 13.539 1 98.81 185 MET B CA 1
ATOM 3427 C C . MET B 1 185 ? 20.406 2.016 12.906 1 98.81 185 MET B C 1
ATOM 3429 O O . MET B 1 185 ? 20.312 3.23 13.086 1 98.81 185 MET B O 1
ATOM 3433 N N . ARG B 1 186 ? 21.359 1.459 12.203 1 98.81 186 ARG B N 1
ATOM 3434 C CA . ARG B 1 186 ? 22.281 2.316 11.453 1 98.81 186 ARG B CA 1
ATOM 3435 C C . ARG B 1 186 ? 21.516 3.217 10.484 1 98.81 186 ARG B C 1
ATOM 3437 O O . ARG B 1 186 ? 21.766 4.426 10.43 1 98.81 186 ARG B O 1
ATOM 3444 N N . TRP B 1 187 ? 20.656 2.645 9.75 1 98.94 187 TRP B N 1
ATOM 3445 C CA . TRP B 1 187 ? 19.844 3.389 8.797 1 98.94 187 TRP B CA 1
ATOM 3446 C C . TRP B 1 187 ? 18.969 4.414 9.516 1 98.94 187 TRP B C 1
ATOM 3448 O O . TRP B 1 187 ? 18.891 5.57 9.102 1 98.94 187 TRP B O 1
ATOM 3458 N N . PHE B 1 188 ? 18.328 3.998 10.625 1 98.94 188 PHE B N 1
ATOM 3459 C CA . PHE B 1 188 ? 17.422 4.863 11.375 1 98.94 188 PHE B CA 1
ATOM 3460 C C . PHE B 1 188 ? 18.156 6.086 11.906 1 98.94 188 PHE B C 1
ATOM 3462 O O . PHE B 1 188 ? 17.656 7.211 11.812 1 98.94 188 PHE B O 1
ATOM 3469 N N . GLU B 1 189 ? 19.328 5.895 12.406 1 98.75 189 GLU B N 1
ATOM 3470 C CA . GLU B 1 189 ? 20.156 6.98 12.938 1 98.75 189 GLU B CA 1
ATOM 3471 C C . GLU B 1 189 ? 20.594 7.926 11.82 1 98.75 189 GLU B C 1
ATOM 3473 O O . GLU B 1 189 ? 20.672 9.141 12.023 1 98.75 189 GLU B O 1
ATOM 3478 N N . ALA B 1 190 ? 20.922 7.344 10.688 1 98.88 190 ALA B N 1
ATOM 3479 C CA . ALA B 1 190 ? 21.266 8.18 9.531 1 98.88 190 ALA B CA 1
ATOM 3480 C C . ALA B 1 190 ? 20.078 9.062 9.133 1 98.88 190 ALA B C 1
ATOM 3482 O O . ALA B 1 190 ? 20.266 10.227 8.781 1 98.88 190 ALA B O 1
ATOM 3483 N N . MET B 1 191 ? 18.906 8.508 9.188 1 98.88 191 MET B N 1
ATOM 3484 C CA . MET B 1 191 ? 17.703 9.281 8.906 1 98.88 191 MET B CA 1
ATOM 3485 C C . MET B 1 191 ? 17.516 10.398 9.93 1 98.88 191 MET B C 1
ATOM 3487 O O . MET B 1 191 ? 17.281 11.555 9.562 1 98.88 191 MET B O 1
ATOM 3491 N N . GLU B 1 192 ? 17.672 10.109 11.164 1 98.75 192 GLU B N 1
ATOM 3492 C CA . GLU B 1 192 ? 17.484 11.078 12.25 1 98.75 192 GLU B CA 1
ATOM 3493 C C . GLU B 1 192 ? 18.453 12.25 12.117 1 98.75 192 GLU B C 1
ATOM 3495 O O . GLU B 1 192 ? 18.141 13.367 12.516 1 98.75 192 GLU B O 1
ATOM 3500 N N . ALA B 1 193 ? 19.562 12 11.523 1 98.75 193 ALA B N 1
ATOM 3501 C CA . ALA B 1 193 ? 20.625 13 11.43 1 98.75 193 ALA B CA 1
ATOM 3502 C C . ALA B 1 193 ? 20.344 13.984 10.297 1 98.75 193 ALA B C 1
ATOM 3504 O O . ALA B 1 193 ? 20.969 15.039 10.219 1 98.75 193 ALA B O 1
ATOM 3505 N N . ARG B 1 194 ? 19.469 13.703 9.43 1 98.81 194 ARG B N 1
ATOM 3506 C CA . ARG B 1 194 ? 19.188 14.57 8.289 1 98.81 194 ARG B CA 1
ATOM 3507 C C . ARG B 1 194 ? 18.5 15.852 8.727 1 98.81 194 ARG B C 1
ATOM 3509 O O . ARG B 1 194 ? 17.531 15.805 9.5 1 98.81 194 ARG B O 1
ATOM 3516 N N . PRO B 1 195 ? 18.844 17.016 8.188 1 98.75 195 PRO B N 1
ATOM 3517 C CA . PRO B 1 195 ? 18.234 18.281 8.57 1 98.75 195 PRO B CA 1
ATOM 3518 C C . PRO B 1 195 ? 16.734 18.328 8.289 1 98.75 195 PRO B C 1
ATOM 3520 O O . PRO B 1 195 ? 15.969 18.875 9.094 1 98.75 195 PRO B O 1
ATOM 3523 N N . SER B 1 196 ? 16.328 17.797 7.203 1 98.88 196 SER B N 1
ATOM 3524 C CA . SER B 1 196 ? 14.906 17.797 6.852 1 98.88 196 SER B CA 1
ATOM 3525 C C . SER B 1 196 ? 14.094 16.984 7.848 1 98.88 196 SER B C 1
ATOM 3527 O O . SER B 1 196 ? 12.945 17.328 8.156 1 98.88 196 SER B O 1
ATOM 3529 N N . VAL B 1 197 ? 14.648 15.898 8.375 1 98.88 197 VAL B N 1
ATOM 3530 C CA . VAL B 1 197 ? 13.984 15.047 9.352 1 98.88 197 VAL B CA 1
ATOM 3531 C C . VAL B 1 197 ? 13.898 15.773 10.695 1 98.88 197 VAL B C 1
ATOM 3533 O O . VAL B 1 197 ? 12.859 15.742 11.359 1 98.88 197 VAL B O 1
ATOM 3536 N N . GLN B 1 198 ? 14.938 16.406 11.07 1 98.81 198 GLN B N 1
ATOM 3537 C CA . GLN B 1 198 ? 14.93 17.188 12.305 1 98.81 198 GLN B CA 1
ATOM 3538 C C . GLN B 1 198 ? 13.898 18.312 12.242 1 98.81 198 GLN B C 1
ATOM 3540 O O . GLN B 1 198 ? 13.148 18.531 13.195 1 98.81 198 GLN B O 1
ATOM 3545 N N . ARG B 1 199 ? 13.906 19 11.148 1 98.62 199 ARG B N 1
ATOM 3546 C CA . ARG B 1 199 ? 12.914 20.047 10.953 1 98.62 199 ARG B CA 1
ATOM 3547 C C . ARG B 1 199 ? 11.5 19.484 11 1 98.62 199 ARG B C 1
ATOM 3549 O O . ARG B 1 199 ? 10.602 20.078 11.609 1 98.62 199 ARG B O 1
ATOM 3556 N N . ASN B 1 200 ? 11.273 18.375 10.336 1 98.69 200 ASN B N 1
ATOM 3557 C CA . ASN B 1 200 ? 9.984 17.688 10.383 1 98.69 200 ASN B CA 1
ATOM 3558 C C . ASN B 1 200 ? 9.562 17.391 11.812 1 98.69 200 ASN B C 1
ATOM 3560 O O . ASN B 1 200 ? 8.398 17.578 12.18 1 98.69 200 ASN B O 1
ATOM 3564 N N . ASN B 1 201 ? 10.5 16.875 12.602 1 98.38 201 ASN B N 1
ATOM 3565 C CA . ASN B 1 201 ? 10.18 16.516 13.977 1 98.38 201 ASN B CA 1
ATOM 3566 C C . ASN B 1 201 ? 9.758 17.734 14.789 1 98.38 201 ASN B C 1
ATOM 3568 O O . ASN B 1 201 ? 8.82 17.656 15.586 1 98.38 201 ASN B O 1
ATOM 3572 N N . GLU B 1 202 ? 10.383 18.844 14.508 1 98.56 202 GLU B N 1
ATOM 3573 C CA . GLU B 1 202 ? 10.008 20.094 15.156 1 98.56 202 GLU B CA 1
ATOM 3574 C C . GLU B 1 202 ? 8.625 20.562 14.695 1 98.56 202 GLU B C 1
ATOM 3576 O O . GLU B 1 202 ? 7.777 20.906 15.516 1 98.56 202 GLU B O 1
ATOM 3581 N N . LEU B 1 203 ? 8.445 20.562 13.422 1 98.62 203 LEU B N 1
ATOM 3582 C CA . LEU B 1 203 ? 7.184 21.016 12.852 1 98.62 203 LEU B CA 1
ATOM 3583 C C . LEU B 1 203 ? 6.027 20.125 13.312 1 98.62 203 LEU B C 1
ATOM 3585 O O . LEU B 1 203 ? 4.934 20.625 13.586 1 98.62 203 LEU B O 1
ATOM 3589 N N . ALA B 1 204 ? 6.297 18.828 13.305 1 98.56 204 ALA B N 1
ATOM 3590 C CA . ALA B 1 204 ? 5.266 17.891 13.734 1 98.56 204 ALA B CA 1
ATOM 3591 C C . ALA B 1 204 ? 4.809 18.188 15.156 1 98.56 204 ALA B C 1
ATOM 3593 O O . ALA B 1 204 ? 3.615 18.141 15.461 1 98.56 204 ALA B O 1
ATOM 3594 N N . ALA B 1 205 ? 5.75 18.484 16.047 1 98.25 205 ALA B N 1
ATOM 3595 C CA . ALA B 1 205 ? 5.43 18.828 17.438 1 98.25 205 ALA B CA 1
ATOM 3596 C C . ALA B 1 205 ? 4.621 20.109 17.5 1 98.25 205 ALA B C 1
ATOM 3598 O O . ALA B 1 205 ? 3.662 20.219 18.281 1 98.25 205 ALA B O 1
ATOM 3599 N N . GLU B 1 206 ? 5.008 21.078 16.719 1 98.38 206 GLU B N 1
ATOM 3600 C CA . GLU B 1 206 ? 4.309 22.359 16.672 1 98.38 206 GLU B CA 1
ATOM 3601 C C . GLU B 1 206 ? 2.877 22.188 16.172 1 98.38 206 GLU B C 1
ATOM 3603 O O . GLU B 1 206 ? 1.945 22.781 16.734 1 98.38 206 GLU B O 1
ATOM 3608 N N . ILE B 1 207 ? 2.719 21.422 15.141 1 98.5 207 ILE B N 1
ATOM 3609 C CA . ILE B 1 207 ? 1.411 21.203 14.531 1 98.5 207 ILE B CA 1
ATOM 3610 C C . ILE B 1 207 ? 0.51 20.453 15.523 1 98.5 207 ILE B C 1
ATOM 3612 O O . ILE B 1 207 ? -0.665 20.797 15.68 1 98.5 207 ILE B O 1
ATOM 3616 N N . ARG B 1 208 ? 1.08 19.453 16.156 1 97.62 208 ARG B N 1
ATOM 3617 C CA . ARG B 1 208 ? 0.319 18.719 17.156 1 97.62 208 ARG B CA 1
ATOM 3618 C C . ARG B 1 208 ? -0.176 19.625 18.266 1 97.62 208 ARG B C 1
ATOM 3620 O O . ARG B 1 208 ? -1.336 19.547 18.672 1 97.62 208 ARG B O 1
ATOM 3627 N N . ALA B 1 209 ? 0.693 20.484 18.766 1 97.62 209 ALA B N 1
ATOM 3628 C CA . ALA B 1 209 ? 0.339 21.406 19.844 1 97.62 209 ALA B CA 1
ATOM 3629 C C . ALA B 1 209 ? -0.761 22.359 19.406 1 97.62 209 ALA B C 1
ATOM 3631 O O . ALA B 1 209 ? -1.693 22.641 20.156 1 97.62 209 ALA B O 1
ATOM 3632 N N . ARG B 1 210 ? -0.562 22.859 18.188 1 97.44 210 ARG B N 1
ATOM 3633 C CA . ARG B 1 210 ? -1.546 23.781 17.625 1 97.44 210 ARG B CA 1
ATOM 3634 C C . ARG B 1 210 ? -2.904 23.109 17.484 1 97.44 210 ARG B C 1
ATOM 3636 O O . ARG B 1 210 ? -3.936 23.688 17.828 1 97.44 210 ARG B O 1
ATOM 3643 N N . MET B 1 211 ? -2.92 21.875 17.031 1 97.12 211 MET B N 1
ATOM 3644 C CA . MET B 1 211 ? -4.16 21.141 16.812 1 97.12 211 MET B CA 1
ATOM 3645 C C . MET B 1 211 ? -4.812 20.75 18.141 1 97.12 211 MET B C 1
ATOM 3647 O O . MET B 1 211 ? -6.039 20.766 18.25 1 97.12 211 MET B O 1
ATOM 3651 N N . ASP B 1 212 ? -3.996 20.406 19.109 1 96.12 212 ASP B N 1
ATOM 3652 C CA . ASP B 1 212 ? -4.508 20.094 20.453 1 96.12 212 ASP B CA 1
ATOM 3653 C C . ASP B 1 212 ? -5.188 21.312 21.062 1 96.12 212 ASP B C 1
ATOM 3655 O O . ASP B 1 212 ? -6.266 21.203 21.656 1 96.12 212 ASP B O 1
ATOM 3659 N N . LYS B 1 213 ? -4.562 22.438 20.938 1 96.88 213 LYS B N 1
ATOM 3660 C CA . LYS B 1 213 ? -5.129 23.672 21.469 1 96.88 213 LYS B CA 1
ATOM 3661 C C . LYS B 1 213 ? -6.449 24 20.781 1 96.88 213 LYS B C 1
ATOM 3663 O O . LYS B 1 213 ? -7.414 24.406 21.438 1 96.88 213 LYS B O 1
ATOM 3668 N N . ALA B 1 214 ? -6.449 23.844 19.469 1 95.81 214 ALA B N 1
ATOM 3669 C CA . ALA B 1 214 ? -7.645 24.141 18.688 1 95.81 214 ALA B CA 1
ATOM 3670 C C . ALA B 1 214 ? -8.789 23.203 19.031 1 95.81 214 ALA B C 1
ATOM 3672 O O . ALA B 1 214 ? -9.961 23.547 18.875 1 95.81 214 ALA B O 1
ATOM 3673 N N . ALA B 1 215 ? -8.445 22.062 19.531 1 95.75 215 ALA B N 1
ATOM 3674 C CA . ALA B 1 215 ? -9.438 21.031 19.828 1 95.75 215 ALA B CA 1
ATOM 3675 C C . ALA B 1 215 ? -10 21.188 21.234 1 95.75 215 ALA B C 1
ATOM 3677 O O . ALA B 1 215 ? -10.969 20.516 21.609 1 95.75 215 ALA B O 1
ATOM 3678 N N . GLU B 1 216 ? -9.43 22.078 21.953 1 95.19 216 GLU B N 1
ATOM 3679 C CA . GLU B 1 216 ? -9.875 22.25 23.344 1 95.19 216 GLU B CA 1
ATOM 3680 C C . GLU B 1 216 ? -11.352 22.641 23.391 1 95.19 216 GLU B C 1
ATOM 3682 O O . GLU B 1 216 ? -11.789 23.547 22.672 1 95.19 216 GLU B O 1
ATOM 3687 N N . GLY B 1 217 ? -12.125 21.891 24.266 1 94.31 217 GLY B N 1
ATOM 3688 C CA . GLY B 1 217 ? -13.531 22.188 24.469 1 94.31 217 GLY B CA 1
ATOM 3689 C C . GLY B 1 217 ? -14.422 21.594 23.391 1 94.31 217 GLY B C 1
ATOM 3690 O O . GLY B 1 217 ? -15.648 21.75 23.438 1 94.31 217 GLY B O 1
ATOM 3691 N N . ARG B 1 218 ? -13.773 20.922 22.469 1 95 218 ARG B N 1
ATOM 3692 C CA . ARG B 1 218 ? -14.539 20.297 21.391 1 95 218 ARG B CA 1
ATOM 3693 C C . ARG B 1 218 ? -14.672 18.797 21.594 1 95 218 ARG B C 1
ATOM 3695 O O . ARG B 1 218 ? -13.836 18.188 22.266 1 95 218 ARG B O 1
ATOM 3702 N N . GLN B 1 219 ? -15.711 18.281 21.062 1 93.81 219 GLN B N 1
ATOM 3703 C CA . GLN B 1 219 ? -15.945 16.844 21.188 1 93.81 219 GLN B CA 1
ATOM 3704 C C . GLN B 1 219 ? -15.125 16.062 20.172 1 93.81 219 GLN B C 1
ATOM 3706 O O . GLN B 1 219 ? -15.242 16.297 18.969 1 93.81 219 GLN B O 1
ATOM 3711 N N . ALA B 1 220 ? -14.32 15.117 20.688 1 94.12 220 ALA B N 1
ATOM 3712 C CA . ALA B 1 220 ? -13.508 14.266 19.828 1 94.12 220 ALA B CA 1
ATOM 3713 C C . ALA B 1 220 ? -14.305 13.055 19.344 1 94.12 220 ALA B C 1
ATOM 3715 O O . ALA B 1 220 ? -15.242 12.609 20 1 94.12 220 ALA B O 1
ATOM 3716 N N . ILE B 1 221 ? -13.953 12.555 18.203 1 93.81 221 ILE B N 1
ATOM 3717 C CA . ILE B 1 221 ? -14.516 11.289 17.75 1 93.81 221 ILE B CA 1
ATOM 3718 C C . ILE B 1 221 ? -13.531 10.156 18.031 1 93.81 221 ILE B C 1
ATOM 3720 O O . ILE B 1 221 ? -12.352 10.398 18.312 1 93.81 221 ILE B O 1
ATOM 3724 N N . ASP B 1 222 ? -14.031 8.93 17.984 1 92.44 222 ASP B N 1
ATOM 3725 C CA . ASP B 1 222 ? -13.156 7.77 17.969 1 92.44 222 ASP B CA 1
ATOM 3726 C C . ASP B 1 222 ? -12.742 7.402 16.547 1 92.44 222 ASP B C 1
ATOM 3728 O O . ASP B 1 222 ? -13.492 6.746 15.828 1 92.44 222 ASP B O 1
ATOM 3732 N N . ILE B 1 223 ? -11.594 7.723 16.219 1 90.25 223 ILE B N 1
ATOM 3733 C CA . ILE B 1 223 ? -11.133 7.586 14.844 1 90.25 223 ILE B CA 1
ATOM 3734 C C . ILE B 1 223 ? -10.977 6.109 14.5 1 90.25 223 ILE B C 1
ATOM 3736 O O . ILE B 1 223 ? -10.812 5.754 13.328 1 90.25 223 ILE B O 1
ATOM 3740 N N . TYR B 1 224 ? -11.031 5.258 15.477 1 88.75 224 TYR B N 1
ATOM 3741 C CA . TYR B 1 224 ? -10.836 3.832 15.242 1 88.75 224 TYR B CA 1
ATOM 3742 C C . TYR B 1 224 ? -12.164 3.098 15.18 1 88.75 224 TYR B C 1
ATOM 3744 O O . TYR B 1 224 ? -12.211 1.894 14.914 1 88.75 224 TYR B O 1
ATOM 3752 N N . ASP B 1 225 ? -13.234 3.828 15.484 1 92.69 225 ASP B N 1
ATOM 3753 C CA . ASP B 1 225 ? -14.562 3.242 15.352 1 92.69 225 ASP B CA 1
ATOM 3754 C C . ASP B 1 225 ? -14.961 3.098 13.891 1 92.69 225 ASP B C 1
ATOM 3756 O O . ASP B 1 225 ? -15.523 4.023 13.297 1 92.69 225 ASP B O 1
ATOM 3760 N N . THR B 1 226 ? -14.711 1.896 13.367 1 93.56 226 THR B N 1
ATOM 3761 C CA . THR B 1 226 ? -14.875 1.661 11.938 1 93.56 226 THR B CA 1
ATOM 3762 C C . THR B 1 226 ? -16.344 1.694 11.547 1 93.56 226 THR B C 1
ATOM 3764 O O . THR B 1 226 ? -16.688 1.999 10.406 1 93.56 226 THR B O 1
ATOM 3767 N N . LYS B 1 227 ? -17.234 1.323 12.453 1 93.69 227 LYS B N 1
ATOM 3768 C CA . LYS B 1 227 ? -18.672 1.444 12.18 1 93.69 227 LYS B CA 1
ATOM 3769 C C . LYS B 1 227 ? -19.078 2.908 12.055 1 93.69 227 LYS B C 1
ATOM 3771 O O . LYS B 1 227 ? -19.75 3.287 11.094 1 93.69 227 LYS B O 1
ATOM 3776 N N . ASP B 1 228 ? -18.656 3.689 12.992 1 94.12 228 ASP B N 1
ATOM 3777 C CA . ASP B 1 228 ? -18.938 5.121 12.961 1 94.12 228 ASP B CA 1
ATOM 3778 C C . ASP B 1 228 ? -18.328 5.773 11.727 1 94.12 228 ASP B C 1
ATOM 3780 O O . ASP B 1 228 ? -18.953 6.621 11.086 1 94.12 228 ASP B O 1
ATOM 3784 N N . ASN B 1 229 ? -17.094 5.426 11.375 1 93.06 229 ASN B N 1
ATOM 3785 C CA . ASN B 1 229 ? -16.422 5.98 10.211 1 93.06 229 ASN B CA 1
ATOM 3786 C C . ASN B 1 229 ? -17.188 5.688 8.922 1 93.06 229 ASN B C 1
ATOM 3788 O O . ASN B 1 229 ? -17.312 6.555 8.062 1 93.06 229 ASN B O 1
ATOM 3792 N N . SER B 1 230 ? -17.656 4.492 8.852 1 93.25 230 SER B N 1
ATOM 3793 C CA . SER B 1 230 ? -18.438 4.098 7.684 1 93.25 230 SER B CA 1
ATOM 3794 C C . SER B 1 230 ? -19.719 4.914 7.578 1 93.25 230 SER B C 1
ATOM 3796 O O . SER B 1 230 ? -20.094 5.355 6.488 1 93.25 230 SER B O 1
ATOM 3798 N N . GLN B 1 231 ? -20.375 5.102 8.664 1 93.88 231 GLN B N 1
ATOM 3799 C CA . GLN B 1 231 ? -21.625 5.867 8.688 1 93.88 231 GLN B CA 1
ATOM 3800 C C . GLN B 1 231 ? -21.375 7.332 8.336 1 93.88 231 GLN B C 1
ATOM 3802 O O . GLN B 1 231 ? -22.156 7.945 7.617 1 93.88 231 GLN B O 1
ATOM 3807 N N . ARG B 1 232 ? -20.312 7.812 8.805 1 93.31 232 ARG B N 1
ATOM 3808 C CA . ARG B 1 232 ? -19.969 9.203 8.508 1 93.31 232 ARG B CA 1
ATOM 3809 C C . ARG B 1 232 ? -19.688 9.398 7.023 1 93.31 232 ARG B C 1
ATOM 3811 O O . ARG B 1 232 ? -20.125 10.391 6.434 1 93.31 232 ARG B O 1
ATOM 3818 N N . LEU B 1 233 ? -18.969 8.477 6.441 1 92.69 233 LEU B N 1
ATOM 3819 C CA . LEU B 1 233 ? -18.719 8.562 5.008 1 92.69 233 LEU B CA 1
ATOM 3820 C C . LEU B 1 233 ? -20.031 8.477 4.223 1 92.69 233 LEU B C 1
ATOM 3822 O O . LEU B 1 233 ? -20.234 9.25 3.289 1 92.69 233 LEU B O 1
ATOM 3826 N N . ALA B 1 234 ? -20.859 7.551 4.594 1 90.94 234 ALA B N 1
ATOM 3827 C CA . ALA B 1 234 ? -22.156 7.387 3.918 1 90.94 234 ALA B CA 1
ATOM 3828 C C . ALA B 1 234 ? -22.969 8.672 3.99 1 90.94 234 ALA B C 1
ATOM 3830 O O . ALA B 1 234 ? -23.547 9.109 2.988 1 90.94 234 ALA B O 1
ATOM 3831 N N . ARG B 1 235 ? -22.984 9.273 5.098 1 91.44 235 ARG B N 1
ATOM 3832 C CA . ARG B 1 235 ? -23.734 10.508 5.289 1 91.44 235 ARG B CA 1
ATOM 3833 C C . ARG B 1 235 ? -23.156 11.648 4.465 1 91.44 235 ARG B C 1
ATOM 3835 O O . ARG B 1 235 ? -23.891 12.438 3.867 1 91.44 235 ARG B O 1
ATOM 3842 N N . ALA B 1 236 ? -21.859 11.617 4.41 1 91.5 236 ALA B N 1
ATOM 3843 C CA . ALA B 1 236 ? -21.172 12.719 3.738 1 91.5 236 ALA B CA 1
ATOM 3844 C C . ALA B 1 236 ? -21.312 12.609 2.223 1 91.5 236 ALA B C 1
ATOM 3846 O O . ALA B 1 236 ? -21.188 13.609 1.509 1 91.5 236 ALA B O 1
ATOM 3847 N N . THR B 1 237 ? -21.578 11.445 1.721 1 89.56 237 THR B N 1
ATOM 3848 C CA . THR B 1 237 ? -21.547 11.242 0.276 1 89.56 237 THR B CA 1
ATOM 3849 C C . THR B 1 237 ? -22.953 10.93 -0.256 1 89.56 237 THR B C 1
ATOM 3851 O O . THR B 1 237 ? -23.109 10.602 -1.433 1 89.56 237 THR B O 1
ATOM 3854 N N . SER B 1 238 ? -23.984 10.789 0.587 1 81.69 238 SER B N 1
ATOM 3855 C CA . SER B 1 238 ? -25.359 10.516 0.178 1 81.69 238 SER B CA 1
ATOM 3856 C C . SER B 1 238 ? -25.953 11.695 -0.6 1 81.69 238 SER B C 1
ATOM 3858 O O . SER B 1 238 ? -26.984 11.555 -1.265 1 81.69 238 SER B O 1
ATOM 3860 N N . ARG B 1 239 ? -25.312 12.766 -0.816 1 63.5 239 ARG B N 1
ATOM 3861 C CA . ARG B 1 239 ? -25.984 13.875 -1.479 1 63.5 239 ARG B CA 1
ATOM 3862 C C . ARG B 1 239 ? -25.703 13.867 -2.98 1 63.5 239 ARG B C 1
ATOM 3864 O O . ARG B 1 239 ? -24.656 13.391 -3.422 1 63.5 239 ARG B O 1
#

Radius of gyration: 21.36 Å; Cα contacts (8 Å, |Δi|>4): 739; chains: 2; bounding box: 53×62×50 Å

Organism: NCBI:txid1233

Secondary structure (DSSP, 8-state):
-EEEEE-SSHHHHHHHHHHHHHT--EEEEE--GGGTGGGSHHHHHH-TT--S-EEEETT-TTSS-EEEESHHHHHHHHHHHHT-SS-SSHHHHHHHHHHHHHIIIIIHHHHHHHHHHHHT-SS-HHHHHHHHHHHHHHHHHHHHHHHH-SBTTBSS--HHHHHHHHHHTTGGGGT--TTT-HHHHHHHHHHHTSHHHHHHHHHHHHHHHHHHHHTTTSPPP-TT-HHHHHHHHHHHH--/-EEEEE-SSHHHHHHHHHHHHHT--EEEEE--GGGTGGGSHHHHHH-TT--S-EEEETT-TTSS-EEEESHHHHHHHHHHHHT-SS-SSHHHHHHHHHHHHHIIIIIHHHHHHHHHHHHT-TT-HHHHHHHHHHHHHHHHHHHHHHHH-SBTTBSS--HHHHHHHHHHTTGGGGT--TTT-HHHHHHHHHHHTSHHHHHHHHHHHHHHHHHHHHTTTSPPP-TT-HHHHHHHHHHHH--

Sequence (478 aa):
MIELHSSPTPNGQKVMIMLEETGLEWRHIDVNIALGEQFQPDHLKLNPNNKIPAIVDTDGPGGGPYVVMESGAILFYLAEKTGKFLPRDARKRYDTLQWLFFQVAHIGPMFGQANHFNRQARNNEYARDRYNNESLRLYQVLDNRLRGCAWIAGDEYTIADIATYPWCKGHADRGVNRATFPHFMRWFEAMEARPSVQRNNELAAEIRARMDKAAEGRQAIDIYDTKDNSQRLARATSRMIELHSSPTPNGQKVMIMLEETGLEWRHIDVNIALGEQFQPDHLKLNPNNKIPAIVDTDGPGGGPYVVMESGAILFYLAEKTGKFLPRDARKRYDTLQWLFFQVAHIGPMFGQANHFNRQARNNEYARDRYNNESLRLYQVLDNRLRGCAWIAGDEYTIADIATYPWCKGHADRGVNRATFPHFMRWFEAMEARPSVQRNNELAAEIRARMDKAAEGRQAIDIYDTKDNSQRLARATSR

InterPro domains:
  IPR004045 Glutathione S-transferase, N-terminal [PF02798] (9-80)
  IPR004045 Glutathione S-transferase, N-terminal [PS50404] (1-86)
  IPR004046 Glutathione S-transferase, C-terminal [PF00043] (122-195)
  IPR010987 Glutathione S-transferase, C-terminal-like [PS50405] (89-215)
  IPR036249 Thioredoxin-like superfamily [SSF52833] (1-84)
  IPR036282 Glutathione S-transferase, C-terminal domain superfamily [SSF47616] (77-203)
  IPR040079 Glutathione transferase family [SFLDS00019] (1-206)